Protein AF-0000000083307607 (afdb_homodimer)

Solvent-accessible surface area (backbone atoms only — not comparable to full-atom values): 29404 Å² total; per-residue (Å²): 130,64,62,67,60,51,47,61,66,51,27,11,78,83,82,67,39,44,49,76,52,77,58,30,29,32,34,91,83,64,51,41,36,23,58,84,52,42,85,78,42,61,46,36,87,86,74,66,41,64,49,63,92,41,65,36,63,66,60,39,50,46,59,73,71,41,94,53,61,21,54,37,91,37,37,89,75,67,38,83,53,61,27,39,67,75,58,31,54,57,45,53,50,64,38,53,56,36,70,22,32,39,80,46,76,88,68,46,47,74,37,40,46,71,45,43,67,57,46,40,59,69,77,34,55,85,31,40,49,82,64,58,40,90,46,74,46,75,60,49,77,44,76,44,45,61,64,55,54,70,69,31,60,71,62,40,62,47,45,32,40,39,38,25,44,96,90,34,46,34,37,42,40,41,36,30,42,74,99,50,59,43,31,40,33,45,38,34,29,71,51,32,61,74,59,25,69,73,38,34,26,36,43,33,40,25,10,74,81,53,45,35,26,42,36,26,36,32,50,35,36,30,29,78,51,49,41,62,58,44,55,72,51,33,45,50,46,41,62,42,42,53,53,37,55,48,30,27,26,65,34,69,77,60,81,82,61,59,78,72,68,61,68,74,56,74,40,30,26,36,39,36,39,34,72,97,130,64,62,67,58,51,47,64,66,50,27,11,78,83,80,68,39,43,50,78,52,78,58,29,29,31,34,91,82,64,52,40,37,24,59,84,52,43,84,78,42,64,47,37,86,88,73,65,40,64,48,63,92,42,65,35,62,67,59,38,48,47,59,73,72,41,95,53,61,22,54,38,92,37,36,90,75,69,38,83,54,61,26,40,66,75,60,33,54,57,45,52,52,64,38,54,56,35,72,24,31,39,77,46,75,89,68,48,49,75,38,40,46,72,45,42,67,56,46,41,60,69,76,33,55,84,31,41,47,80,62,59,40,92,47,74,45,75,60,49,78,42,76,44,46,59,65,55,55,69,71,31,60,70,60,39,60,46,44,31,38,37,39,24,43,95,91,34,46,33,38,42,39,42,36,29,43,74,99,49,58,44,32,40,32,45,39,34,30,72,53,33,62,74,59,26,68,75,37,34,25,35,44,33,41,26,9,74,79,53,46,36,25,42,35,28,35,32,50,33,36,30,30,78,51,49,42,64,57,44,54,73,52,34,47,48,48,41,61,42,41,53,52,38,54,47,28,26,28,64,35,69,78,60,80,82,61,61,79,74,67,61,67,75,56,73,39,30,26,35,41,37,38,34,73,99

Structure (mmCIF, N/CA/C/O backbone):
data_AF-0000000083307607-model_v1
#
loop_
_entity.id
_entity.type
_entity.pdbx_description
1 polymer 'RING-type E3 ubiquitin transferase'
#
loop_
_atom_site.group_PDB
_atom_site.id
_atom_site.type_symbol
_atom_site.label_atom_id
_atom_site.label_alt_id
_atom_site.label_comp_id
_atom_site.label_asym_id
_atom_site.label_entity_id
_atom_site.label_seq_id
_atom_site.pdbx_PDB_ins_code
_atom_site.Cartn_x
_atom_site.Cartn_y
_atom_site.Cartn_z
_atom_site.occupancy
_atom_site.B_iso_or_equiv
_atom_site.auth_seq_id
_atom_site.auth_comp_id
_atom_site.auth_asym_id
_atom_site.auth_atom_id
_atom_site.pdbx_PDB_model_num
ATOM 1 N N . MET A 1 1 ? 7.785 61.094 12.422 1 53.25 1 MET A N 1
ATOM 2 C CA . MET A 1 1 ? 6.797 60.875 13.469 1 53.25 1 MET A CA 1
ATOM 3 C C . MET A 1 1 ? 7.305 59.844 14.477 1 53.25 1 MET A C 1
ATOM 5 O O . MET A 1 1 ? 8.016 58.906 14.117 1 53.25 1 MET A O 1
ATOM 9 N N . ASP A 1 2 ? 7.395 60.188 15.773 1 75.56 2 ASP A N 1
ATOM 10 C CA . ASP A 1 2 ? 7.836 59.312 16.875 1 75.56 2 ASP A CA 1
ATOM 11 C C . ASP A 1 2 ? 7.02 58.031 16.922 1 75.56 2 ASP A C 1
ATOM 13 O O . ASP A 1 2 ? 5.809 58.062 17.141 1 75.56 2 ASP A O 1
ATOM 17 N N . LEU A 1 3 ? 7.559 57.031 16.422 1 78 3 LEU A N 1
ATOM 18 C CA . LEU A 1 3 ? 6.918 55.719 16.328 1 78 3 LEU A CA 1
ATOM 19 C C . LEU A 1 3 ? 6.242 55.375 17.656 1 78 3 LEU A C 1
ATOM 21 O O . LEU A 1 3 ? 5.145 54.812 17.656 1 78 3 LEU A O 1
ATOM 25 N N . ALA A 1 4 ? 6.863 55.719 18.75 1 80.81 4 ALA A N 1
ATOM 26 C CA . ALA A 1 4 ? 6.32 55.406 20.078 1 80.81 4 ALA A CA 1
ATOM 27 C C . ALA A 1 4 ? 4.984 56.125 20.297 1 80.81 4 ALA A C 1
ATOM 29 O O . ALA A 1 4 ? 4.047 55.531 20.844 1 80.81 4 ALA A O 1
ATOM 30 N N . LEU A 1 5 ? 4.965 57.312 19.922 1 81.69 5 LEU A N 1
ATOM 31 C CA . LEU A 1 5 ? 3.736 58.094 20.062 1 81.69 5 LEU A CA 1
ATOM 32 C C . LEU A 1 5 ? 2.629 57.531 19.188 1 81.69 5 LEU A C 1
ATOM 34 O O . LEU A 1 5 ? 1.466 57.469 19.594 1 81.69 5 LEU A O 1
ATOM 38 N N . LEU A 1 6 ? 3.064 57.125 18.062 1 83.81 6 LEU A N 1
ATOM 39 C CA . LEU A 1 6 ? 2.094 56.531 17.141 1 83.81 6 LEU A CA 1
ATOM 40 C C . LEU A 1 6 ? 1.519 55.25 17.703 1 83.81 6 LEU A C 1
ATOM 42 O O . LEU A 1 6 ? 0.308 55.031 17.641 1 83.81 6 LEU A O 1
ATOM 46 N N . ILE A 1 7 ? 2.363 54.469 18.297 1 84.62 7 ILE A N 1
ATOM 47 C CA . ILE A 1 7 ? 1.943 53.219 18.891 1 84.62 7 ILE A CA 1
ATOM 48 C C . ILE A 1 7 ? 0.97 53.469 20.047 1 84.62 7 ILE A C 1
ATOM 50 O O . ILE A 1 7 ? -0.058 52.812 20.156 1 84.62 7 ILE A O 1
ATOM 54 N N . ASP A 1 8 ? 1.276 54.438 20.812 1 85.81 8 ASP A N 1
ATOM 55 C CA . ASP A 1 8 ? 0.42 54.781 21.938 1 85.81 8 ASP A CA 1
ATOM 56 C C . ASP A 1 8 ? -0.96 55.219 21.453 1 85.81 8 ASP A C 1
ATOM 58 O O . ASP A 1 8 ? -1.972 54.906 22.094 1 85.81 8 ASP A O 1
ATOM 62 N N . GLU A 1 9 ? -0.912 55.875 20.328 1 85.38 9 GLU A N 1
ATOM 63 C CA . GLU A 1 9 ? -2.158 56.406 19.797 1 85.38 9 GLU A CA 1
ATOM 64 C C . GLU A 1 9 ? -3.021 55.281 19.203 1 85.38 9 GLU A C 1
ATOM 66 O O . GLU A 1 9 ? -4.25 55.375 19.219 1 85.38 9 GLU A O 1
ATOM 71 N N . LEU A 1 10 ? -2.402 54.25 18.797 1 89.88 10 LEU A N 1
ATOM 72 C CA . LEU A 1 10 ? -3.127 53.188 18.109 1 89.88 10 LEU A CA 1
ATOM 73 C C . LEU A 1 10 ? -3.523 52.094 19.078 1 89.88 10 LEU A C 1
ATOM 75 O O . LEU A 1 10 ? -4.324 51.219 18.734 1 89.88 10 LEU A O 1
ATOM 79 N N . GLU A 1 11 ? -3.062 52.125 20.234 1 90.81 11 GLU A N 1
ATOM 80 C CA . GLU A 1 11 ? -3.236 51.062 21.203 1 90.81 11 GLU A CA 1
ATOM 81 C C . GLU A 1 11 ? -4.699 50.906 21.609 1 90.81 11 GLU A C 1
ATOM 83 O O . GLU A 1 11 ? -5.387 51.906 21.828 1 90.81 11 GLU A O 1
ATOM 88 N N . CYS A 1 12 ? -5.109 49.719 21.672 1 90.69 12 CYS A N 1
ATOM 89 C CA . CYS A 1 12 ? -6.438 49.438 22.188 1 90.69 12 CYS A CA 1
ATOM 90 C C . CYS A 1 12 ? -6.461 49.5 23.703 1 90.69 12 CYS A C 1
ATOM 92 O O . CYS A 1 12 ? -5.66 48.844 24.375 1 90.69 12 CYS A O 1
ATOM 94 N N . PRO A 1 13 ? -7.34 50.188 24.234 1 88.31 13 PRO A N 1
ATOM 95 C CA . PRO A 1 13 ? -7.359 50.375 25.688 1 88.31 13 PRO A CA 1
ATOM 96 C C . PRO A 1 13 ? -7.84 49.125 26.438 1 88.31 13 PRO A C 1
ATOM 98 O O . PRO A 1 13 ? -7.684 49.031 27.656 1 88.31 13 PRO A O 1
ATOM 101 N N . ILE A 1 14 ? -8.406 48.25 25.781 1 86.75 14 ILE A N 1
ATOM 102 C CA . ILE A 1 14 ? -8.938 47.062 26.422 1 86.75 14 ILE A CA 1
ATOM 103 C C . ILE A 1 14 ? -7.824 46.031 26.578 1 86.75 14 ILE A C 1
ATOM 105 O O . ILE A 1 14 ? -7.562 45.562 27.688 1 86.75 14 ILE A O 1
ATOM 109 N N . CYS A 1 15 ? -7.203 45.719 25.578 1 85.81 15 CYS A N 1
ATOM 110 C CA . CYS A 1 15 ? -6.172 44.688 25.625 1 85.81 15 CYS A CA 1
ATOM 111 C C . CYS A 1 15 ? -4.789 45.312 25.781 1 85.81 15 CYS A C 1
ATOM 113 O O . CYS A 1 15 ? -3.807 44.594 26.031 1 85.81 15 CYS A O 1
ATOM 115 N N . CYS A 1 16 ? -4.66 46.625 25.594 1 86.94 16 CYS A N 1
ATOM 116 C CA . CYS A 1 16 ? -3.428 47.375 25.734 1 86.94 16 CYS A CA 1
ATOM 117 C C . CYS A 1 16 ? -2.396 46.969 24.688 1 86.94 16 CYS A C 1
ATOM 119 O O . CYS A 1 16 ? -1.197 46.938 24.969 1 86.94 16 CYS A O 1
ATOM 121 N N . GLN A 1 17 ? -2.863 46.562 23.531 1 89.31 17 GLN A N 1
ATOM 122 C CA . GLN A 1 17 ? -1.992 46.188 22.422 1 89.31 17 GLN A CA 1
ATOM 123 C C . GLN A 1 17 ? -2.342 46.938 21.156 1 89.31 17 GLN A C 1
ATOM 125 O O . GLN A 1 17 ? -3.434 47.5 21.047 1 89.31 17 GLN A O 1
ATOM 130 N N . THR A 1 18 ? -1.349 47 20.25 1 90.31 18 THR A N 1
ATOM 131 C CA . THR A 1 18 ? -1.626 47.5 18.922 1 90.31 18 THR A CA 1
ATOM 132 C C . THR A 1 18 ? -2.557 46.562 18.156 1 90.31 18 THR A C 1
ATOM 134 O O . THR A 1 18 ? -2.387 45.344 18.203 1 90.31 18 THR A O 1
ATOM 137 N N . PRO A 1 19 ? -3.623 47.156 17.562 1 90.25 19 PRO A N 1
ATOM 138 C CA . PRO A 1 19 ? -4.484 46.281 16.75 1 90.25 19 PRO A CA 1
ATOM 139 C C . PRO A 1 19 ? -3.711 45.469 15.711 1 90.25 19 PRO A C 1
ATOM 141 O O . PRO A 1 19 ? -2.781 46 15.086 1 90.25 19 PRO A O 1
ATOM 144 N N . ARG A 1 20 ? -4.012 44.219 15.539 1 87.5 20 ARG A N 1
ATOM 145 C CA . ARG A 1 20 ? -3.311 43.344 14.602 1 87.5 20 ARG A CA 1
ATOM 146 C C . ARG A 1 20 ? -3.643 43.719 13.164 1 87.5 20 ARG A C 1
ATOM 148 O O . ARG A 1 20 ? -2.822 43.531 12.258 1 87.5 20 ARG A O 1
ATOM 155 N N . GLY A 1 21 ? -4.836 44.156 12.953 1 86.81 21 GLY A N 1
ATOM 156 C CA . GLY A 1 21 ? -5.309 44.531 11.633 1 86.81 21 GLY A CA 1
ATOM 157 C C . GLY A 1 21 ? -6.695 45.156 11.648 1 86.81 21 GLY A C 1
ATOM 158 O O . GLY A 1 21 ? -7.305 45.312 12.711 1 86.81 21 GLY A O 1
ATOM 159 N N . PRO A 1 22 ? -7.082 45.531 10.438 1 89.12 22 PRO A N 1
ATOM 160 C CA . PRO A 1 22 ? -8.461 46.031 10.328 1 89.12 22 PRO A CA 1
ATOM 161 C C . PRO A 1 22 ? -9.484 44.906 10.539 1 89.12 22 PRO A C 1
ATOM 163 O O . PRO A 1 22 ? -9.164 43.719 10.375 1 89.12 22 PRO A O 1
ATOM 166 N N . PRO A 1 23 ? -10.57 45.344 10.953 1 90.94 23 PRO A N 1
ATOM 167 C CA . PRO A 1 23 ? -11.062 46.719 11.195 1 90.94 23 PRO A CA 1
ATOM 168 C C . PRO A 1 23 ? -10.656 47.25 12.57 1 90.94 23 PRO A C 1
ATOM 170 O O . PRO A 1 23 ? -10.445 46.469 13.5 1 90.94 23 PRO A O 1
ATOM 173 N N . ILE A 1 24 ? -10.477 48.438 12.625 1 93.06 24 ILE A N 1
ATOM 174 C CA . ILE A 1 24 ? -10.258 49.156 13.875 1 93.06 24 ILE A CA 1
ATOM 175 C C . ILE A 1 24 ? -11.438 50.094 14.141 1 93.06 24 ILE A C 1
ATOM 177 O O . ILE A 1 24 ? -11.789 50.906 13.305 1 93.06 24 ILE A O 1
ATOM 181 N N . PHE A 1 25 ? -11.961 49.875 15.289 1 93.75 25 PHE A N 1
ATOM 182 C CA . PHE A 1 25 ? -13.164 50.625 15.625 1 93.75 25 PHE A CA 1
ATOM 183 C C . PHE A 1 25 ? -12.828 51.812 16.5 1 93.75 25 PHE A C 1
ATOM 185 O O . PHE A 1 25 ? -11.789 51.844 17.156 1 93.75 25 PHE A O 1
ATOM 192 N N . GLN A 1 26 ? -13.719 52.781 16.391 1 92.38 26 GLN A N 1
ATOM 193 C CA . GLN A 1 26 ? -13.516 54.031 17.156 1 92.38 26 GLN A CA 1
ATOM 194 C C . GLN A 1 26 ? -14.82 54.5 17.797 1 92.38 26 GLN A C 1
ATOM 196 O O . GLN A 1 26 ? -15.875 54.438 17.156 1 92.38 26 GLN A O 1
ATOM 201 N N . CYS A 1 27 ? -14.695 54.781 19.047 1 90.06 27 CYS A N 1
ATOM 202 C CA . CYS A 1 27 ? -15.883 55.312 19.719 1 90.06 27 CYS A CA 1
ATOM 203 C C . CYS A 1 27 ? -16.062 56.781 19.391 1 90.06 27 CYS A C 1
ATOM 205 O O . CYS A 1 27 ? -15.234 57.375 18.703 1 90.06 27 CYS A O 1
ATOM 207 N N . GLU A 1 28 ? -17.188 57.375 19.906 1 88.69 28 GLU A N 1
ATOM 208 C CA . GLU A 1 28 ? -17.531 58.781 19.625 1 88.69 28 GLU A CA 1
ATOM 209 C C . GLU A 1 28 ? -16.469 59.719 20.156 1 88.69 28 GLU A C 1
ATOM 211 O O . GLU A 1 28 ? -16.297 60.812 19.625 1 88.69 28 GLU A O 1
ATOM 216 N N . ASN A 1 29 ? -15.711 59.281 21.172 1 88.31 29 ASN A N 1
ATOM 217 C CA . ASN A 1 29 ? -14.688 60.125 21.781 1 88.31 29 ASN A CA 1
ATOM 218 C C . ASN A 1 29 ? -13.32 59.906 21.141 1 88.31 29 ASN A C 1
ATOM 220 O O . ASN A 1 29 ? -12.312 60.438 21.594 1 88.31 29 ASN A O 1
ATOM 224 N N . GLY A 1 30 ? -13.297 59 20.125 1 89.25 30 GLY A N 1
ATOM 225 C CA . GLY A 1 30 ? -12.07 58.844 19.359 1 89.25 30 GLY A CA 1
ATOM 226 C C . GLY A 1 30 ? -11.211 57.688 19.859 1 89.25 30 GLY A C 1
ATOM 227 O O . GLY A 1 30 ? -10.109 57.469 19.344 1 89.25 30 GLY A O 1
ATOM 228 N N . HIS A 1 31 ? -11.664 57 20.906 1 90.5 31 HIS A N 1
ATOM 229 C CA . HIS A 1 31 ? -10.883 55.875 21.391 1 90.5 31 HIS A CA 1
ATOM 230 C C . HIS A 1 31 ? -10.961 54.688 20.422 1 90.5 31 HIS A C 1
ATOM 232 O O . HIS A 1 31 ? -12.023 54.406 19.875 1 90.5 31 HIS A O 1
ATOM 238 N N . LEU A 1 32 ? -9.766 54.125 20.203 1 92.69 32 LEU A N 1
ATOM 239 C CA . LEU A 1 32 ? -9.695 53.031 19.25 1 92.69 32 LEU A CA 1
ATOM 240 C C . LEU A 1 32 ? -9.867 51.688 19.953 1 92.69 32 LEU A C 1
ATOM 242 O O . LEU A 1 32 ? -9.367 51.5 21.062 1 92.69 32 LEU A O 1
ATOM 246 N N . ILE A 1 33 ? -10.602 50.781 19.312 1 92.56 33 ILE A N 1
ATOM 247 C CA . ILE A 1 33 ? -10.828 49.406 19.812 1 92.56 33 ILE A CA 1
ATOM 248 C C . ILE A 1 33 ? -10.523 48.406 18.703 1 92.56 33 ILE A C 1
ATOM 250 O O . ILE A 1 33 ? -11.023 48.531 17.578 1 92.56 33 ILE A O 1
ATOM 254 N N . CYS A 1 34 ? -9.672 47.5 19.062 1 90.75 34 CYS A N 1
ATOM 255 C CA . CYS A 1 34 ? -9.273 46.531 18.047 1 90.75 34 CYS A CA 1
ATOM 256 C C . CYS A 1 34 ? -10.406 45.562 17.766 1 90.75 34 CYS A C 1
ATOM 258 O O . CYS A 1 34 ? -11.367 45.469 18.531 1 90.75 34 CYS A O 1
ATOM 260 N N . SER A 1 35 ? -10.305 44.812 16.656 1 89.75 35 SER A N 1
ATOM 261 C CA . SER A 1 35 ? -11.344 43.906 16.203 1 89.75 35 SER A CA 1
ATOM 262 C C . SER A 1 35 ? -11.523 42.719 17.156 1 89.75 35 SER A C 1
ATOM 264 O O . SER A 1 35 ? -12.617 42.188 17.281 1 89.75 35 SER A O 1
ATOM 266 N N . ALA A 1 36 ? -10.508 42.375 17.875 1 85.88 36 ALA A N 1
ATOM 267 C CA . ALA A 1 36 ? -10.57 41.25 18.781 1 85.88 36 ALA A CA 1
ATOM 268 C C . ALA A 1 36 ? -11.344 41.594 20.062 1 85.88 36 ALA A C 1
ATOM 270 O O . ALA A 1 36 ? -12.016 40.75 20.641 1 85.88 36 ALA A O 1
ATOM 271 N N . CYS A 1 37 ? -11.305 42.844 20.453 1 87.75 37 CYS A N 1
ATOM 272 C CA . CYS A 1 37 ? -11.898 43.25 21.719 1 87.75 37 CYS A CA 1
ATOM 273 C C . CYS A 1 37 ? -13.312 43.781 21.5 1 87.75 37 CYS A C 1
ATOM 275 O O . CYS A 1 37 ? -14.148 43.719 22.406 1 87.75 37 CYS A O 1
ATOM 277 N N . LYS A 1 38 ? -13.625 44.156 20.312 1 90.44 38 LYS A N 1
ATOM 278 C CA . LYS A 1 38 ? -14.891 44.844 20.016 1 90.44 38 LYS A CA 1
ATOM 279 C C . LYS A 1 38 ? -16.078 43.938 20.391 1 90.44 38 LYS A C 1
ATOM 281 O O . LYS A 1 38 ? -17.031 44.406 21.031 1 90.44 38 LYS A O 1
ATOM 286 N N . PRO A 1 39 ? -15.977 42.656 20.016 1 88.12 39 PRO A N 1
ATOM 287 C CA . PRO A 1 39 ? -17.141 41.812 20.312 1 88.12 39 PRO A CA 1
ATOM 288 C C . PRO A 1 39 ? -17.375 41.656 21.812 1 88.12 39 PRO A C 1
ATOM 290 O O . PRO A 1 39 ? -18.484 41.312 22.219 1 88.12 39 PRO A O 1
ATOM 293 N N . ARG A 1 40 ? -16.438 42 22.578 1 86.69 40 ARG A N 1
ATOM 294 C CA . ARG A 1 40 ? -16.531 41.812 24.016 1 86.69 40 ARG A CA 1
ATOM 295 C C . ARG A 1 40 ? -17.031 43.062 24.719 1 86.69 40 ARG A C 1
ATOM 297 O O . ARG A 1 40 ? -17.297 43.031 25.922 1 86.69 40 ARG A O 1
ATOM 304 N N . MET A 1 41 ? -17.109 44.094 23.953 1 85.88 41 MET A N 1
ATOM 305 C CA . MET A 1 41 ? -17.422 45.375 24.562 1 85.88 41 MET A CA 1
ATOM 306 C C . MET A 1 41 ? -18.641 46.031 23.922 1 85.88 41 MET A C 1
ATOM 308 O O . MET A 1 41 ? -18.734 46.062 22.688 1 85.88 41 MET A O 1
ATOM 312 N N . ALA A 1 42 ? -19.547 46.438 24.734 1 87.69 42 ALA A N 1
ATOM 313 C CA . ALA A 1 42 ? -20.672 47.219 24.25 1 87.69 42 ALA A CA 1
ATOM 314 C C . ALA A 1 42 ? -20.406 48.719 24.375 1 87.69 42 ALA A C 1
ATOM 316 O O . ALA A 1 42 ? -20.828 49.5 23.531 1 87.69 42 ALA A O 1
ATOM 317 N N . LYS A 1 43 ? -19.641 49 25.406 1 90.44 43 LYS A N 1
ATOM 318 C CA . LYS A 1 43 ? -19.312 50.375 25.672 1 90.44 43 LYS A CA 1
ATOM 319 C C . LYS A 1 43 ? -17.797 50.594 25.734 1 90.44 43 LYS A C 1
ATOM 321 O O . LYS A 1 43 ? -17.062 49.688 26.156 1 90.44 43 LYS A O 1
ATOM 326 N N . CYS A 1 44 ? -17.406 51.656 25.344 1 89.31 44 CYS A N 1
ATOM 327 C CA . CYS A 1 44 ? -16 52.031 25.453 1 89.31 44 CYS A CA 1
ATOM 328 C C . CYS A 1 44 ? -15.594 52.188 26.906 1 89.31 44 CYS A C 1
ATOM 330 O O . CYS A 1 44 ? -16.172 53 27.641 1 89.31 44 CYS A O 1
ATOM 332 N N . PRO A 1 45 ? -14.656 51.469 27.25 1 87.62 45 PRO A N 1
ATOM 333 C CA . PRO A 1 45 ? -14.258 51.531 28.656 1 87.62 45 PRO A CA 1
ATOM 334 C C . PRO A 1 45 ? -13.648 52.875 29.047 1 87.62 45 PRO A C 1
ATOM 336 O O . PRO A 1 45 ? -13.719 53.281 30.219 1 87.62 45 PRO A O 1
ATOM 339 N N . GLN A 1 46 ? -13.094 53.531 28.188 1 85.75 46 GLN A N 1
ATOM 340 C CA . GLN A 1 46 ? -12.438 54.812 28.484 1 85.75 46 GLN A CA 1
ATOM 341 C C . GLN A 1 46 ? -13.414 55.969 28.344 1 85.75 46 GLN A C 1
ATOM 343 O O . GLN A 1 46 ? -13.398 56.906 29.156 1 85.75 46 GLN A O 1
ATOM 348 N N . GLY A 1 47 ? -14.305 55.969 27.406 1 83.12 47 GLY A N 1
ATOM 349 C CA . GLY A 1 47 ? -15.172 57.094 27.141 1 83.12 47 GLY A CA 1
ATOM 350 C C . GLY A 1 47 ? -16.594 56.875 27.609 1 83.12 47 GLY A C 1
ATOM 351 O O . GLY A 1 47 ? -17.375 57.844 27.75 1 83.12 47 GLY A O 1
ATOM 352 N N . GLY A 1 48 ? -17.047 55.594 27.797 1 87.25 48 GLY A N 1
ATOM 353 C CA . GLY A 1 48 ? -18.375 55.281 28.297 1 87.25 48 GLY A CA 1
ATOM 354 C C . GLY A 1 48 ? -19.438 55.281 27.219 1 87.25 48 GLY A C 1
ATOM 355 O O . GLY A 1 48 ? -20.594 54.969 27.484 1 87.25 48 GLY A O 1
ATOM 356 N N . CYS A 1 49 ? -18.984 55.719 26.125 1 86.5 49 CYS A N 1
ATOM 357 C CA . CYS A 1 49 ? -19.953 55.812 25.047 1 86.5 49 CYS A CA 1
ATOM 358 C C . CYS A 1 49 ? -20.188 54.438 24.391 1 86.5 49 CYS A C 1
ATOM 360 O O . CYS A 1 49 ? -19.375 53.531 24.562 1 86.5 49 CYS A O 1
ATOM 362 N N . GLU A 1 50 ? -21.328 54.375 23.672 1 87.62 50 GLU A N 1
ATOM 363 C CA . GLU A 1 50 ? -21.656 53.125 22.953 1 87.62 50 GLU A CA 1
ATOM 364 C C . GLU A 1 50 ? -20.688 52.875 21.812 1 87.62 50 GLU A C 1
ATOM 366 O O . GLU A 1 50 ? -20.281 53.812 21.125 1 87.62 50 GLU A O 1
ATOM 371 N N . LEU A 1 51 ? -20.203 51.688 21.828 1 83.5 51 LEU A N 1
ATOM 372 C CA . LEU A 1 51 ? -19.328 51.281 20.734 1 83.5 51 LEU A CA 1
ATOM 373 C C . LEU A 1 51 ? -20.141 50.875 19.516 1 83.5 51 LEU A C 1
ATOM 375 O O . LEU A 1 51 ? -20.844 49.844 19.547 1 83.5 51 LEU A O 1
ATOM 379 N N . ASP A 1 52 ? -20.312 51.75 18.547 1 79.06 52 ASP A N 1
ATOM 380 C CA . ASP A 1 52 ? -20.984 51.406 17.297 1 79.06 52 ASP A CA 1
ATOM 381 C C . ASP A 1 52 ? -20.031 50.719 16.312 1 79.06 52 ASP A C 1
ATOM 383 O O . ASP A 1 52 ? -18.922 50.344 16.703 1 79.06 52 ASP A O 1
ATOM 387 N N . GLN A 1 53 ? -20.562 50.562 15.07 1 83.44 53 GLN A N 1
ATOM 388 C CA . GLN A 1 53 ? -19.781 49.844 14.055 1 83.44 53 GLN A CA 1
ATOM 389 C C . GLN A 1 53 ? -18.922 50.812 13.25 1 83.44 53 GLN A C 1
ATOM 391 O O . GLN A 1 53 ? -18.5 50.5 12.133 1 83.44 53 GLN A O 1
ATOM 396 N N . GLN A 1 54 ? -18.562 51.969 13.953 1 89.75 54 GLN A N 1
ATOM 397 C CA . GLN A 1 54 ? -17.781 52.969 13.219 1 89.75 54 GLN A CA 1
ATOM 398 C C . GLN A 1 54 ? -16.297 52.562 13.164 1 89.75 54 GLN A C 1
ATOM 400 O O . GLN A 1 54 ? -15.664 52.375 14.203 1 89.75 54 GLN A O 1
ATOM 405 N N . ARG A 1 55 ? -15.758 52.531 11.961 1 92.75 55 ARG A N 1
ATOM 406 C CA . ARG A 1 55 ? -14.352 52.156 11.75 1 92.75 55 ARG A CA 1
ATOM 407 C C . ARG A 1 55 ? -13.492 53.406 11.609 1 92.75 55 ARG A C 1
ATOM 409 O O . ARG A 1 55 ? -13.961 54.469 11.148 1 92.75 55 ARG A O 1
ATOM 416 N N . SER A 1 56 ? -12.273 53.344 12.148 1 93.25 56 SER A N 1
ATOM 417 C CA . SER A 1 56 ? -11.289 54.406 11.945 1 93.25 56 SER A CA 1
ATOM 418 C C . SER A 1 56 ? -10.375 54.094 10.766 1 93.25 56 SER A C 1
ATOM 420 O O . SER A 1 56 ? -9.344 53.438 10.938 1 93.25 56 SER A O 1
ATOM 422 N N . ARG A 1 57 ? -10.656 54.625 9.625 1 93 57 ARG A N 1
ATOM 423 C CA . ARG A 1 57 ? -9.867 54.375 8.43 1 93 57 ARG A CA 1
ATOM 424 C C . ARG A 1 57 ? -8.461 54.938 8.57 1 93 57 ARG A C 1
ATOM 426 O O . ARG A 1 57 ? -7.5 54.375 8.047 1 93 57 ARG A O 1
ATOM 433 N N . ILE A 1 58 ? -8.375 56.062 9.242 1 89.88 58 ILE A N 1
ATOM 434 C CA . ILE A 1 58 ? -7.062 56.656 9.43 1 89.88 58 ILE A CA 1
ATOM 435 C C . ILE A 1 58 ? -6.172 55.719 10.234 1 89.88 58 ILE A C 1
ATOM 437 O O . ILE A 1 58 ? -5.008 55.5 9.891 1 89.88 58 ILE A O 1
ATOM 441 N N . ALA A 1 59 ? -6.77 55.188 11.273 1 91.56 59 ALA A N 1
ATOM 442 C CA . ALA A 1 59 ? -6.012 54.25 12.086 1 91.56 59 ALA A CA 1
ATOM 443 C C . ALA A 1 59 ? -5.617 53 11.273 1 91.56 59 ALA A C 1
ATOM 445 O O . ALA A 1 59 ? -4.488 52.531 11.375 1 91.56 59 ALA A O 1
ATOM 446 N N . GLU A 1 60 ? -6.559 52.562 10.469 1 91.75 60 GLU A N 1
ATOM 447 C CA . GLU A 1 60 ? -6.305 51.406 9.625 1 91.75 60 GLU A CA 1
ATOM 448 C C . GLU A 1 60 ? -5.203 51.688 8.609 1 91.75 60 GLU A C 1
ATOM 450 O O . GLU A 1 60 ? -4.332 50.844 8.375 1 91.75 60 GLU A O 1
ATOM 455 N N . ASN A 1 61 ? -5.195 52.812 8.055 1 88.5 61 ASN A N 1
ATOM 456 C CA . ASN A 1 61 ? -4.184 53.219 7.082 1 88.5 61 ASN A CA 1
ATOM 457 C C . ASN A 1 61 ? -2.807 53.375 7.727 1 88.5 61 ASN A C 1
ATOM 459 O O . ASN A 1 61 ? -1.801 52.938 7.148 1 88.5 61 ASN A O 1
ATOM 463 N N . LEU A 1 62 ? -2.846 53.938 8.867 1 86.38 62 LEU A N 1
ATOM 464 C CA . LEU A 1 62 ? -1.588 54.094 9.594 1 86.38 62 LEU A CA 1
ATOM 465 C C . LEU A 1 62 ? -0.994 52.719 9.922 1 86.38 62 LEU A C 1
ATOM 467 O O . LEU A 1 62 ? 0.207 52.5 9.75 1 86.38 62 LEU A O 1
ATOM 471 N N . LEU A 1 63 ? -1.852 51.875 10.383 1 86.56 63 LEU A N 1
ATOM 472 C CA . LEU A 1 63 ? -1.43 50.531 10.742 1 86.56 63 LEU A CA 1
ATOM 473 C C . LEU A 1 63 ? -0.855 49.781 9.531 1 86.56 63 LEU A C 1
ATOM 475 O O . LEU A 1 63 ? 0.156 49.094 9.641 1 86.56 63 LEU A O 1
ATOM 479 N N . ASN A 1 64 ? -1.445 49.969 8.375 1 83.56 64 ASN A N 1
ATOM 480 C CA . ASN A 1 64 ? -1.065 49.25 7.156 1 83.56 64 ASN A CA 1
ATOM 481 C C . ASN A 1 64 ? 0.198 49.844 6.535 1 83.56 64 ASN A C 1
ATOM 483 O O . ASN A 1 64 ? 0.941 49.125 5.848 1 83.56 64 ASN A O 1
ATOM 487 N N . ASN A 1 65 ? 0.384 51.094 6.75 1 78.31 65 ASN A N 1
ATOM 488 C CA . ASN A 1 65 ? 1.446 51.75 6.012 1 78.31 65 ASN A CA 1
ATOM 489 C C . ASN A 1 65 ? 2.658 52.031 6.898 1 78.31 65 ASN A C 1
ATOM 491 O O . ASN A 1 65 ? 3.734 52.375 6.402 1 78.31 65 ASN A O 1
ATOM 495 N N . ALA A 1 66 ? 2.389 51.938 8.18 1 76.44 66 ALA A N 1
ATOM 496 C CA . ALA A 1 66 ? 3.512 52.188 9.078 1 76.44 66 ALA A CA 1
ATOM 497 C C . ALA A 1 66 ? 4.133 50.875 9.562 1 76.44 66 ALA A C 1
ATOM 499 O O . ALA A 1 66 ? 3.469 49.844 9.594 1 76.44 66 ALA A O 1
ATOM 500 N N . ASP A 1 67 ? 5.469 50.875 9.711 1 82 67 ASP A N 1
ATOM 501 C CA . ASP A 1 67 ? 6.195 49.75 10.297 1 82 67 ASP A CA 1
ATOM 502 C C . ASP A 1 67 ? 5.969 49.656 11.805 1 82 67 ASP A C 1
ATOM 504 O O . ASP A 1 67 ? 6.863 49.969 12.586 1 82 67 ASP A O 1
ATOM 508 N N . ILE A 1 68 ? 4.711 49.344 12.18 1 86.12 68 ILE A N 1
ATOM 509 C CA . ILE A 1 68 ? 4.348 49.281 13.594 1 86.12 68 ILE A CA 1
ATOM 510 C C . ILE A 1 68 ? 4.309 47.812 14.031 1 86.12 68 ILE A C 1
ATOM 512 O O . ILE A 1 68 ? 3.654 46.969 13.391 1 86.12 68 ILE A O 1
ATOM 516 N N . PRO A 1 69 ? 5.043 47.562 15.117 1 89.62 69 PRO A N 1
ATOM 517 C CA . PRO A 1 69 ? 4.992 46.188 15.641 1 89.62 69 PRO A CA 1
ATOM 518 C C . PRO A 1 69 ? 3.602 45.812 16.141 1 89.62 69 PRO A C 1
ATOM 520 O O . PRO A 1 69 ? 2.893 46.625 16.719 1 89.62 69 PRO A O 1
ATOM 523 N N . ARG A 1 70 ? 3.221 44.594 15.766 1 89.88 70 ARG A N 1
ATOM 524 C CA . ARG A 1 70 ? 1.943 44.031 16.172 1 89.88 70 ARG A CA 1
ATOM 525 C C . ARG A 1 70 ? 2.15 42.75 17 1 89.88 70 ARG A C 1
ATOM 527 O O . ARG A 1 70 ? 3.178 42.094 16.891 1 89.88 70 ARG A O 1
ATOM 534 N N . PRO A 1 71 ? 1.198 42.531 17.859 1 89.62 71 PRO A N 1
ATOM 535 C CA . PRO A 1 71 ? 1.341 41.344 18.688 1 89.62 71 PRO A CA 1
ATOM 536 C C . PRO A 1 71 ? 1.028 40.062 17.922 1 89.62 71 PRO A C 1
ATOM 538 O O . PRO A 1 71 ? 0.257 40.062 16.953 1 89.62 71 PRO A O 1
ATOM 541 N N . CYS A 1 72 ? 1.68 38.938 18.391 1 91.06 72 CYS A N 1
ATOM 542 C CA . CYS A 1 72 ? 1.381 37.594 17.891 1 91.06 72 CYS A CA 1
ATOM 543 C C . CYS A 1 72 ? -0.099 37.281 18.047 1 91.06 72 CYS A C 1
ATOM 545 O O . CYS A 1 72 ? -0.73 37.719 19.016 1 91.06 72 CYS A O 1
ATOM 547 N N . ILE A 1 73 ? -0.601 36.531 17.125 1 86.81 73 ILE A N 1
ATOM 548 C CA . ILE A 1 73 ? -2.008 36.156 17.156 1 86.81 73 ILE A CA 1
ATOM 549 C C . ILE A 1 73 ? -2.281 35.312 18.391 1 86.81 73 ILE A C 1
ATOM 551 O O . ILE A 1 73 ? -3.426 35.188 18.844 1 86.81 73 ILE A O 1
ATOM 555 N N . TYR A 1 74 ? -1.251 34.812 18.984 1 88.44 74 TYR A N 1
ATOM 556 C CA . TYR A 1 74 ? -1.403 33.969 20.156 1 88.44 74 TYR A CA 1
ATOM 557 C C . TYR A 1 74 ? -1.033 34.719 21.422 1 88.44 74 TYR A C 1
ATOM 559 O O . TYR A 1 74 ? -0.644 34.125 22.438 1 88.44 74 TYR A O 1
ATOM 567 N N . SER A 1 75 ? -1.15 35.906 21.328 1 86.06 75 SER A N 1
ATOM 568 C CA . SER A 1 75 ? -0.821 36.75 22.484 1 86.06 75 SER A CA 1
ATOM 569 C C . SER A 1 75 ? -1.774 36.469 23.641 1 86.06 75 SER A C 1
ATOM 571 O O . SER A 1 75 ? -1.364 36.5 24.812 1 86.06 75 SER A O 1
ATOM 573 N N . SER A 1 76 ? -2.961 36.188 23.297 1 80.19 76 SER A N 1
ATOM 574 C CA . SER A 1 76 ? -3.973 35.969 24.312 1 80.19 76 SER A CA 1
ATOM 575 C C . SER A 1 76 ? -3.705 34.688 25.078 1 80.19 76 SER A C 1
ATOM 577 O O . SER A 1 76 ? -4.199 34.5 26.188 1 80.19 76 SER A O 1
ATOM 579 N N . VAL A 1 77 ? -2.914 33.844 24.484 1 83.25 77 VAL A N 1
ATOM 580 C CA . VAL A 1 77 ? -2.678 32.562 25.141 1 83.25 77 VAL A CA 1
ATOM 581 C C . VAL A 1 77 ? -1.24 32.5 25.656 1 83.25 77 VAL A C 1
ATOM 583 O O . VAL A 1 77 ? -0.742 31.406 25.984 1 83.25 77 VAL A O 1
ATOM 586 N N . GLY A 1 78 ? -0.54 33.594 25.578 1 84.19 78 GLY A N 1
ATOM 587 C CA . GLY A 1 78 ? 0.7 33.656 26.344 1 84.19 78 GLY A CA 1
ATOM 588 C C . GLY A 1 78 ? 1.901 34.031 25.5 1 84.19 78 GLY A C 1
ATOM 589 O O . GLY A 1 78 ? 3.002 34.219 26.016 1 84.19 78 GLY A O 1
ATOM 590 N N . CYS A 1 79 ? 1.715 34.125 24.219 1 90.88 79 CYS A N 1
ATOM 591 C CA . CYS A 1 79 ? 2.869 34.562 23.422 1 90.88 79 CYS A CA 1
ATOM 592 C C . CYS A 1 79 ? 3.088 36.062 23.516 1 90.88 79 CYS A C 1
ATOM 594 O O . CYS A 1 79 ? 2.191 36.844 23.188 1 90.88 79 CYS A O 1
ATOM 596 N N . PHE A 1 80 ? 4.223 36.562 23.828 1 90.38 80 PHE A N 1
ATOM 597 C CA . PHE A 1 80 ? 4.492 37.969 24.031 1 90.38 80 PHE A CA 1
ATOM 598 C C . PHE A 1 80 ? 5.266 38.531 22.844 1 90.38 80 PHE A C 1
ATOM 600 O O . PHE A 1 80 ? 5.652 39.719 22.859 1 90.38 80 PHE A O 1
ATOM 607 N N . HIS A 1 81 ? 5.363 37.75 21.875 1 91.88 81 HIS A N 1
ATOM 608 C CA . HIS A 1 81 ? 6.129 38.188 20.703 1 91.88 81 HIS A CA 1
ATOM 609 C C . HIS A 1 81 ? 5.398 39.312 19.953 1 91.88 81 HIS A C 1
ATOM 611 O O . HIS A 1 81 ? 4.184 39.219 19.766 1 91.88 81 HIS A O 1
ATOM 617 N N . GLU A 1 82 ? 6.059 40.375 19.625 1 91.12 82 GLU A N 1
ATOM 618 C CA . GLU A 1 82 ? 5.574 41.469 18.781 1 91.12 82 GLU A CA 1
ATOM 619 C C . GLU A 1 82 ? 6.547 41.75 17.641 1 91.12 82 GLU A C 1
ATOM 621 O O . GLU A 1 82 ? 7.762 41.688 17.812 1 91.12 82 GLU A O 1
ATOM 626 N N . ASP A 1 83 ? 6.027 41.938 16.547 1 91.19 83 ASP A N 1
ATOM 627 C CA . ASP A 1 83 ? 6.895 42.188 15.398 1 91.19 83 ASP A CA 1
ATOM 628 C C . ASP A 1 83 ? 6.129 42.875 14.266 1 91.19 83 ASP A C 1
ATOM 630 O O . ASP A 1 83 ? 4.922 43.094 14.367 1 91.19 83 ASP A O 1
ATOM 634 N N . LEU A 1 84 ? 6.953 43.312 13.273 1 87.94 84 LEU A N 1
ATOM 635 C CA . LEU A 1 84 ? 6.32 43.781 12.055 1 87.94 84 LEU A CA 1
ATOM 636 C C . LEU A 1 84 ? 5.527 42.656 11.383 1 87.94 84 LEU A C 1
ATOM 638 O O . LEU A 1 84 ? 5.773 41.5 11.633 1 87.94 84 LEU A O 1
ATOM 642 N N . LEU A 1 85 ? 4.605 43.062 10.578 1 81.38 85 LEU A N 1
ATOM 643 C CA . LEU A 1 85 ? 3.629 42.125 10.039 1 81.38 85 LEU A CA 1
ATOM 644 C C . LEU A 1 85 ? 4.32 40.969 9.352 1 81.38 85 LEU A C 1
ATOM 646 O O . LEU A 1 85 ? 3.982 39.812 9.594 1 81.38 85 LEU A O 1
ATOM 650 N N . SER A 1 86 ? 5.297 41.188 8.469 1 83.12 86 SER A N 1
ATOM 651 C CA . SER A 1 86 ? 5.984 40.125 7.73 1 83.12 86 SER A CA 1
ATOM 652 C C . SER A 1 86 ? 6.668 39.125 8.672 1 83.12 86 SER A C 1
ATOM 654 O O . SER A 1 86 ? 6.535 37.906 8.523 1 83.12 86 SER A O 1
ATOM 656 N N . ASP A 1 87 ? 7.367 39.688 9.656 1 89 87 ASP A N 1
ATOM 657 C CA . ASP A 1 87 ? 8.086 38.844 10.617 1 89 87 ASP A CA 1
ATOM 658 C C . ASP A 1 87 ? 7.113 38.156 11.57 1 89 87 ASP A C 1
ATOM 660 O O . ASP A 1 87 ? 7.387 37.062 12.047 1 89 87 ASP A O 1
ATOM 664 N N . LEU A 1 88 ? 6.039 38.875 11.766 1 88.62 88 LEU A N 1
ATOM 665 C CA . LEU A 1 88 ? 5.039 38.312 12.672 1 88.62 88 LEU A CA 1
ATOM 666 C C . LEU A 1 88 ? 4.398 37.062 12.086 1 88.62 88 LEU A C 1
ATOM 668 O O . LEU A 1 88 ? 4.18 36.062 12.797 1 88.62 88 LEU A O 1
ATOM 672 N N . ILE A 1 89 ? 4.137 37.094 10.789 1 85.38 89 ILE A N 1
ATOM 673 C CA . ILE A 1 89 ? 3.553 35.938 10.102 1 85.38 89 ILE A CA 1
ATOM 674 C C . ILE A 1 89 ? 4.492 34.719 10.219 1 85.38 89 ILE A C 1
ATOM 676 O O . ILE A 1 89 ? 4.059 33.625 10.531 1 85.38 89 ILE A O 1
ATOM 680 N N . GLU A 1 90 ? 5.695 34.906 10.078 1 86.88 90 GLU A N 1
ATOM 681 C CA . GLU A 1 90 ? 6.691 33.844 10.195 1 86.88 90 GLU A CA 1
ATOM 682 C C . GLU A 1 90 ? 6.738 33.312 11.617 1 86.88 90 GLU A C 1
ATOM 684 O O . GLU A 1 90 ? 6.77 32.094 11.812 1 86.88 90 GLU A O 1
ATOM 689 N N . HIS A 1 91 ? 6.73 34.219 12.539 1 88.69 91 HIS A N 1
ATOM 690 C CA . HIS A 1 91 ? 6.727 33.812 13.938 1 88.69 91 HIS A CA 1
ATOM 691 C C . HIS A 1 91 ? 5.496 32.969 14.258 1 88.69 91 HIS A C 1
ATOM 693 O O . HIS A 1 91 ? 5.605 31.922 14.906 1 88.69 91 HIS A O 1
ATOM 699 N N . GLU A 1 92 ? 4.398 33.375 13.734 1 88.19 92 GLU A N 1
ATOM 700 C CA . GLU A 1 92 ? 3.129 32.75 14.094 1 88.19 92 GLU A CA 1
ATOM 701 C C . GLU A 1 92 ? 3.039 31.328 13.547 1 88.19 92 GLU A C 1
ATOM 703 O O . GLU A 1 92 ? 2.389 30.469 14.141 1 88.19 92 GLU A O 1
ATOM 708 N N . THR A 1 93 ? 3.729 31.094 12.477 1 85.69 93 THR A N 1
ATOM 709 C CA . THR A 1 93 ? 3.742 29.75 11.891 1 85.69 93 THR A CA 1
ATOM 710 C C . THR A 1 93 ? 4.535 28.781 12.766 1 85.69 93 THR A C 1
ATOM 712 O O . THR A 1 93 ? 4.305 27.578 12.727 1 85.69 93 THR A O 1
ATOM 715 N N . LYS A 1 94 ? 5.367 29.375 13.609 1 86.25 94 LYS A N 1
ATOM 716 C CA . LYS A 1 94 ? 6.25 28.547 14.414 1 86.25 94 LYS A CA 1
ATOM 717 C C . LYS A 1 94 ? 6.016 28.766 15.906 1 86.25 94 LYS A C 1
ATOM 719 O O . LYS A 1 94 ? 6.727 28.219 16.75 1 86.25 94 LYS A O 1
ATOM 724 N N . CYS A 1 95 ? 5.055 29.594 16.141 1 89.88 95 CYS A N 1
ATOM 725 C CA . CYS A 1 95 ? 4.844 29.984 17.516 1 89.88 95 CYS A CA 1
ATOM 726 C C . CYS A 1 95 ? 4.559 28.781 18.406 1 89.88 95 CYS A C 1
ATOM 728 O O . CYS A 1 95 ? 3.77 27.906 18.031 1 89.88 95 CYS A O 1
ATOM 730 N N . GLU A 1 96 ? 5.098 28.688 19.469 1 89.19 96 GLU A N 1
ATOM 731 C CA . GLU A 1 96 ? 4.957 27.578 20.406 1 89.19 96 GLU A CA 1
ATOM 732 C C . GLU A 1 96 ? 3.574 27.562 21.047 1 89.19 96 GLU A C 1
ATOM 734 O O . GLU A 1 96 ? 3.176 26.578 21.656 1 89.19 96 GLU A O 1
ATOM 739 N N . PHE A 1 97 ? 2.859 28.672 20.875 1 91.75 97 PHE A N 1
ATOM 740 C CA . PHE A 1 97 ? 1.541 28.781 21.5 1 91.75 97 PHE A CA 1
ATOM 741 C C . PHE A 1 97 ? 0.448 28.438 20.484 1 91.75 97 PHE A C 1
ATOM 743 O O . PHE A 1 97 ? -0.741 28.5 20.812 1 91.75 97 PHE A O 1
ATOM 750 N N . ARG A 1 98 ? 0.875 28.062 19.312 1 89.88 98 ARG A N 1
ATOM 751 C CA . ARG A 1 98 ? -0.124 27.688 18.312 1 89.88 98 ARG A CA 1
ATOM 752 C C . ARG A 1 98 ? -0.918 26.469 18.75 1 89.88 98 ARG A C 1
ATOM 754 O O . ARG A 1 98 ? -0.434 25.656 19.547 1 89.88 98 ARG A O 1
ATOM 761 N N . LYS A 1 99 ? -2.125 26.438 18.234 1 88.62 99 LYS A N 1
ATOM 762 C CA . LYS A 1 99 ? -2.979 25.281 18.5 1 88.62 99 LYS A CA 1
ATOM 763 C C . LYS A 1 99 ? -2.697 24.141 17.531 1 88.62 99 LYS A C 1
ATOM 765 O O . LYS A 1 99 ? -2.604 24.375 16.328 1 88.62 99 LYS A O 1
ATOM 770 N N . VAL A 1 100 ? -2.463 22.969 18.109 1 91.44 100 VAL A N 1
ATOM 771 C CA . VAL A 1 100 ? -2.184 21.812 17.281 1 91.44 100 VAL A CA 1
ATOM 772 C C . VAL A 1 100 ? -3.061 20.641 17.719 1 91.44 100 VAL A C 1
ATOM 774 O O . VAL A 1 100 ? -3.482 20.562 18.875 1 91.44 100 VAL A O 1
ATOM 777 N N . PHE A 1 101 ? -3.279 19.75 16.781 1 90.69 101 PHE A N 1
ATOM 778 C CA . PHE A 1 101 ? -4.039 18.531 17.078 1 90.69 101 PHE A CA 1
ATOM 779 C C . PHE A 1 101 ? -3.123 17.453 17.625 1 90.69 101 PHE A C 1
ATOM 781 O O . PHE A 1 101 ? -2.01 17.266 17.141 1 90.69 101 PHE A O 1
ATOM 788 N N . CYS A 1 102 ? -3.613 16.812 18.703 1 88.25 102 CYS A N 1
ATOM 789 C CA . CYS A 1 102 ? -2.936 15.586 19.109 1 88.25 102 CYS A CA 1
ATOM 790 C C . CYS A 1 102 ? -2.939 14.57 17.969 1 88.25 102 CYS A C 1
ATOM 792 O O . CYS A 1 102 ? -3.996 14.234 17.438 1 88.25 102 CYS A O 1
ATOM 794 N N . PRO A 1 103 ? -1.731 14.102 17.547 1 85.12 103 PRO A N 1
ATOM 795 C CA . PRO A 1 103 ? -1.662 13.203 16.391 1 85.12 103 PRO A CA 1
ATOM 796 C C . PRO A 1 103 ? -2.191 11.805 16.703 1 85.12 103 PRO A C 1
ATOM 798 O O . PRO A 1 103 ? -2.174 10.922 15.844 1 85.12 103 PRO A O 1
ATOM 801 N N . ASP A 1 104 ? -2.703 11.586 17.828 1 78.31 104 ASP A N 1
ATOM 802 C CA . ASP A 1 104 ? -3.381 10.336 18.156 1 78.31 104 ASP A CA 1
ATOM 803 C C . ASP A 1 104 ? -4.805 10.32 17.594 1 78.31 104 ASP A C 1
ATOM 805 O O . ASP A 1 104 ? -5.605 11.203 17.906 1 78.31 104 ASP A O 1
ATOM 809 N N . LEU A 1 105 ? -5.078 9.328 16.766 1 74.38 105 LEU A N 1
ATOM 810 C CA . LEU A 1 105 ? -6.367 9.242 16.094 1 74.38 105 LEU A CA 1
ATOM 811 C C . LEU A 1 105 ? -7.504 9.133 17.109 1 74.38 105 LEU A C 1
ATOM 813 O O . LEU A 1 105 ? -8.617 9.594 16.844 1 74.38 105 LEU A O 1
ATOM 817 N N . GLU A 1 106 ? -7.281 8.594 18.281 1 76.75 106 GLU A N 1
ATOM 818 C CA . GLU A 1 106 ? -8.336 8.383 19.266 1 76.75 106 GLU A CA 1
ATOM 819 C C . GLU A 1 106 ? -8.539 9.625 20.125 1 76.75 106 GLU A C 1
ATOM 821 O O . GLU A 1 106 ? -9.531 9.734 20.844 1 76.75 106 GLU A O 1
ATOM 826 N N . CYS A 1 107 ? -7.605 10.5 20.219 1 82.81 107 CYS A N 1
ATOM 827 C CA . CYS A 1 107 ? -7.68 11.703 21.047 1 82.81 107 CYS A CA 1
ATOM 828 C C . CYS A 1 107 ? -8.102 12.906 20.203 1 82.81 107 CYS A C 1
ATOM 830 O O . CYS A 1 107 ? -9.258 13.336 20.266 1 82.81 107 CYS A O 1
ATOM 832 N N . GLY A 1 108 ? -7.316 13.328 19.328 1 81.12 108 GLY A N 1
ATOM 833 C CA . GLY A 1 108 ? -7.629 14.43 18.422 1 81.12 108 GLY A CA 1
ATOM 834 C C . GLY A 1 108 ? -7.832 15.75 19.141 1 81.12 108 GLY A C 1
ATOM 835 O O . GLY A 1 108 ? -8.227 16.734 18.516 1 81.12 108 GLY A O 1
ATOM 836 N N . GLU A 1 109 ? -7.578 15.828 20.406 1 89.25 109 GLU A N 1
ATOM 837 C CA . GLU A 1 109 ? -7.727 17.062 21.156 1 89.25 109 GLU A CA 1
ATOM 838 C C . GLU A 1 109 ? -6.793 18.156 20.641 1 89.25 109 GLU A C 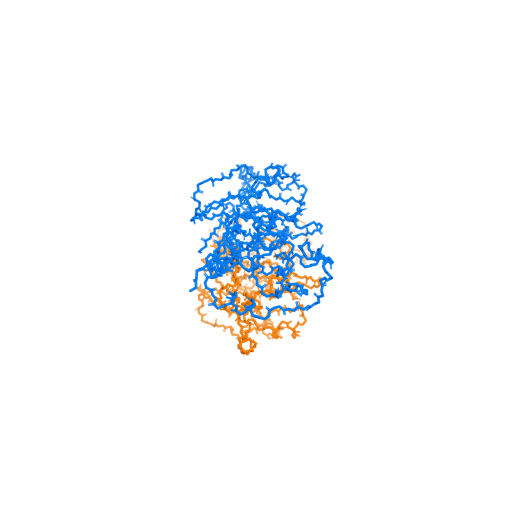1
ATOM 840 O O . GLU A 1 109 ? -5.707 17.859 20.141 1 89.25 109 GLU A O 1
ATOM 845 N N . VAL A 1 110 ? -7.27 19.281 20.75 1 91.25 110 VAL A N 1
ATOM 846 C CA . VAL A 1 110 ? -6.449 20.438 20.375 1 91.25 110 VAL A CA 1
ATOM 847 C C . VAL A 1 110 ? -5.684 20.938 21.594 1 91.25 110 VAL A C 1
ATOM 849 O O . VAL A 1 110 ? -6.277 21.203 22.641 1 91.25 110 VAL A O 1
ATOM 852 N N . VAL A 1 111 ? -4.395 21.031 21.484 1 90.94 111 VAL A N 1
ATOM 853 C CA . VAL A 1 111 ? -3.547 21.5 22.578 1 90.94 111 VAL A CA 1
ATOM 854 C C . VAL A 1 111 ? -2.574 22.547 22.047 1 90.94 111 VAL A C 1
ATOM 856 O O . VAL A 1 111 ? -2.469 22.766 20.844 1 90.94 111 VAL A O 1
ATOM 859 N N . VAL A 1 112 ? -1.935 23.219 23.062 1 90 112 VAL A N 1
ATOM 860 C CA . VAL A 1 112 ? -0.876 24.156 22.703 1 90 112 VAL A CA 1
ATOM 861 C C . VAL A 1 112 ? 0.381 23.391 22.312 1 90 112 VAL A C 1
ATOM 863 O O . VAL A 1 112 ? 0.737 22.406 22.953 1 90 112 VAL A O 1
ATOM 866 N N . ALA A 1 113 ? 1.034 23.859 21.266 1 89.06 113 ALA A N 1
ATOM 867 C CA . ALA A 1 113 ? 2.152 23.141 20.656 1 89.06 113 ALA A CA 1
ATOM 868 C C . ALA A 1 113 ? 3.221 22.812 21.703 1 89.06 113 ALA A C 1
ATOM 870 O O . ALA A 1 113 ? 3.725 21.688 21.734 1 89.06 113 ALA A O 1
ATOM 871 N N . LYS A 1 114 ? 3.523 23.766 22.516 1 88.5 114 LYS A N 1
ATOM 872 C CA . LYS A 1 114 ? 4.582 23.562 23.5 1 88.5 114 LYS A CA 1
ATOM 873 C C . LYS A 1 114 ? 4.18 22.516 24.531 1 88.5 114 LYS A C 1
ATOM 875 O O . LYS A 1 114 ? 5.039 21.922 25.203 1 88.5 114 LYS A O 1
ATOM 880 N N . GLU A 1 115 ? 2.914 22.203 24.672 1 89.5 115 GLU A N 1
ATOM 881 C CA . GLU A 1 115 ? 2.41 21.266 25.656 1 89.5 115 GLU A CA 1
ATOM 882 C C . GLU A 1 115 ? 2.125 19.906 25.047 1 89.5 115 GLU A C 1
ATOM 884 O O . GLU A 1 115 ? 1.712 18.969 25.734 1 89.5 115 GLU A O 1
ATOM 889 N N . LEU A 1 116 ? 2.338 19.75 23.812 1 87.62 116 LEU A N 1
ATOM 890 C CA . LEU A 1 116 ? 1.961 18.531 23.094 1 87.62 116 LEU A CA 1
ATOM 891 C C . LEU A 1 116 ? 2.682 17.312 23.656 1 87.62 116 LEU A C 1
ATOM 893 O O . LEU A 1 116 ? 2.055 16.297 23.922 1 87.62 116 LEU A O 1
ATOM 897 N N . LEU A 1 117 ? 3.979 17.453 23.766 1 80.75 117 LEU A N 1
ATOM 898 C CA . LEU A 1 117 ? 4.754 16.328 24.281 1 80.75 117 LEU A CA 1
ATOM 899 C C . LEU A 1 117 ? 4.289 15.938 25.672 1 80.75 117 LEU A C 1
ATOM 901 O O . LEU A 1 117 ? 4.168 14.75 25.984 1 80.75 117 LEU A O 1
ATOM 905 N N . GLY A 1 118 ? 4.062 16.984 26.516 1 82.94 118 GLY A N 1
ATOM 906 C CA . GLY A 1 118 ? 3.516 16.719 27.828 1 82.94 118 GLY A CA 1
ATOM 907 C C . GLY A 1 118 ? 2.156 16.047 27.797 1 82.94 118 GLY A C 1
ATOM 908 O O . GLY A 1 118 ? 1.9 15.117 28.547 1 82.94 118 GLY A O 1
ATOM 909 N N . HIS A 1 119 ? 1.341 16.469 26.938 1 86.38 119 HIS A N 1
ATOM 910 C CA . HIS A 1 119 ? 0.024 15.875 26.734 1 86.38 119 HIS A CA 1
ATOM 911 C C . HIS A 1 119 ? 0.134 14.383 26.422 1 86.38 119 HIS A C 1
ATOM 913 O O . HIS A 1 119 ? -0.588 13.57 27 1 86.38 119 HIS A O 1
ATOM 919 N N . PHE A 1 120 ? 1.028 14.047 25.562 1 78.19 120 PHE A N 1
ATOM 920 C CA . PHE A 1 120 ? 1.218 12.656 25.188 1 78.19 120 PHE A CA 1
ATOM 921 C C . PHE A 1 120 ? 1.649 11.82 26.391 1 78.19 120 PHE A C 1
ATOM 923 O O . PHE A 1 120 ? 1.126 10.727 26.609 1 78.19 120 PHE A O 1
ATOM 930 N N . LYS A 1 121 ? 2.564 12.312 27.094 1 76.06 121 LYS A N 1
ATOM 931 C CA . LYS A 1 121 ? 3.115 11.586 28.234 1 76.06 121 LYS A CA 1
ATOM 932 C C . LYS A 1 121 ? 2.064 11.406 29.328 1 76.06 121 LYS A C 1
ATOM 934 O O . LYS A 1 121 ? 2.012 10.359 29.969 1 76.06 121 LYS A O 1
ATOM 939 N N . GLU A 1 122 ? 1.282 12.352 29.422 1 83.56 122 GLU A N 1
ATOM 940 C CA . GLU A 1 122 ? 0.344 12.344 30.531 1 83.56 122 GLU A CA 1
ATOM 941 C C . GLU A 1 122 ? -0.96 11.648 30.156 1 83.56 122 GLU A C 1
ATOM 943 O O . GLU A 1 122 ? -1.502 10.859 30.938 1 83.56 122 GLU A O 1
ATOM 948 N N . ASP A 1 123 ? -1.435 11.922 29.016 1 82.12 123 ASP A N 1
ATOM 949 C CA . ASP A 1 123 ? -2.783 11.492 28.656 1 82.12 123 ASP A CA 1
ATOM 950 C C . ASP A 1 123 ? -2.752 10.203 27.844 1 82.12 123 ASP A C 1
ATOM 952 O O . ASP A 1 123 ? -3.758 9.5 27.75 1 82.12 123 ASP A O 1
ATOM 956 N N . HIS A 1 124 ? -1.611 10.016 27.172 1 79.5 124 HIS A N 1
ATOM 957 C CA . HIS A 1 124 ? -1.512 8.828 26.328 1 79.5 124 HIS A CA 1
ATOM 958 C C . HIS A 1 124 ? -0.286 8 26.688 1 79.5 124 HIS A C 1
ATOM 960 O O . HIS A 1 124 ? 0.505 7.641 25.812 1 79.5 124 HIS A O 1
ATOM 966 N N . PRO A 1 125 ? -0.093 7.625 27.859 1 70.06 125 PRO A N 1
ATOM 967 C CA . PRO A 1 125 ? 1.13 6.926 28.266 1 70.06 125 PRO A CA 1
ATOM 968 C C . PRO A 1 125 ? 1.313 5.594 27.547 1 70.06 125 PRO A C 1
ATOM 970 O O . PRO A 1 125 ? 2.445 5.176 27.297 1 70.06 125 PRO A O 1
ATOM 973 N N . ASP A 1 126 ? 0.245 4.965 27.188 1 67.69 126 ASP A N 1
ATOM 974 C CA . ASP A 1 126 ? 0.312 3.645 26.562 1 67.69 126 ASP A CA 1
ATOM 975 C C . ASP A 1 126 ? 0.641 3.752 25.078 1 67.69 126 ASP A C 1
ATOM 977 O O . ASP A 1 126 ? 1.037 2.768 24.453 1 67.69 126 ASP A O 1
ATOM 981 N N . HIS A 1 127 ? 0.482 4.953 24.562 1 63.5 127 HIS A N 1
ATOM 982 C CA . HIS A 1 127 ? 0.655 5.117 23.125 1 63.5 127 HIS A CA 1
ATOM 983 C C . HIS A 1 127 ? 2.025 5.699 22.797 1 63.5 127 HIS A C 1
ATOM 985 O O . HIS A 1 127 ? 2.346 5.93 21.641 1 63.5 127 HIS A O 1
ATOM 991 N N . VAL A 1 128 ? 2.75 6.062 23.703 1 58.31 128 VAL A N 1
ATOM 992 C CA . VAL A 1 128 ? 4.059 6.656 23.453 1 58.31 128 VAL A CA 1
ATOM 993 C C . VAL A 1 128 ? 5.156 5.645 23.766 1 58.31 128 VAL A C 1
ATOM 995 O O . VAL A 1 128 ? 5.191 5.078 24.859 1 58.31 128 VAL A O 1
ATOM 998 N N . LYS A 1 129 ? 5.652 5.023 22.672 1 55.75 129 LYS A N 1
ATOM 999 C CA . LYS A 1 129 ? 6.891 4.344 23.047 1 55.75 129 LYS A CA 1
ATOM 1000 C C . LYS A 1 129 ? 7.902 5.32 23.641 1 55.75 129 LYS A C 1
ATOM 1002 O O . LYS A 1 129 ? 8.031 6.449 23.156 1 55.75 129 LYS A O 1
ATOM 1007 N N . ASN A 1 130 ? 8.133 5.215 24.828 1 51.25 130 ASN A N 1
ATOM 1008 C CA . ASN A 1 130 ? 8.977 6.035 25.703 1 51.25 130 ASN A CA 1
ATOM 1009 C C . ASN A 1 130 ? 10.188 6.582 24.953 1 51.25 130 ASN A C 1
ATOM 1011 O O . ASN A 1 130 ? 10.922 7.418 25.484 1 51.25 130 ASN A O 1
ATOM 1015 N N . ASP A 1 131 ? 10.523 6.051 23.781 1 53.31 131 ASP A N 1
ATOM 1016 C CA . ASP A 1 131 ? 11.875 6.457 23.406 1 53.31 131 ASP A CA 1
ATOM 1017 C C . ASP A 1 131 ? 11.844 7.676 22.484 1 53.31 131 ASP A C 1
ATOM 1019 O O . ASP A 1 131 ? 11.828 7.535 21.266 1 53.31 131 ASP A O 1
ATOM 1023 N N . ILE A 1 132 ? 11.25 8.711 23.078 1 56.62 132 ILE A N 1
ATOM 1024 C CA . ILE A 1 132 ? 11.508 9.977 22.406 1 56.62 132 ILE A CA 1
ATOM 1025 C C . ILE A 1 132 ? 13.008 10.172 22.219 1 56.62 132 ILE A C 1
ATOM 1027 O O . ILE A 1 132 ? 13.75 10.305 23.203 1 56.62 132 ILE A O 1
ATOM 1031 N N . GLU A 1 133 ? 13.484 9.617 21.109 1 57.69 133 GLU A N 1
ATOM 1032 C CA . GLU A 1 133 ? 14.914 9.781 20.891 1 57.69 133 GLU A CA 1
ATOM 1033 C C . GLU A 1 133 ? 15.266 11.219 20.531 1 57.69 133 GLU A C 1
ATOM 1035 O O . GLU A 1 133 ? 14.727 11.773 19.578 1 57.69 133 GLU A O 1
ATOM 1040 N N . ASP A 1 134 ? 15.766 11.992 21.562 1 60.38 134 ASP A N 1
ATOM 1041 C CA . ASP A 1 134 ? 16.281 13.344 21.344 1 60.38 134 ASP A CA 1
ATOM 1042 C C . ASP A 1 134 ? 17.406 13.344 20.328 1 60.38 134 ASP A C 1
ATOM 1044 O O . ASP A 1 134 ? 18.125 14.336 20.188 1 60.38 134 ASP A O 1
ATOM 1048 N N . LYS A 1 135 ? 17.625 12.164 19.75 1 65.12 135 LYS A N 1
ATOM 1049 C CA . LYS A 1 135 ? 18.672 12.141 18.719 1 65.12 135 LYS A CA 1
ATOM 1050 C C . LYS A 1 135 ? 18.062 12.258 17.328 1 65.12 135 LYS A C 1
ATOM 1052 O O . LYS A 1 135 ? 16.938 11.805 17.078 1 65.12 135 LYS A O 1
ATOM 1057 N N . ASP A 1 136 ? 18.828 13.078 16.609 1 77.62 136 ASP A N 1
ATOM 1058 C CA . ASP A 1 136 ? 18.453 13.164 15.203 1 77.62 136 ASP A CA 1
ATOM 1059 C C . ASP A 1 136 ? 18.484 11.789 14.539 1 77.62 136 ASP A C 1
ATOM 1061 O O . ASP A 1 136 ? 19.516 11.102 14.578 1 77.62 136 ASP A O 1
ATOM 1065 N N . LEU A 1 137 ? 17.297 11.367 14.156 1 81.44 137 LEU A N 1
ATOM 1066 C CA . LEU A 1 137 ? 17.203 10.055 13.523 1 81.44 137 LEU A CA 1
ATOM 1067 C C . LEU A 1 137 ? 16.938 10.195 12.031 1 81.44 137 LEU A C 1
ATOM 1069 O O . LEU A 1 137 ? 16.141 11.039 11.609 1 81.44 137 LEU A O 1
ATOM 1073 N N . ASP A 1 138 ? 17.703 9.438 11.234 1 81 138 ASP A N 1
ATOM 1074 C CA . ASP A 1 138 ? 17.422 9.391 9.805 1 81 138 ASP A CA 1
ATOM 1075 C C . ASP A 1 138 ? 16.156 8.586 9.516 1 81 138 ASP A C 1
ATOM 1077 O O . ASP A 1 138 ? 15.43 8.875 8.562 1 81 138 ASP A O 1
ATOM 1081 N N . ARG A 1 139 ? 16.016 7.574 10.406 1 85.12 139 ARG A N 1
ATOM 1082 C CA . ARG A 1 139 ? 14.836 6.727 10.25 1 85.12 139 ARG A CA 1
ATOM 1083 C C . ARG A 1 139 ? 14.375 6.172 11.594 1 85.12 139 ARG A C 1
ATOM 1085 O O . ARG A 1 139 ? 15.188 5.945 12.492 1 85.12 139 ARG A O 1
ATOM 1092 N N . CYS A 1 140 ? 13.039 6.121 11.719 1 83.62 140 CYS A N 1
ATOM 1093 C CA . CYS A 1 140 ? 12.422 5.488 12.875 1 83.62 140 CYS A CA 1
ATOM 1094 C C . CYS A 1 140 ? 11.875 4.113 12.516 1 83.62 140 CYS A C 1
ATOM 1096 O O . CYS A 1 140 ? 11.133 3.971 11.539 1 83.62 140 CYS A O 1
ATOM 1098 N N . VAL A 1 141 ? 12.305 3.027 13.289 1 82.56 141 VAL A N 1
ATOM 1099 C CA . VAL A 1 141 ? 11.883 1.666 12.969 1 82.56 141 VAL A CA 1
ATOM 1100 C C . VAL A 1 141 ? 11.133 1.063 14.148 1 82.56 141 VAL A C 1
ATOM 1102 O O . VAL A 1 141 ? 11.578 1.167 15.297 1 82.56 141 VAL A O 1
ATOM 1105 N N . TRP A 1 142 ? 9.938 0.502 13.82 1 78.44 142 TRP A N 1
ATOM 1106 C CA . TRP A 1 142 ? 9.148 -0.263 14.773 1 78.44 142 TRP A CA 1
ATOM 1107 C C . TRP A 1 142 ? 9.031 -1.723 14.344 1 78.44 142 TRP A C 1
ATOM 1109 O O . TRP A 1 142 ? 8.766 -2.014 13.172 1 78.44 142 TRP A O 1
ATOM 1119 N N . ILE A 1 143 ? 9.273 -2.508 15.391 1 77.75 143 ILE A N 1
ATOM 1120 C CA . ILE A 1 143 ? 9.078 -3.928 15.125 1 77.75 143 ILE A CA 1
ATOM 1121 C C . ILE A 1 143 ? 7.77 -4.398 15.758 1 77.75 143 ILE A C 1
ATOM 1123 O O . ILE A 1 143 ? 7.535 -4.176 16.953 1 77.75 143 ILE A O 1
ATOM 1127 N N . ILE A 1 144 ? 6.965 -4.84 14.992 1 76.06 144 ILE A N 1
ATOM 1128 C CA . ILE A 1 144 ? 5.684 -5.355 15.461 1 76.06 144 ILE A CA 1
ATOM 1129 C C . ILE A 1 144 ? 5.758 -6.875 15.602 1 76.06 144 ILE A C 1
ATOM 1131 O O . ILE A 1 144 ? 6.094 -7.578 14.641 1 76.06 144 ILE A O 1
ATOM 1135 N N . ASP A 1 145 ? 5.441 -7.262 16.781 1 68.75 145 ASP A N 1
ATOM 1136 C CA . ASP A 1 145 ? 5.406 -8.688 17.078 1 68.75 145 ASP A CA 1
ATOM 1137 C C . ASP A 1 145 ? 3.994 -9.25 16.922 1 68.75 145 ASP A C 1
ATOM 1139 O O . ASP A 1 145 ? 3.02 -8.602 17.312 1 68.75 145 ASP A O 1
ATOM 1143 N N . PRO A 1 146 ? 3.92 -10.438 16.25 1 65.88 146 PRO A N 1
ATOM 1144 C CA . PRO A 1 146 ? 2.604 -11.062 16.109 1 65.88 146 PRO A CA 1
ATOM 1145 C C . PRO A 1 146 ? 1.817 -11.094 17.406 1 65.88 146 PRO A C 1
ATOM 1147 O O . PRO A 1 146 ? 0.591 -10.961 17.406 1 65.88 146 PRO A O 1
ATOM 1150 N N . ASP A 1 147 ? 2.48 -11.289 18.484 1 66 147 ASP A N 1
ATOM 1151 C CA . ASP A 1 147 ? 1.804 -11.344 19.781 1 66 147 ASP A CA 1
ATOM 1152 C C . ASP A 1 147 ? 1.21 -9.992 20.141 1 66 147 ASP A C 1
ATOM 1154 O O . ASP A 1 147 ? 0.223 -9.914 20.891 1 66 147 ASP A O 1
ATOM 1158 N N . ASP A 1 148 ? 1.85 -9 19.672 1 61.62 148 ASP A N 1
ATOM 1159 C CA . ASP A 1 148 ? 1.329 -7.652 19.922 1 61.62 148 ASP A CA 1
ATOM 1160 C C . ASP A 1 148 ? -0.014 -7.457 19.219 1 61.62 148 ASP A C 1
ATOM 1162 O O . ASP A 1 148 ? -0.893 -6.766 19.734 1 61.62 148 ASP A O 1
ATOM 1166 N N . LEU A 1 149 ? -0.054 -8.062 18.078 1 61.25 149 LEU A N 1
ATOM 1167 C CA . LEU A 1 149 ? -1.283 -7.918 17.297 1 61.25 149 LEU A CA 1
ATOM 1168 C C . LEU A 1 149 ? -2.408 -8.75 17.906 1 61.25 149 LEU A C 1
ATOM 1170 O O . LEU A 1 149 ? -3.58 -8.383 17.812 1 61.25 149 LEU A O 1
ATOM 1174 N N . ARG A 1 150 ? -2.072 -9.922 18.359 1 58.38 150 ARG A N 1
ATOM 1175 C CA . ARG A 1 150 ? -3.072 -10.789 18.984 1 58.38 150 ARG A CA 1
ATOM 1176 C C . ARG A 1 150 ? -3.598 -10.172 20.281 1 58.38 150 ARG A C 1
ATOM 1178 O O . ARG A 1 150 ? -4.77 -10.336 20.625 1 58.38 150 ARG A O 1
ATOM 1185 N N . LYS A 1 151 ? -2.635 -9.773 21.094 1 54.59 151 LYS A N 1
ATOM 1186 C CA . LYS A 1 151 ? -3.014 -9.227 22.391 1 54.59 151 LYS A CA 1
ATOM 1187 C C . LYS A 1 151 ? -3.816 -7.938 22.234 1 54.59 151 LYS A C 1
ATOM 1189 O O . LYS A 1 151 ? -4.625 -7.598 23.094 1 54.59 151 LYS A O 1
ATOM 1194 N N . ARG A 1 152 ? -3.439 -7.301 21.281 1 50.03 152 ARG A N 1
ATOM 1195 C CA . ARG A 1 152 ? -4.062 -5.984 21.203 1 50.03 152 ARG A CA 1
ATOM 1196 C C . ARG A 1 152 ? -5.328 -6.035 20.344 1 50.03 152 ARG A C 1
ATOM 1198 O O . ARG A 1 152 ? -5.375 -6.742 19.328 1 50.03 152 ARG A O 1
ATOM 1205 N N . SER A 1 153 ? -6.379 -5.973 21.016 1 46.91 153 SER A N 1
ATOM 1206 C CA . SER A 1 153 ? -7.602 -5.754 20.25 1 46.91 153 SER A CA 1
ATOM 1207 C C . SER A 1 153 ? -7.344 -4.867 19.031 1 46.91 153 SER A C 1
ATOM 1209 O O . SER A 1 153 ? -6.488 -3.98 19.078 1 46.91 153 SER A O 1
ATOM 1211 N N . PHE A 1 154 ? -7.309 -5.414 17.828 1 47.16 154 PHE A N 1
ATOM 1212 C CA . PHE A 1 154 ? -7.035 -4.812 16.531 1 47.16 154 PHE A CA 1
ATOM 1213 C C . PHE A 1 154 ? -7.426 -3.34 16.516 1 47.16 154 PHE A C 1
ATOM 1215 O O . PHE A 1 154 ? -7.441 -2.703 15.461 1 47.16 154 PHE A O 1
ATOM 1222 N N . THR A 1 155 ? -8.086 -2.848 17.641 1 45.91 155 THR A N 1
ATOM 1223 C CA . THR A 1 155 ? -8.305 -1.407 17.703 1 45.91 155 THR A CA 1
ATOM 1224 C C . THR A 1 155 ? -7.035 -0.68 18.125 1 45.91 155 THR A C 1
ATOM 1226 O O . THR A 1 155 ? -7.043 0.066 19.109 1 45.91 155 THR A O 1
ATOM 1229 N N . VAL A 1 156 ? -5.883 -1.375 17.938 1 48.16 156 VAL A N 1
ATOM 1230 C CA . VAL A 1 156 ? -4.734 -0.889 18.703 1 48.16 156 VAL A CA 1
ATOM 1231 C C . VAL A 1 156 ? -4.078 0.275 17.969 1 48.16 156 VAL A C 1
ATOM 1233 O O . VAL A 1 156 ? -3.865 0.207 16.75 1 48.16 156 VAL A O 1
ATOM 1236 N N . THR A 1 157 ? -4.215 1.416 18.562 1 54.53 157 THR A N 1
ATOM 1237 C CA . THR A 1 157 ? -3.309 2.521 18.281 1 54.53 157 THR A CA 1
ATOM 1238 C C . THR A 1 157 ? -1.881 2.166 18.688 1 54.53 157 THR A C 1
ATOM 1240 O O . THR A 1 157 ? -1.629 1.805 19.844 1 54.53 157 THR A O 1
ATOM 1243 N N . TRP A 1 158 ? -1.078 1.77 17.781 1 60.34 158 TRP A N 1
ATOM 1244 C CA . TRP A 1 158 ? 0.334 1.558 18.078 1 60.34 158 TRP A CA 1
ATOM 1245 C C . TRP A 1 158 ? 0.959 2.812 18.672 1 60.34 158 TRP A C 1
ATOM 1247 O O . TRP A 1 158 ? 0.529 3.93 18.375 1 60.34 158 TRP A O 1
ATOM 1257 N N . PRO A 1 159 ? 1.818 2.562 19.656 1 61.72 159 PRO A N 1
ATOM 1258 C CA . PRO A 1 159 ? 2.506 3.719 20.234 1 61.72 159 PRO A CA 1
ATOM 1259 C C . PRO A 1 159 ? 3.168 4.602 19.172 1 61.72 159 PRO A C 1
ATOM 1261 O O . PRO A 1 159 ? 3.814 4.094 18.266 1 61.72 159 PRO A O 1
ATOM 1264 N N . MET A 1 160 ? 2.727 5.785 19.188 1 71.94 160 MET A N 1
ATOM 1265 C CA . MET A 1 160 ? 3.346 6.801 18.344 1 71.94 160 MET A CA 1
ATOM 1266 C C . MET A 1 160 ? 4.812 6.996 18.703 1 71.94 160 MET A C 1
ATOM 1268 O O . MET A 1 160 ? 5.172 6.965 19.891 1 71.94 160 MET A O 1
ATOM 1272 N N . SER A 1 161 ? 5.66 7 17.703 1 78.31 161 SER A N 1
ATOM 1273 C CA . SER A 1 161 ? 7.066 7.328 17.938 1 78.31 161 SER A CA 1
ATOM 1274 C C . SER A 1 161 ? 7.34 8.805 17.641 1 78.31 161 SER A C 1
ATOM 1276 O O . SER A 1 161 ? 6.84 9.352 16.656 1 78.31 161 SER A O 1
ATOM 1278 N N . ILE A 1 162 ? 7.98 9.352 18.625 1 82.38 162 ILE A N 1
ATOM 1279 C CA . ILE A 1 162 ? 8.391 10.742 18.469 1 82.38 162 ILE A CA 1
ATOM 1280 C C . ILE A 1 162 ? 9.898 10.812 18.203 1 82.38 162 ILE A C 1
ATOM 1282 O O . ILE A 1 162 ? 10.688 10.219 18.938 1 82.38 162 ILE A O 1
ATOM 1286 N N . TRP A 1 163 ? 10.234 11.445 17.188 1 84.5 163 TRP A N 1
ATOM 1287 C CA . TRP A 1 163 ? 11.641 11.508 16.812 1 84.5 163 TRP A CA 1
ATOM 1288 C C . TRP A 1 163 ? 11.984 12.859 16.203 1 84.5 163 TRP A C 1
ATOM 1290 O O . TRP A 1 163 ? 11.086 13.625 15.836 1 84.5 163 TRP A O 1
ATOM 1300 N N . LYS A 1 164 ? 13.273 13.195 16.234 1 85.81 164 LYS A N 1
ATOM 1301 C CA . LYS A 1 164 ? 13.719 14.508 15.758 1 85.81 164 LYS A CA 1
ATOM 1302 C C . LYS A 1 164 ? 14.656 14.367 14.555 1 85.81 164 LYS A C 1
ATOM 1304 O O . LYS A 1 164 ? 15.422 13.414 14.469 1 85.81 164 LYS A O 1
ATOM 1309 N N . LYS A 1 165 ? 14.492 15.328 13.68 1 88.25 165 LYS A N 1
ATOM 1310 C CA . LYS A 1 165 ? 15.375 15.445 12.523 1 88.25 165 LYS A CA 1
ATOM 1311 C C . LYS A 1 165 ? 15.508 16.906 12.086 1 88.25 165 LYS A C 1
ATOM 1313 O O . LYS A 1 165 ? 14.508 17.594 11.891 1 88.25 165 LYS A O 1
ATOM 1318 N N . ASN A 1 166 ? 16.75 17.359 11.938 1 86.25 166 ASN A N 1
ATOM 1319 C CA . ASN A 1 166 ? 17.047 18.719 11.508 1 86.25 166 ASN A CA 1
ATOM 1320 C C . ASN A 1 166 ? 16.312 19.766 12.352 1 86.25 166 ASN A C 1
ATOM 1322 O O . ASN A 1 166 ? 15.727 20.703 11.82 1 86.25 166 ASN A O 1
ATOM 1326 N N . GLY A 1 167 ? 16.156 19.453 13.625 1 82.19 167 GLY A N 1
ATOM 1327 C CA . GLY A 1 167 ? 15.594 20.406 14.562 1 82.19 167 GLY A CA 1
ATOM 1328 C C . GLY A 1 167 ? 14.078 20.359 14.609 1 82.19 167 GLY A C 1
ATOM 1329 O O . GLY A 1 167 ? 13.453 21.125 15.344 1 82.19 167 GLY A O 1
ATOM 1330 N N . LEU A 1 168 ? 13.508 19.484 13.844 1 87.19 168 LEU A N 1
ATOM 1331 C CA . LEU A 1 168 ? 12.055 19.359 13.828 1 87.19 168 LEU A CA 1
ATOM 1332 C C . LEU A 1 168 ? 11.625 18.078 14.539 1 87.19 168 LEU A C 1
ATOM 1334 O O . LEU A 1 168 ? 12.383 17.109 14.594 1 87.19 168 LEU A O 1
ATOM 1338 N N . THR A 1 169 ? 10.469 18.156 15.109 1 86.69 169 THR A N 1
ATOM 1339 C CA . THR A 1 169 ? 9.906 16.984 15.773 1 86.69 169 THR A CA 1
ATOM 1340 C C . THR A 1 169 ? 8.883 16.297 14.875 1 86.69 169 THR A C 1
ATOM 1342 O O . THR A 1 169 ? 7.984 16.938 14.336 1 86.69 169 THR A O 1
ATOM 1345 N N . PHE A 1 170 ? 9.055 15 14.742 1 90.12 170 PHE A N 1
ATOM 1346 C CA . PHE A 1 170 ? 8.156 14.195 13.914 1 90.12 170 PHE A CA 1
ATOM 1347 C C . PHE A 1 170 ? 7.441 13.148 14.75 1 90.12 170 PHE A C 1
ATOM 1349 O O . PHE A 1 170 ? 7.969 12.695 15.773 1 90.12 170 PHE A O 1
ATOM 1356 N N . PHE A 1 171 ? 6.254 12.836 14.289 1 87.69 171 PHE A N 1
ATOM 1357 C CA . PHE A 1 171 ? 5.426 11.82 14.922 1 87.69 171 PHE A CA 1
ATOM 1358 C C . PHE A 1 171 ? 5.039 10.734 13.922 1 87.69 171 PHE A C 1
ATOM 1360 O O . PHE A 1 171 ? 4.391 11.016 12.914 1 87.69 171 PHE A O 1
ATOM 1367 N N . SER A 1 172 ? 5.559 9.516 14.133 1 89.19 172 SER A N 1
ATOM 1368 C CA . SER A 1 172 ? 5.145 8.383 13.312 1 89.19 172 SER A CA 1
ATOM 1369 C C . SER A 1 172 ? 3.91 7.699 13.891 1 89.19 172 SER A C 1
ATOM 1371 O O . SER A 1 172 ? 3.912 7.289 15.055 1 89.19 172 SER A O 1
ATOM 1373 N N . VAL A 1 173 ? 2.953 7.578 13.039 1 86.38 173 VAL A N 1
ATOM 1374 C CA . VAL A 1 173 ? 1.668 7.098 13.539 1 86.38 173 VAL A CA 1
ATOM 1375 C C . VAL A 1 173 ? 1.282 5.812 12.812 1 86.38 173 VAL A C 1
ATOM 1377 O O . VAL A 1 173 ? 1.44 5.707 11.594 1 86.38 173 VAL A O 1
ATOM 1380 N N . LEU A 1 174 ? 0.856 4.797 13.477 1 85.5 174 LEU A N 1
ATOM 1381 C CA . LEU A 1 174 ? 0.193 3.592 12.992 1 85.5 174 LEU A CA 1
ATOM 1382 C C . LEU A 1 174 ? -1.106 3.34 13.75 1 85.5 174 LEU A C 1
ATOM 1384 O O . LEU A 1 174 ? -1.095 3.178 14.969 1 85.5 174 LEU A O 1
ATOM 1388 N N . HIS A 1 175 ? -2.189 3.373 12.977 1 82.69 175 HIS A N 1
ATOM 1389 C CA . HIS A 1 175 ? -3.488 3.271 13.633 1 82.69 175 HIS A CA 1
ATOM 1390 C C . HIS A 1 175 ? -4.426 2.35 12.859 1 82.69 175 HIS A C 1
ATOM 1392 O O . HIS A 1 175 ? -4.512 2.432 11.633 1 82.69 175 HIS A O 1
ATOM 1398 N N . LYS A 1 176 ? -5.059 1.521 13.609 1 80.5 176 LYS A N 1
ATOM 1399 C CA . LYS A 1 176 ? -6.156 0.746 13.039 1 80.5 176 LYS A CA 1
ATOM 1400 C C . LYS A 1 176 ? -7.5 1.422 13.297 1 80.5 176 LYS A C 1
ATOM 1402 O O . LYS A 1 176 ? -7.816 1.764 14.438 1 80.5 176 LYS A O 1
ATOM 1407 N N . TYR A 1 177 ? -8.227 1.646 12.242 1 71.94 177 TYR A N 1
ATOM 1408 C CA . TYR A 1 177 ? -9.531 2.287 12.406 1 71.94 177 TYR A CA 1
ATOM 1409 C C . TYR A 1 177 ? -10.523 1.344 13.07 1 71.94 177 TYR A C 1
ATOM 1411 O O . TYR A 1 177 ? -10.57 0.153 12.758 1 71.94 177 TYR A O 1
ATOM 1419 N N . LYS A 1 178 ? -11.281 1.898 14.008 1 69.12 178 LYS A N 1
ATOM 1420 C CA . LYS A 1 178 ? -12.219 1.092 14.781 1 69.12 178 LYS A CA 1
ATOM 1421 C C . LYS A 1 178 ? -13.227 0.393 13.875 1 69.12 178 LYS A C 1
ATOM 1423 O O . LYS A 1 178 ? -13.742 0.997 12.93 1 69.12 178 LYS A O 1
ATOM 1428 N N . ASN A 1 179 ? -13.516 -0.789 14.102 1 73.56 179 ASN A N 1
ATOM 1429 C CA . ASN A 1 179 ? -14.492 -1.624 13.406 1 73.56 179 ASN A CA 1
ATOM 1430 C C . ASN A 1 179 ? -14.172 -1.751 11.922 1 73.56 179 ASN A C 1
ATOM 1432 O O . ASN A 1 179 ? -15.078 -1.869 11.094 1 73.56 179 ASN A O 1
ATOM 1436 N N . SER A 1 180 ? -13 -1.444 11.633 1 77.62 180 SER A N 1
ATOM 1437 C CA . SER A 1 180 ? -12.586 -1.593 10.242 1 77.62 180 SER A CA 1
ATOM 1438 C C . SER A 1 180 ? -11.406 -2.555 10.117 1 77.62 180 SER A C 1
ATOM 1440 O O . SER A 1 180 ? -10.781 -2.91 11.109 1 77.62 180 SER A O 1
ATOM 1442 N N . ASP A 1 181 ? -11.195 -3.062 8.93 1 81.19 181 ASP A N 1
ATOM 1443 C CA . ASP A 1 181 ? -10.039 -3.908 8.656 1 81.19 181 ASP A CA 1
ATOM 1444 C C . ASP A 1 181 ? -8.898 -3.096 8.039 1 81.19 181 ASP A C 1
ATOM 1446 O O . ASP A 1 181 ? -7.949 -3.664 7.488 1 81.19 181 ASP A O 1
ATOM 1450 N N . LEU A 1 182 ? -9 -1.779 8.219 1 85.5 182 LEU A N 1
ATOM 1451 C CA . LEU A 1 182 ? -8.016 -0.923 7.566 1 85.5 182 LEU A CA 1
ATOM 1452 C C . LEU A 1 182 ? -7.047 -0.336 8.586 1 85.5 182 LEU A C 1
ATOM 1454 O O . LEU A 1 182 ? -7.457 0.064 9.68 1 85.5 182 LEU A O 1
ATOM 1458 N N . TRP A 1 183 ? -5.832 -0.361 8.219 1 86 183 TRP A N 1
ATOM 1459 C CA . TRP A 1 183 ? -4.742 0.265 8.961 1 86 183 TRP A CA 1
ATOM 1460 C C . TRP A 1 183 ? -4.223 1.497 8.227 1 86 183 TRP A C 1
ATOM 1462 O O . TRP A 1 183 ? -4.09 1.487 7.004 1 86 183 TRP A O 1
ATOM 1472 N N . TYR A 1 184 ? -3.922 2.514 9.07 1 88.19 184 TYR A N 1
ATOM 1473 C CA . TYR A 1 184 ? -3.408 3.762 8.516 1 88.19 184 TYR A CA 1
ATOM 1474 C C . TYR A 1 184 ? -2.082 4.141 9.164 1 88.19 184 TYR A C 1
ATOM 1476 O O . TYR A 1 184 ? -1.913 3.994 10.375 1 88.19 184 TYR A O 1
ATOM 1484 N N . SER A 1 185 ? -1.189 4.574 8.312 1 90.56 185 SER A N 1
ATOM 1485 C CA . SER A 1 185 ? 0.086 5.023 8.859 1 90.56 185 SER A CA 1
ATOM 1486 C C . SER A 1 185 ? 0.598 6.258 8.125 1 90.56 185 SER A C 1
ATOM 1488 O O . SER A 1 185 ? 0.533 6.328 6.898 1 90.56 185 SER A O 1
ATOM 1490 N N . TRP A 1 186 ? 1.083 7.254 8.875 1 91.62 186 TRP A N 1
ATOM 1491 C CA . TRP A 1 186 ? 1.594 8.492 8.297 1 91.62 186 TRP A CA 1
ATOM 1492 C C . TRP A 1 186 ? 2.578 9.172 9.25 1 91.62 186 TRP A C 1
ATOM 1494 O O . TRP A 1 186 ? 2.848 8.656 10.344 1 91.62 186 TRP A O 1
ATOM 1504 N N . ILE A 1 187 ? 3.189 10.281 8.781 1 92.25 187 ILE A N 1
ATOM 1505 C CA . ILE A 1 187 ? 4.109 11.078 9.594 1 92.25 187 ILE A CA 1
ATOM 1506 C C . ILE A 1 187 ? 3.557 12.484 9.773 1 92.25 187 ILE A C 1
ATOM 1508 O O . ILE A 1 187 ? 3.125 13.117 8.805 1 92.25 187 ILE A O 1
ATOM 1512 N N . CYS A 1 188 ? 3.539 12.859 11 1 92 188 CYS A N 1
ATOM 1513 C CA . CYS A 1 188 ? 3.227 14.25 11.312 1 92 188 CYS A CA 1
ATOM 1514 C C . CYS A 1 188 ? 4.48 15.016 11.711 1 92 188 CYS A C 1
ATOM 1516 O O . CYS A 1 188 ? 5.457 14.422 12.172 1 92 188 CYS A O 1
ATOM 1518 N N . CYS A 1 189 ? 4.395 16.266 11.5 1 91.69 189 CYS A N 1
ATOM 1519 C CA . CYS A 1 189 ? 5.5 17.141 11.891 1 91.69 189 CYS A CA 1
ATOM 1520 C C . CYS A 1 189 ? 4.996 18.344 12.68 1 91.69 189 CYS A C 1
ATOM 1522 O O . CYS A 1 189 ? 3.967 18.938 12.328 1 91.69 189 CYS A O 1
ATOM 1524 N N . ASP A 1 190 ? 5.668 18.594 13.758 1 88.5 190 ASP A N 1
ATOM 1525 C CA . ASP A 1 190 ? 5.441 19.859 14.438 1 88.5 190 ASP A CA 1
ATOM 1526 C C . ASP A 1 190 ? 6.164 21 13.719 1 88.5 190 ASP A C 1
ATOM 1528 O O . ASP A 1 190 ? 7.23 21.438 14.164 1 88.5 190 ASP A O 1
ATOM 1532 N N . CYS A 1 191 ? 5.543 21.484 12.625 1 87.94 191 CYS A N 1
ATOM 1533 C CA . CYS A 1 191 ? 6.105 22.516 11.773 1 87.94 191 CYS A CA 1
ATOM 1534 C C . CYS A 1 191 ? 5.004 23.281 11.039 1 87.94 191 CYS A C 1
ATOM 1536 O O . CYS A 1 191 ? 3.85 22.844 11.023 1 87.94 191 CYS A O 1
ATOM 1538 N N . PRO A 1 192 ? 5.367 24.469 10.555 1 84.75 192 PRO A N 1
ATOM 1539 C CA . PRO A 1 192 ? 4.379 25.188 9.75 1 84.75 192 PRO A CA 1
ATOM 1540 C C . PRO A 1 192 ? 3.947 24.422 8.508 1 84.75 192 PRO A C 1
ATOM 1542 O O . PRO A 1 192 ? 4.734 23.656 7.945 1 84.75 192 PRO A O 1
ATOM 1545 N N . PRO A 1 193 ? 2.721 24.641 8.07 1 85.94 193 PRO A N 1
ATOM 1546 C CA . PRO A 1 193 ? 2.184 23.938 6.906 1 85.94 193 PRO A CA 1
ATOM 1547 C C . PRO A 1 193 ? 3.045 24.109 5.656 1 85.94 193 PRO A C 1
ATOM 1549 O O . PRO A 1 193 ? 3.24 23.141 4.902 1 85.94 193 PRO A O 1
ATOM 1552 N N . ASP A 1 194 ? 3.553 25.266 5.441 1 85.75 194 ASP A N 1
ATOM 1553 C CA . ASP A 1 194 ? 4.332 25.516 4.234 1 85.75 194 ASP A CA 1
ATOM 1554 C C . ASP A 1 194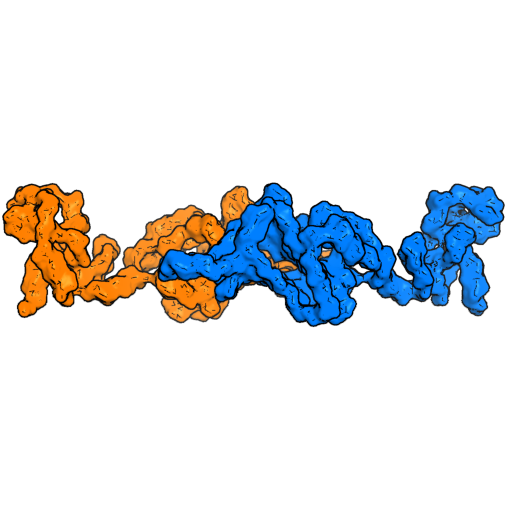 ? 5.621 24.703 4.234 1 85.75 194 ASP A C 1
ATOM 1556 O O . ASP A 1 194 ? 6.074 24.25 3.182 1 85.75 194 ASP A O 1
ATOM 1560 N N . LEU A 1 195 ? 6.148 24.562 5.379 1 88.19 195 LEU A N 1
ATOM 1561 C CA . LEU A 1 195 ? 7.348 23.734 5.48 1 88.19 195 LEU A CA 1
ATOM 1562 C C . LEU A 1 195 ? 7.02 22.266 5.273 1 88.19 195 LEU A C 1
ATOM 1564 O O . LEU A 1 195 ? 7.758 21.547 4.594 1 88.19 195 LEU A O 1
ATOM 1568 N N . ALA A 1 196 ? 5.973 21.828 5.836 1 91.5 196 ALA A N 1
ATOM 1569 C CA . ALA A 1 196 ? 5.535 20.438 5.688 1 91.5 196 ALA A CA 1
ATOM 1570 C C . ALA A 1 196 ? 5.355 20.062 4.219 1 91.5 196 ALA A C 1
ATOM 1572 O O . ALA A 1 196 ? 5.684 18.953 3.803 1 91.5 196 ALA A O 1
ATOM 1573 N N . LYS A 1 197 ? 4.926 20.969 3.424 1 87.81 197 LYS A N 1
ATOM 1574 C CA . LYS A 1 197 ? 4.664 20.75 2.004 1 87.81 197 LYS A CA 1
ATOM 1575 C C . LYS A 1 197 ? 5.957 20.469 1.243 1 87.81 197 LYS A C 1
ATOM 1577 O O . LYS A 1 197 ? 5.934 19.875 0.169 1 87.81 197 LYS A O 1
ATOM 1582 N N . THR A 1 198 ? 7.016 20.906 1.786 1 90.56 198 THR A N 1
ATOM 1583 C CA . THR A 1 198 ? 8.289 20.75 1.094 1 90.56 198 THR A CA 1
ATOM 1584 C C . THR A 1 198 ? 8.93 19.406 1.435 1 90.56 198 THR A C 1
ATOM 1586 O O . THR A 1 198 ? 9.945 19.031 0.85 1 90.56 198 THR A O 1
ATOM 1589 N N . MET A 1 199 ? 8.359 18.734 2.346 1 92.56 199 MET A N 1
ATO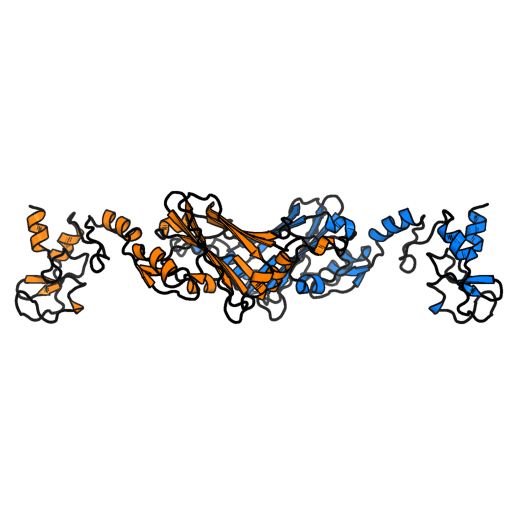M 1590 C CA . MET A 1 199 ? 8.93 17.453 2.787 1 92.56 199 MET A CA 1
ATOM 1591 C C . MET A 1 199 ? 8.164 16.281 2.188 1 92.56 199 MET A C 1
ATOM 1593 O O . MET A 1 199 ? 6.992 16.422 1.828 1 92.56 199 MET A O 1
ATOM 1597 N N . THR A 1 200 ? 8.867 15.141 2.018 1 93.38 200 THR A N 1
ATOM 1598 C CA . THR A 1 200 ? 8.234 13.898 1.587 1 93.38 200 THR A CA 1
ATOM 1599 C C . THR A 1 200 ? 8.422 12.805 2.635 1 93.38 200 THR A C 1
ATOM 1601 O O . THR A 1 200 ? 9.547 12.531 3.059 1 93.38 200 THR A O 1
ATOM 1604 N N . ALA A 1 201 ? 7.305 12.273 3.039 1 95 201 ALA A N 1
ATOM 1605 C CA . ALA A 1 201 ? 7.32 11.18 4.008 1 95 201 ALA A CA 1
ATOM 1606 C C . ALA A 1 201 ? 7.527 9.836 3.312 1 95 201 ALA A C 1
ATOM 1608 O O . ALA A 1 201 ? 6.973 9.594 2.238 1 95 201 ALA A O 1
ATOM 1609 N N . LEU A 1 202 ? 8.367 9.016 3.857 1 96.06 202 LEU A N 1
ATOM 1610 C CA . LEU A 1 202 ? 8.5 7.613 3.465 1 96.06 202 LEU A CA 1
ATOM 1611 C C . LEU A 1 202 ? 8.047 6.691 4.59 1 96.06 202 LEU A C 1
ATOM 1613 O O . LEU A 1 202 ? 8.617 6.711 5.684 1 96.06 202 LEU A O 1
ATOM 1617 N N . VAL A 1 203 ? 6.992 5.961 4.324 1 94.44 203 VAL A N 1
ATOM 1618 C CA . VAL A 1 203 ? 6.496 4.945 5.25 1 94.44 203 VAL A CA 1
ATOM 1619 C C . VAL A 1 203 ? 6.637 3.562 4.621 1 94.44 203 VAL A C 1
ATOM 1621 O O . VAL A 1 203 ? 6.031 3.279 3.584 1 94.44 203 VAL A O 1
ATOM 1624 N N . ARG A 1 204 ? 7.383 2.689 5.27 1 93.75 204 ARG A N 1
ATOM 1625 C CA . ARG A 1 204 ? 7.672 1.375 4.703 1 93.75 204 ARG A CA 1
ATOM 1626 C C . ARG A 1 204 ? 7.309 0.265 5.684 1 93.75 204 ARG A C 1
ATOM 1628 O O . ARG A 1 204 ? 7.668 0.324 6.859 1 93.75 204 ARG A O 1
ATOM 1635 N N . MET A 1 205 ? 6.535 -0.669 5.176 1 91.25 205 MET A N 1
ATOM 1636 C CA . MET A 1 205 ? 6.227 -1.903 5.895 1 91.25 205 MET A CA 1
ATOM 1637 C C . MET A 1 205 ? 6.922 -3.096 5.246 1 91.25 205 MET A C 1
ATOM 1639 O O . MET A 1 205 ? 6.801 -3.311 4.039 1 91.25 205 MET A O 1
ATOM 1643 N N . ARG A 1 206 ? 7.668 -3.84 6.074 1 88.56 206 ARG A N 1
ATOM 1644 C CA . ARG A 1 206 ? 8.391 -4.953 5.473 1 88.56 206 ARG A CA 1
ATOM 1645 C C . ARG A 1 206 ? 8.414 -6.16 6.41 1 88.56 206 ARG A C 1
ATOM 1647 O O . ARG A 1 206 ? 8.422 -6.004 7.633 1 88.56 206 ARG A O 1
ATOM 1654 N N . SER A 1 207 ? 8.391 -7.293 5.77 1 83.38 207 SER A N 1
ATOM 1655 C CA . SER A 1 207 ? 8.578 -8.531 6.52 1 83.38 207 SER A CA 1
ATOM 1656 C C . SER A 1 207 ? 10.023 -8.695 6.969 1 83.38 207 SER A C 1
ATOM 1658 O O . SER A 1 207 ? 10.906 -7.965 6.512 1 83.38 207 SER A O 1
ATOM 1660 N N . LYS A 1 208 ? 10.242 -9.562 7.875 1 74.69 208 LYS A N 1
ATOM 1661 C CA . LYS A 1 208 ? 11.578 -9.797 8.406 1 74.69 208 LYS A CA 1
ATOM 1662 C C . LYS A 1 208 ? 12.547 -10.211 7.301 1 74.69 208 LYS A C 1
ATOM 1664 O O . LYS A 1 208 ? 13.719 -9.828 7.324 1 74.69 208 LYS A O 1
ATOM 1669 N N . SER A 1 209 ? 12.031 -10.914 6.352 1 73.44 209 SER A N 1
ATOM 1670 C CA . SER A 1 209 ? 12.875 -11.391 5.258 1 73.44 209 SER A CA 1
ATOM 1671 C C . SER A 1 209 ? 13.086 -10.305 4.211 1 73.44 209 SER A C 1
ATOM 1673 O O . SER A 1 209 ? 13.836 -10.5 3.252 1 73.44 209 SER A O 1
ATOM 1675 N N . GLY A 1 210 ? 12.469 -9.18 4.43 1 77.19 210 GLY A N 1
ATOM 1676 C CA . GLY A 1 210 ? 12.578 -8.086 3.482 1 77.19 210 GLY A CA 1
ATOM 1677 C C . GLY A 1 210 ? 11.414 -8.008 2.512 1 77.19 210 GLY A C 1
ATOM 1678 O O . GLY A 1 210 ? 11.008 -6.922 2.102 1 77.19 210 GLY A O 1
ATOM 1679 N N . VAL A 1 211 ? 11 -9.266 2.09 1 82.25 211 VAL A N 1
ATOM 1680 C CA . VAL A 1 211 ? 9.812 -9.336 1.247 1 82.25 211 VAL A CA 1
ATOM 1681 C C . VAL A 1 211 ? 8.75 -10.195 1.923 1 82.25 211 VAL A C 1
ATOM 1683 O O . VAL A 1 211 ? 9.07 -11.172 2.605 1 82.25 211 VAL A O 1
ATOM 1686 N N . PRO A 1 212 ? 7.523 -9.711 1.783 1 88.94 212 PRO A N 1
ATOM 1687 C CA . PRO A 1 212 ? 6.969 -8.578 1.039 1 88.94 212 PRO A CA 1
ATOM 1688 C C . PRO A 1 212 ? 7.266 -7.234 1.702 1 88.94 212 PRO A C 1
ATOM 1690 O O . PRO A 1 212 ? 7.598 -7.188 2.889 1 88.94 212 PRO A O 1
ATOM 1693 N N . GLU A 1 213 ? 7.285 -6.262 0.882 1 92.12 213 GLU A N 1
ATOM 1694 C CA . GLU A 1 213 ? 7.512 -4.883 1.307 1 92.12 213 GLU A CA 1
ATOM 1695 C C . GLU A 1 213 ? 6.48 -3.938 0.692 1 92.12 213 GLU A C 1
ATOM 1697 O O . GLU A 1 213 ? 6.156 -4.051 -0.492 1 92.12 213 GLU A O 1
ATOM 1702 N N . LEU A 1 214 ? 5.91 -3.092 1.479 1 93.62 214 LEU A N 1
ATOM 1703 C CA . LEU A 1 214 ? 4.992 -2.045 1.043 1 93.62 214 LEU A CA 1
ATOM 1704 C C . LEU A 1 214 ? 5.516 -0.666 1.433 1 93.62 214 LEU A C 1
ATOM 1706 O O . LEU A 1 214 ? 5.77 -0.403 2.609 1 93.62 214 LEU A O 1
ATOM 1710 N N . THR A 1 215 ? 5.727 0.184 0.429 1 94.94 215 THR A N 1
ATOM 1711 C CA . THR A 1 215 ? 6.309 1.499 0.675 1 94.94 215 THR A CA 1
ATOM 1712 C C . THR A 1 215 ? 5.387 2.602 0.161 1 94.94 215 THR A C 1
ATOM 1714 O O . THR A 1 215 ? 4.918 2.545 -0.979 1 94.94 215 THR A O 1
ATOM 1717 N N . TYR A 1 216 ? 5.16 3.551 0.995 1 94.88 216 TYR A N 1
ATOM 1718 C CA . TYR A 1 216 ? 4.379 4.73 0.633 1 94.88 216 TYR A CA 1
ATOM 1719 C C . TYR A 1 216 ? 5.234 5.992 0.708 1 94.88 216 TYR A C 1
ATOM 1721 O O . TYR A 1 216 ? 5.922 6.223 1.705 1 94.88 216 TYR A O 1
ATOM 1729 N N . LYS A 1 217 ? 5.258 6.711 -0.339 1 93.44 217 LYS A N 1
ATOM 1730 C CA . LYS A 1 217 ? 5.836 8.055 -0.366 1 93.44 217 LYS A CA 1
ATOM 1731 C C . LYS A 1 217 ? 4.754 9.109 -0.559 1 93.44 217 LYS A C 1
ATOM 1733 O O . LYS A 1 217 ? 3.99 9.055 -1.523 1 93.44 217 LYS A O 1
ATOM 1738 N N . GLY A 1 218 ? 4.746 10.023 0.386 1 91.19 218 GLY A N 1
ATOM 1739 C CA . GLY A 1 218 ? 3.711 11.039 0.272 1 91.19 218 GLY A CA 1
ATOM 1740 C C . GLY A 1 218 ? 3.945 12.234 1.174 1 91.19 218 GLY A C 1
ATOM 1741 O O . GLY A 1 218 ? 5.094 12.586 1.459 1 91.19 218 GLY A O 1
ATOM 1742 N N . ARG A 1 219 ? 2.928 12.789 1.661 1 88.44 219 ARG A N 1
ATOM 1743 C CA . ARG A 1 219 ? 3 14.062 2.369 1 88.44 219 ARG A CA 1
ATOM 1744 C C . ARG A 1 219 ? 3.314 13.852 3.846 1 88.44 219 ARG A C 1
ATOM 1746 O O . ARG A 1 219 ? 2.881 12.859 4.445 1 88.44 219 ARG A O 1
ATOM 1753 N N . VAL A 1 220 ? 4.07 14.844 4.336 1 93.06 220 VAL A N 1
ATOM 1754 C CA . VAL A 1 220 ? 4.152 15.016 5.781 1 93.06 220 VAL A CA 1
ATOM 1755 C C . VAL A 1 220 ? 3.023 15.93 6.258 1 93.06 220 VAL A C 1
ATOM 1757 O O . VAL A 1 220 ? 2.729 16.938 5.625 1 93.06 220 VAL A O 1
ATOM 1760 N N . HIS A 1 221 ? 2.418 15.547 7.328 1 92.19 221 HIS A N 1
ATOM 1761 C CA . HIS A 1 221 ? 1.251 16.312 7.758 1 92.19 221 HIS A CA 1
ATOM 1762 C C . HIS A 1 221 ? 1.585 17.203 8.945 1 92.19 221 HIS A C 1
ATOM 1764 O O . HIS A 1 221 ? 2.082 16.719 9.969 1 92.19 221 HIS A O 1
ATOM 1770 N N . PRO A 1 222 ? 1.285 18.484 8.734 1 91.31 222 PRO A N 1
ATOM 1771 C CA . PRO A 1 222 ? 1.415 19.344 9.914 1 91.31 222 PRO A CA 1
ATOM 1772 C C . PRO A 1 222 ? 0.362 19.031 10.977 1 91.31 222 PRO A C 1
ATOM 1774 O O . PRO A 1 222 ? -0.595 18.297 10.711 1 91.31 222 PRO A O 1
ATOM 1777 N N . LEU A 1 223 ? 0.554 19.562 12.141 1 91.06 223 LEU A N 1
ATOM 1778 C CA . LEU A 1 223 ? -0.302 19.203 13.266 1 91.06 223 LEU A CA 1
ATOM 1779 C C . LEU A 1 223 ? -1.526 20.109 13.32 1 91.06 223 LEU A C 1
ATOM 1781 O O . LEU A 1 223 ? -2.338 20.016 14.242 1 91.06 223 LEU A O 1
ATOM 1785 N N . ASP A 1 224 ? -1.671 20.938 12.344 1 86.5 224 ASP A N 1
ATOM 1786 C CA . ASP A 1 224 ? -2.854 21.797 12.328 1 86.5 224 ASP A CA 1
ATOM 1787 C C . ASP A 1 224 ? -4.02 21.109 11.617 1 86.5 224 ASP A C 1
ATOM 1789 O O . ASP A 1 224 ? -5.109 21.672 11.508 1 86.5 224 ASP A O 1
ATOM 1793 N N . ILE A 1 225 ? -3.768 19.859 11.109 1 84.88 225 ILE A N 1
ATOM 1794 C CA . ILE A 1 225 ? -4.816 19.047 10.508 1 84.88 225 ILE A CA 1
ATOM 1795 C C . ILE A 1 225 ? -5.133 17.859 11.414 1 84.88 225 ILE A C 1
ATOM 1797 O O . ILE A 1 225 ? -4.227 17.219 11.953 1 84.88 225 ILE A O 1
ATOM 1801 N N . SER A 1 226 ? -6.391 17.625 11.539 1 84.94 226 SER A N 1
ATOM 1802 C CA . SER A 1 226 ? -6.789 16.516 12.391 1 84.94 226 SER A CA 1
ATOM 1803 C C . SER A 1 226 ? -6.461 15.18 11.742 1 84.94 226 SER A C 1
ATOM 1805 O O . SER A 1 226 ? -6.477 15.055 10.516 1 84.94 226 SER A O 1
ATOM 1807 N N . CYS A 1 227 ? -6.215 14.219 12.594 1 82.94 227 CYS A N 1
ATOM 1808 C CA . CYS A 1 227 ? -5.938 12.875 12.102 1 82.94 227 CYS A CA 1
ATOM 1809 C C . CYS A 1 227 ? -7.133 12.32 11.336 1 82.94 227 CYS A C 1
ATOM 1811 O O . CYS A 1 227 ? -6.961 11.594 10.352 1 82.94 227 CYS A O 1
ATOM 1813 N N . ASN A 1 228 ? -8.242 12.641 11.766 1 80 228 ASN A N 1
ATOM 1814 C CA . ASN A 1 228 ? -9.445 12.195 11.07 1 80 228 ASN A CA 1
ATOM 1815 C C . ASN A 1 228 ? -9.5 12.719 9.641 1 80 228 ASN A C 1
ATOM 1817 O O . ASN A 1 228 ? -9.906 12.008 8.727 1 80 228 ASN A O 1
ATOM 1821 N N . ASP A 1 229 ? -9.102 13.914 9.562 1 82.5 229 ASP A N 1
ATOM 1822 C CA . ASP A 1 229 ? -9.086 14.516 8.234 1 82.5 229 ASP A CA 1
ATOM 1823 C C . ASP A 1 229 ? -8.039 13.852 7.348 1 82.5 229 ASP A C 1
ATOM 1825 O O . ASP A 1 229 ? -8.234 13.703 6.137 1 82.5 229 ASP A O 1
ATOM 1829 N N . ILE A 1 230 ? -6.945 13.461 7.969 1 82.88 230 ILE A N 1
ATOM 1830 C CA . ILE A 1 230 ? -5.887 12.781 7.227 1 82.88 230 ILE A CA 1
ATOM 1831 C C . ILE A 1 230 ? -6.402 11.438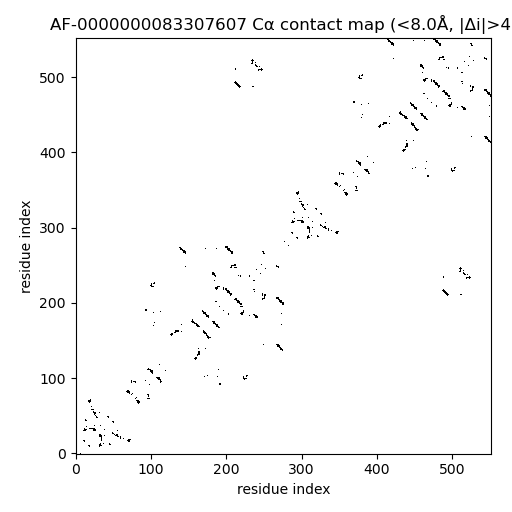 6.715 1 82.88 230 ILE A C 1
ATOM 1833 O O . ILE A 1 230 ? -6.211 11.102 5.543 1 82.88 230 ILE A O 1
ATOM 1837 N N . VAL A 1 231 ? -7.094 10.719 7.516 1 79.19 231 VAL A N 1
ATOM 1838 C CA . VAL A 1 231 ? -7.59 9.391 7.184 1 79.19 231 VAL A CA 1
ATOM 1839 C C . VAL A 1 231 ? -8.742 9.5 6.184 1 79.19 231 VAL A C 1
ATOM 1841 O O . VAL A 1 231 ? -8.828 8.703 5.242 1 79.19 231 VAL A O 1
ATOM 1844 N N . ARG A 1 232 ? -9.633 10.422 6.426 1 72.5 232 ARG A N 1
ATOM 1845 C CA . ARG A 1 232 ? -10.781 10.594 5.539 1 72.5 232 ARG A CA 1
ATOM 1846 C C . ARG A 1 232 ? -10.336 10.938 4.125 1 72.5 232 ARG A C 1
ATOM 1848 O O . ARG A 1 232 ? -10.953 10.5 3.148 1 72.5 232 ARG A O 1
ATOM 1855 N N . LYS A 1 233 ? -9.398 11.766 4.195 1 64.62 233 LYS A N 1
ATOM 1856 C CA . LYS A 1 233 ? -8.859 12.078 2.879 1 64.62 233 LYS A CA 1
ATOM 1857 C C . LYS A 1 233 ? -7.809 11.055 2.459 1 64.62 233 LYS A C 1
ATOM 1859 O O . LYS A 1 233 ? -6.863 11.383 1.736 1 64.62 233 LYS A O 1
ATOM 1864 N N . ALA A 1 234 ? -7.934 9.703 2.846 1 58.56 234 ALA A N 1
ATOM 1865 C CA . ALA A 1 234 ? -7.145 8.484 2.719 1 58.56 234 ALA A CA 1
ATOM 1866 C C . ALA A 1 234 ? -6.004 8.664 1.721 1 58.56 234 ALA A C 1
ATOM 1868 O O . ALA A 1 234 ? -5.043 7.891 1.715 1 58.56 234 ALA A O 1
ATOM 1869 N N . SER A 1 235 ? -5.891 9.812 1.107 1 58.59 235 SER A N 1
ATOM 1870 C CA . SER A 1 235 ? -4.902 10.031 0.057 1 58.59 235 SER A CA 1
ATOM 1871 C C . SER A 1 235 ? -3.564 10.469 0.641 1 58.59 235 SER A C 1
ATOM 1873 O O . SER A 1 235 ? -2.588 10.648 -0.092 1 58.59 235 SER A O 1
ATOM 1875 N N . SER A 1 236 ? -3.539 10.484 1.972 1 76 236 SER A N 1
ATOM 1876 C CA . SER A 1 236 ? -2.271 11.102 2.348 1 76 236 SER A CA 1
ATOM 1877 C C . SER A 1 236 ? -1.55 10.273 3.408 1 76 236 SER A C 1
ATOM 1879 O O . SER A 1 236 ? -1.024 10.828 4.379 1 76 236 SER A O 1
ATOM 1881 N N . CYS A 1 237 ? -1.784 8.906 3.277 1 89.44 237 CYS A N 1
ATOM 1882 C CA . CYS A 1 237 ? -1.076 8.031 4.199 1 89.44 237 CYS A CA 1
ATOM 1883 C C . CYS A 1 237 ? -0.996 6.609 3.646 1 89.44 237 CYS A C 1
ATOM 1885 O O . CYS A 1 237 ? -1.53 6.324 2.574 1 89.44 237 CYS A O 1
ATOM 1887 N N . LEU A 1 238 ? -0.214 5.73 4.219 1 91.69 238 LEU A N 1
ATOM 1888 C CA . LEU A 1 238 ? -0.172 4.309 3.887 1 91.69 238 LEU A CA 1
ATOM 1889 C C . LEU A 1 238 ? -1.392 3.586 4.445 1 91.69 238 LEU A C 1
ATOM 1891 O O . LEU A 1 238 ? -1.704 3.711 5.633 1 91.69 238 LEU A O 1
ATOM 1895 N N . VAL A 1 239 ? -2.059 2.904 3.588 1 90 239 VAL A N 1
ATOM 1896 C CA . VAL A 1 239 ? -3.234 2.145 3.998 1 90 239 VAL A CA 1
ATOM 1897 C C . VAL A 1 239 ? -3 0.656 3.748 1 90 239 VAL A C 1
ATOM 1899 O O . VAL A 1 239 ? -2.492 0.269 2.693 1 90 239 VAL A O 1
ATOM 1902 N N . ALA A 1 240 ? -3.318 -0.139 4.73 1 88.12 240 ALA A N 1
ATOM 1903 C CA . ALA A 1 240 ? -3.197 -1.588 4.594 1 88.12 240 ALA A CA 1
ATOM 1904 C C . ALA A 1 240 ? -4.387 -2.301 5.234 1 88.12 240 ALA A C 1
ATOM 1906 O O . ALA A 1 240 ? -4.98 -1.795 6.188 1 88.12 240 ALA A O 1
ATOM 1907 N N . THR A 1 241 ? -4.734 -3.41 4.715 1 85.56 241 THR A N 1
ATOM 1908 C CA . THR A 1 241 ? -5.797 -4.219 5.301 1 85.56 241 THR A CA 1
ATOM 1909 C C . THR A 1 241 ? -5.238 -5.176 6.348 1 85.56 241 THR A C 1
ATOM 1911 O O . THR A 1 241 ? -4.027 -5.402 6.406 1 85.56 241 THR A O 1
ATOM 1914 N N . ASP A 1 242 ? -6.168 -5.758 7.117 1 82.25 242 ASP A N 1
ATOM 1915 C CA . ASP A 1 242 ? -5.777 -6.773 8.094 1 82.25 242 ASP A CA 1
ATOM 1916 C C . ASP A 1 242 ? -5.047 -7.934 7.414 1 82.25 242 ASP A C 1
ATOM 1918 O O . ASP A 1 242 ? -4.059 -8.445 7.945 1 82.25 242 ASP A O 1
ATOM 1922 N N . ASP A 1 243 ? -5.535 -8.281 6.324 1 80.94 243 ASP A N 1
ATOM 1923 C CA . ASP A 1 243 ? -4.957 -9.414 5.613 1 80.94 243 ASP A CA 1
ATOM 1924 C C . ASP A 1 243 ? -3.525 -9.117 5.172 1 80.94 243 ASP A C 1
ATOM 1926 O O . ASP A 1 243 ? -2.656 -9.992 5.23 1 80.94 243 ASP A O 1
ATOM 1930 N N . VAL A 1 244 ? -3.328 -7.926 4.707 1 84.06 244 VAL A N 1
ATOM 1931 C CA . VAL A 1 244 ? -1.991 -7.512 4.297 1 84.06 244 VAL A CA 1
ATOM 1932 C C . VAL A 1 244 ? -1.049 -7.543 5.496 1 84.06 244 VAL A C 1
ATOM 1934 O O . VAL A 1 244 ? 0.05 -8.094 5.418 1 84.06 244 VAL A O 1
ATOM 1937 N N . ILE A 1 245 ? -1.487 -6.977 6.566 1 82.69 245 ILE A N 1
ATOM 1938 C CA . ILE A 1 245 ? -0.67 -6.949 7.773 1 82.69 245 ILE A CA 1
ATOM 1939 C C . ILE A 1 245 ? -0.345 -8.375 8.211 1 82.69 245 ILE A C 1
ATOM 1941 O O . ILE A 1 245 ? 0.8 -8.68 8.555 1 82.69 245 ILE A O 1
ATOM 1945 N N . HIS A 1 246 ? -1.293 -9.195 8.148 1 78.94 246 HIS A N 1
ATOM 1946 C CA . HIS A 1 246 ? -1.099 -10.586 8.539 1 78.94 246 HIS A CA 1
ATOM 1947 C C . HIS A 1 246 ? -0.103 -11.289 7.617 1 78.94 246 HIS A C 1
ATOM 1949 O O . HIS A 1 246 ? 0.729 -12.07 8.078 1 78.94 246 HIS A O 1
ATOM 1955 N N . SER A 1 247 ? -0.269 -11.047 6.395 1 78.81 247 SER A N 1
ATOM 1956 C CA . SER A 1 247 ? 0.643 -11.672 5.438 1 78.81 247 SER A CA 1
ATOM 1957 C C . SER A 1 247 ? 2.084 -11.234 5.688 1 78.81 247 SER A C 1
ATOM 1959 O O . SER A 1 247 ? 3.012 -12.031 5.527 1 78.81 247 SER A O 1
ATOM 1961 N N . PHE A 1 248 ? 2.301 -10.031 6.066 1 82.31 248 PHE A N 1
ATOM 1962 C CA . PHE A 1 248 ? 3.643 -9.523 6.336 1 82.31 248 PHE A CA 1
ATOM 1963 C C . PHE A 1 248 ? 4.199 -10.125 7.621 1 82.31 248 PHE A C 1
ATOM 1965 O O . PHE A 1 248 ? 5.41 -10.32 7.746 1 82.31 248 PHE A O 1
ATOM 1972 N N . LEU A 1 249 ? 3.289 -10.328 8.469 1 75.38 249 LEU A N 1
ATOM 1973 C CA . LEU A 1 249 ? 3.705 -10.938 9.734 1 75.38 249 LEU A CA 1
ATOM 1974 C C . LEU A 1 249 ? 4.109 -12.391 9.531 1 75.38 249 LEU A C 1
ATOM 1976 O O . LEU A 1 249 ? 5.074 -12.859 10.141 1 75.38 249 LEU A O 1
ATOM 1980 N N . MET A 1 250 ? 3.297 -13.055 8.719 1 68.31 250 MET A N 1
ATOM 1981 C CA . MET A 1 250 ? 3.564 -14.469 8.5 1 68.31 250 MET A CA 1
ATOM 1982 C C . MET A 1 250 ? 4.727 -14.664 7.527 1 68.31 250 MET A C 1
ATOM 1984 O O . MET A 1 250 ? 5.41 -15.688 7.562 1 68.31 250 MET A O 1
ATOM 1988 N N . GLY A 1 251 ? 5.102 -13.773 6.949 1 60.5 251 GLY A N 1
ATOM 1989 C CA . GLY A 1 251 ? 6.133 -13.875 5.934 1 60.5 251 GLY A CA 1
ATOM 1990 C C . GLY A 1 251 ? 5.715 -14.711 4.742 1 60.5 251 GLY A C 1
ATOM 1991 O O . GLY A 1 251 ? 4.566 -15.156 4.66 1 60.5 251 GLY A O 1
ATOM 1992 N N . ILE A 1 252 ? 6.461 -14.828 3.576 1 53.41 252 ILE A N 1
ATOM 1993 C CA . ILE A 1 252 ? 6.207 -15.711 2.445 1 53.41 252 ILE A CA 1
ATOM 1994 C C . ILE A 1 252 ? 6.27 -17.172 2.904 1 53.41 252 ILE A C 1
ATOM 1996 O O . ILE A 1 252 ? 7.285 -17.609 3.447 1 53.41 252 ILE A O 1
ATOM 2000 N N . PRO A 1 253 ? 5.07 -17.797 3.088 1 46.62 253 PRO A N 1
ATOM 2001 C CA . PRO A 1 253 ? 5.168 -19.203 3.506 1 46.62 253 PRO A CA 1
ATOM 2002 C C . PRO A 1 253 ? 6.184 -19.984 2.686 1 46.62 253 PRO A C 1
ATOM 2004 O O . PRO A 1 253 ? 6.184 -19.906 1.454 1 46.62 253 PRO A O 1
ATOM 2007 N N . ASP A 1 254 ? 7.34 -20.078 3.133 1 43 254 ASP A N 1
ATOM 2008 C CA . ASP A 1 254 ? 8.195 -21.078 2.492 1 43 254 ASP A CA 1
ATOM 2009 C C . ASP A 1 254 ? 7.684 -22.484 2.768 1 43 254 ASP A C 1
ATOM 2011 O O . ASP A 1 254 ? 7.621 -22.922 3.92 1 43 254 ASP A O 1
ATOM 2015 N N . GLU A 1 255 ? 6.902 -22.938 1.887 1 41.97 255 GLU A N 1
ATOM 2016 C CA . GLU A 1 255 ? 6.414 -24.297 2.035 1 41.97 255 GLU A CA 1
ATOM 2017 C C . GLU A 1 255 ? 7.543 -25.25 2.43 1 41.97 255 GLU A C 1
ATOM 2019 O O . GLU A 1 255 ? 7.293 -26.344 2.924 1 41.97 255 GLU A O 1
ATOM 2024 N N . HIS A 1 256 ? 8.68 -25.141 1.933 1 37.19 256 HIS A N 1
ATOM 2025 C CA . HIS A 1 256 ? 9.688 -26.156 2.189 1 37.19 256 HIS A CA 1
ATOM 2026 C C . HIS A 1 256 ? 10.336 -25.969 3.555 1 37.19 256 HIS A C 1
ATOM 2028 O O . HIS A 1 256 ? 11.266 -26.688 3.916 1 37.19 256 HIS A O 1
ATOM 2034 N N . LYS A 1 257 ? 10.078 -25 4.27 1 44.69 257 LYS A N 1
ATOM 2035 C CA . LYS A 1 257 ? 10.805 -24.969 5.535 1 44.69 257 LYS A CA 1
ATOM 2036 C C . LYS A 1 257 ? 10.172 -25.891 6.562 1 44.69 257 LYS A C 1
ATOM 2038 O O . LYS A 1 257 ? 8.945 -25.953 6.68 1 44.69 257 LYS A O 1
ATOM 2043 N N . SER A 1 258 ? 10.953 -26.75 7.281 1 36.59 258 SER A N 1
ATOM 2044 C CA . SER A 1 258 ? 10.609 -27.719 8.312 1 36.59 258 SER A CA 1
ATOM 2045 C C . SER A 1 258 ? 9.852 -27.062 9.461 1 36.59 258 SER A C 1
ATOM 2047 O O . SER A 1 258 ? 9.977 -25.844 9.68 1 36.59 258 SER A O 1
ATOM 2049 N N . GLU A 1 259 ? 8.914 -27.703 10.188 1 41.69 259 GLU A N 1
ATOM 2050 C CA . GLU A 1 259 ? 8.125 -27.391 11.375 1 41.69 259 GLU A CA 1
ATOM 2051 C C . GLU A 1 259 ? 8.969 -26.688 12.43 1 41.69 259 GLU A C 1
ATOM 2053 O O . GLU A 1 259 ? 8.477 -25.812 13.141 1 41.69 259 GLU A O 1
ATOM 2058 N N . HIS A 1 260 ? 10.086 -27.141 12.742 1 41.19 260 HIS A N 1
ATOM 2059 C CA . HIS A 1 260 ? 10.977 -26.719 13.82 1 41.19 260 HIS A CA 1
ATOM 2060 C C . HIS A 1 260 ? 11.555 -25.328 13.547 1 41.19 260 HIS A C 1
ATOM 2062 O O . HIS A 1 260 ? 11.898 -24.594 14.477 1 41.19 260 HIS A O 1
ATOM 2068 N N . GLU A 1 261 ? 11.883 -25.062 12.398 1 42.56 261 GLU A N 1
ATOM 2069 C CA . GLU A 1 261 ? 12.5 -23.781 12.07 1 42.56 261 GLU A CA 1
ATOM 2070 C C . GLU A 1 261 ? 11.453 -22.688 11.961 1 42.56 261 GLU A C 1
ATOM 2072 O O . GLU A 1 261 ? 11.797 -21.5 11.852 1 42.56 261 GLU A O 1
ATOM 2077 N N . LYS A 1 262 ? 10.273 -22.953 11.875 1 45.12 262 LYS A N 1
ATOM 2078 C CA . LYS A 1 262 ? 9.102 -22.094 11.984 1 45.12 262 LYS A CA 1
ATOM 2079 C C . LYS A 1 262 ? 8.992 -21.484 13.383 1 45.12 262 LYS A C 1
ATOM 2081 O O . LYS A 1 262 ? 8.281 -20.5 13.586 1 45.12 262 LYS A O 1
ATOM 2086 N N . ASP A 1 263 ? 9.461 -22.234 14.336 1 41 263 ASP A N 1
ATOM 2087 C CA . ASP A 1 263 ? 9.289 -21.891 15.742 1 41 263 ASP A CA 1
ATOM 2088 C C . ASP A 1 263 ? 9.969 -20.562 16.062 1 41 263 ASP A C 1
ATOM 2090 O O . ASP A 1 263 ? 9.461 -19.781 16.875 1 41 263 ASP A O 1
ATOM 2094 N N . ASP A 1 264 ? 11.336 -20.484 15.797 1 42.84 264 ASP A N 1
ATOM 2095 C CA . ASP A 1 264 ? 12.125 -19.406 16.391 1 42.84 264 ASP A CA 1
ATOM 2096 C C . ASP A 1 264 ? 12.008 -18.125 15.57 1 42.84 264 ASP A C 1
ATOM 2098 O O . ASP A 1 264 ? 12.703 -17.141 15.844 1 42.84 264 ASP A O 1
ATOM 2102 N N . GLN A 1 265 ? 11.641 -18.25 14.297 1 42.97 265 GLN A N 1
ATOM 2103 C CA . GLN A 1 265 ? 11.727 -17 13.539 1 42.97 265 GLN A CA 1
ATOM 2104 C C . GLN A 1 265 ? 10.531 -16.094 13.836 1 42.97 265 GLN A C 1
ATOM 2106 O O . GLN A 1 265 ? 9.438 -16.312 13.312 1 42.97 265 GLN A O 1
ATOM 2111 N N . LYS A 1 266 ? 10.617 -15.555 14.938 1 48.47 266 LYS A N 1
ATOM 2112 C CA . LYS A 1 266 ? 9.711 -14.477 15.344 1 48.47 266 LYS A CA 1
ATOM 2113 C C . LYS A 1 266 ? 9.312 -13.609 14.156 1 48.47 266 LYS A C 1
ATOM 2115 O O . LYS A 1 266 ? 10.18 -13.062 13.469 1 48.47 266 LYS A O 1
ATOM 2120 N N . PHE A 1 267 ? 8.156 -14.023 13.492 1 52.97 267 PHE A N 1
ATOM 2121 C CA . PHE A 1 267 ? 7.438 -13.312 12.445 1 52.97 267 PHE A CA 1
ATOM 2122 C C . PHE A 1 267 ? 7.32 -11.828 12.781 1 52.97 267 PHE A C 1
ATOM 2124 O O . PHE A 1 267 ? 6.629 -11.453 13.734 1 52.97 267 PHE A O 1
ATOM 2131 N N . LEU A 1 268 ? 8.391 -10.984 12.383 1 67.12 268 LEU A N 1
ATOM 2132 C CA . LEU A 1 268 ? 8.414 -9.57 12.758 1 67.12 268 LEU A CA 1
ATOM 2133 C C . LEU A 1 268 ? 8.102 -8.688 11.555 1 67.12 268 LEU A C 1
ATOM 2135 O O . LEU A 1 268 ? 8.422 -9.039 10.414 1 67.12 268 LEU A O 1
ATOM 2139 N N . LEU A 1 269 ? 7.066 -7.953 11.672 1 79.56 269 LEU A N 1
ATOM 2140 C CA . LEU A 1 269 ? 6.781 -6.867 10.734 1 79.56 269 LEU A CA 1
ATOM 2141 C C . LEU A 1 269 ? 7.488 -5.586 11.164 1 79.56 269 LEU A C 1
ATOM 2143 O O . LEU A 1 269 ? 7.422 -5.191 12.328 1 79.56 269 LEU A O 1
ATOM 2147 N N . ALA A 1 270 ? 8.281 -5.086 10.234 1 85.25 270 ALA A N 1
ATOM 2148 C CA . ALA A 1 270 ? 8.984 -3.844 10.53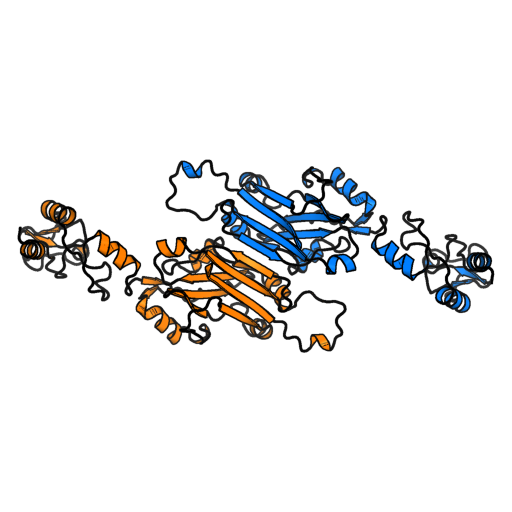9 1 85.25 270 ALA A CA 1
ATOM 2149 C C . ALA A 1 270 ? 8.32 -2.654 9.852 1 85.25 270 ALA A C 1
ATOM 2151 O O . ALA A 1 270 ? 8.07 -2.686 8.648 1 85.25 270 ALA A O 1
ATOM 2152 N N . MET A 1 271 ? 7.957 -1.68 10.633 1 88.69 271 MET A N 1
ATOM 2153 C CA . MET A 1 271 ? 7.531 -0.387 10.109 1 88.69 271 MET A CA 1
ATOM 2154 C C . MET A 1 271 ? 8.68 0.62 10.148 1 88.69 271 MET A C 1
ATOM 2156 O O . MET A 1 271 ? 9.305 0.812 11.188 1 88.69 271 MET A O 1
ATOM 2160 N N . GLU A 1 272 ? 8.969 1.215 9 1 89.81 272 GLU A N 1
ATOM 2161 C CA . GLU A 1 272 ? 10.047 2.197 8.906 1 89.81 272 GLU A CA 1
ATOM 2162 C C . GLU A 1 272 ? 9.523 3.551 8.438 1 89.81 272 GLU A C 1
ATOM 2164 O O . GLU A 1 272 ? 8.758 3.625 7.473 1 89.81 272 GLU A O 1
ATOM 2169 N N . TYR A 1 273 ? 9.922 4.609 9.18 1 91.94 273 TYR A N 1
ATOM 2170 C CA . TYR A 1 273 ? 9.508 5.977 8.875 1 91.94 273 TYR A CA 1
ATOM 2171 C C . TYR A 1 273 ? 10.719 6.863 8.617 1 91.94 273 TYR A C 1
ATOM 2173 O O . TYR A 1 273 ? 11.68 6.852 9.398 1 91.94 273 TYR A O 1
ATOM 2181 N N . SER A 1 274 ? 10.688 7.613 7.527 1 93.62 274 SER A N 1
ATOM 2182 C CA . SER A 1 274 ? 11.773 8.547 7.246 1 93.62 274 SER A CA 1
ATOM 2183 C C . SER A 1 274 ? 11.289 9.734 6.43 1 93.62 274 SER A C 1
ATOM 2185 O O . SER A 1 274 ? 10.172 9.711 5.898 1 93.62 274 SER A O 1
ATOM 2187 N N . ILE A 1 275 ? 12.047 10.781 6.523 1 94.12 275 ILE A N 1
ATOM 2188 C CA . ILE A 1 275 ? 11.797 11.969 5.719 1 94.12 275 ILE A CA 1
ATOM 2189 C C . ILE A 1 275 ? 12.82 12.055 4.586 1 94.12 275 ILE A C 1
ATOM 2191 O O . ILE A 1 275 ? 14.023 11.938 4.82 1 94.12 275 ILE A O 1
ATOM 2195 N N . LEU A 1 276 ? 12.227 12.195 3.336 1 90.5 276 LEU A N 1
ATOM 2196 C CA . LEU A 1 276 ? 13.109 12.266 2.176 1 90.5 276 LEU A CA 1
ATOM 2197 C C . LEU A 1 276 ? 13.5 13.711 1.884 1 90.5 276 LEU A C 1
ATOM 2199 O O . LEU A 1 276 ? 12.719 14.633 2.119 1 90.5 276 LEU A O 1
ATOM 2203 N N . MET B 1 1 ? 20.047 -56.406 -20.203 1 53.53 1 MET B N 1
ATOM 2204 C CA . MET B 1 1 ? 18.672 -56.594 -20.641 1 53.53 1 MET B CA 1
ATOM 2205 C C . MET B 1 1 ? 18.281 -55.562 -21.672 1 53.53 1 MET B C 1
ATOM 2207 O O . MET B 1 1 ? 18.734 -54.406 -21.609 1 53.53 1 MET B O 1
ATOM 2211 N N . ASP B 1 2 ? 17.844 -55.938 -22.891 1 75.38 2 ASP B N 1
ATOM 2212 C CA . ASP B 1 2 ? 17.406 -55.062 -23.969 1 75.38 2 ASP B CA 1
ATOM 2213 C C . ASP B 1 2 ? 16.297 -54.125 -23.516 1 75.38 2 ASP B C 1
ATOM 2215 O O . ASP B 1 2 ? 15.211 -54.562 -23.141 1 75.38 2 ASP B O 1
ATOM 2219 N N . LEU B 1 3 ? 16.672 -52.969 -23.234 1 77.94 3 LEU B N 1
ATOM 2220 C CA . LEU B 1 3 ? 15.766 -51.938 -22.734 1 77.94 3 LEU B CA 1
ATOM 2221 C C . LEU B 1 3 ? 14.469 -51.906 -23.531 1 77.94 3 LEU B C 1
ATOM 2223 O O . LEU B 1 3 ? 13.383 -51.75 -22.969 1 77.94 3 LEU B O 1
ATOM 2227 N N . ALA B 1 4 ? 14.578 -52.094 -24.828 1 80.5 4 ALA B N 1
ATOM 2228 C CA . ALA B 1 4 ? 13.406 -52.094 -25.703 1 80.5 4 ALA B CA 1
ATOM 2229 C C . ALA B 1 4 ? 12.438 -53.219 -25.328 1 80.5 4 ALA B C 1
ATOM 2231 O O . ALA B 1 4 ? 11.219 -53 -25.312 1 80.5 4 ALA B O 1
ATOM 2232 N N . LEU B 1 5 ? 12.977 -54.344 -25.109 1 81.56 5 LEU B N 1
ATOM 2233 C CA . LEU B 1 5 ? 12.148 -55.469 -24.719 1 81.56 5 LEU B CA 1
ATOM 2234 C C . LEU B 1 5 ? 11.477 -55.25 -23.375 1 81.56 5 LEU B C 1
ATOM 2236 O O . LEU B 1 5 ? 10.32 -55.594 -23.188 1 81.56 5 LEU B O 1
ATOM 2240 N N . LEU B 1 6 ? 12.25 -54.625 -22.562 1 83.69 6 LEU B N 1
ATOM 2241 C CA . LEU B 1 6 ? 11.703 -54.312 -21.234 1 83.69 6 LEU B CA 1
ATOM 2242 C C . LEU B 1 6 ? 10.547 -53.344 -21.344 1 83.69 6 LEU B C 1
ATOM 2244 O O . LEU B 1 6 ? 9.516 -53.5 -20.688 1 83.69 6 LEU B O 1
ATOM 2248 N N . ILE B 1 7 ? 10.719 -52.375 -22.188 1 84.38 7 ILE B N 1
ATOM 2249 C CA . ILE B 1 7 ? 9.688 -51.344 -22.375 1 84.38 7 ILE B CA 1
ATOM 2250 C C . ILE B 1 7 ? 8.43 -52 -22.953 1 84.38 7 ILE B C 1
ATOM 2252 O O . ILE B 1 7 ? 7.312 -51.719 -22.5 1 84.38 7 ILE B O 1
ATOM 2256 N N . ASP B 1 8 ? 8.602 -52.844 -23.859 1 85.44 8 ASP B N 1
ATOM 2257 C CA . ASP B 1 8 ? 7.48 -53.562 -24.484 1 85.44 8 ASP B CA 1
ATOM 2258 C C . ASP B 1 8 ? 6.723 -54.375 -23.453 1 85.44 8 ASP B C 1
ATOM 2260 O O . ASP B 1 8 ? 5.492 -54.469 -23.5 1 85.44 8 ASP B O 1
ATOM 2264 N N . GLU B 1 9 ? 7.5 -54.875 -22.547 1 85.19 9 GLU B N 1
ATOM 2265 C CA . GLU B 1 9 ? 6.91 -55.75 -21.531 1 85.19 9 GLU B CA 1
ATOM 2266 C C . GLU B 1 9 ? 6.129 -54.938 -20.5 1 85.19 9 GLU B C 1
ATOM 2268 O O . GLU B 1 9 ? 5.137 -55.438 -19.953 1 85.19 9 GLU B O 1
ATOM 2273 N N . LEU B 1 10 ? 6.508 -53.75 -20.328 1 89.75 10 LEU B N 1
ATOM 2274 C CA . LEU B 1 10 ? 5.898 -52.938 -19.281 1 89.75 10 LEU B CA 1
ATOM 2275 C C . LEU B 1 10 ? 4.758 -52.094 -19.844 1 89.75 10 LEU B C 1
ATOM 2277 O O . LEU B 1 10 ? 3.979 -51.531 -19.094 1 89.75 10 LEU B O 1
ATOM 2281 N N . GLU B 1 11 ? 4.602 -52.062 -21.078 1 90.56 11 GLU B N 1
ATOM 2282 C CA . GLU B 1 11 ? 3.648 -51.188 -21.734 1 90.56 11 GLU B CA 1
ATOM 2283 C C . GLU B 1 11 ? 2.211 -51.562 -21.406 1 90.56 11 GLU B C 1
ATOM 2285 O O . GLU B 1 11 ? 1.869 -52.75 -21.375 1 90.56 11 GLU B O 1
ATOM 2290 N N . CYS B 1 12 ? 1.46 -50.594 -21.141 1 90.44 12 CYS B N 1
ATOM 2291 C CA . CYS B 1 12 ? 0.028 -50.781 -20.938 1 90.44 12 CYS B CA 1
ATOM 2292 C C . CYS B 1 12 ? -0.687 -51 -22.266 1 90.44 12 CYS B C 1
ATOM 2294 O O . CYS B 1 12 ? -0.569 -50.156 -23.172 1 90.44 12 CYS B O 1
ATOM 2296 N N . PRO B 1 13 ? -1.43 -51.938 -22.406 1 88.12 13 PRO B N 1
ATOM 2297 C CA . PRO B 1 13 ? -2.078 -52.219 -23.688 1 88.12 13 PRO B CA 1
ATOM 2298 C C . PRO B 1 13 ? -3.229 -51.281 -23.984 1 88.12 13 PRO B C 1
ATOM 2300 O O . PRO B 1 13 ? -3.707 -51.219 -25.125 1 88.12 13 PRO B O 1
ATOM 2303 N N . ILE B 1 14 ? -3.668 -50.594 -23.047 1 86.38 14 ILE B N 1
ATOM 2304 C CA . ILE B 1 14 ? -4.793 -49.688 -23.234 1 86.38 14 ILE B CA 1
ATOM 2305 C C . ILE B 1 14 ? -4.293 -48.375 -23.797 1 86.38 14 ILE B C 1
ATOM 2307 O O . ILE B 1 14 ? -4.762 -47.906 -24.844 1 86.38 14 ILE B O 1
ATOM 2311 N N . CYS B 1 15 ? -3.402 -47.781 -23.188 1 85.38 15 CYS B N 1
ATOM 2312 C CA . CYS B 1 15 ? -2.92 -46.5 -23.625 1 85.38 15 CYS B CA 1
ATOM 2313 C C . CYS B 1 15 ? -1.664 -46.625 -24.484 1 85.38 15 CYS B C 1
ATOM 2315 O O . CYS B 1 15 ? -1.207 -45.656 -25.078 1 85.38 15 CYS B O 1
ATOM 2317 N N . CYS B 1 16 ? -1.036 -47.781 -24.5 1 86.75 16 CYS B N 1
ATOM 2318 C CA . CYS B 1 16 ? 0.15 -48.125 -25.281 1 86.75 16 CYS B CA 1
ATOM 2319 C C . CYS B 1 16 ? 1.352 -47.312 -24.812 1 86.75 16 CYS B C 1
ATOM 2321 O O . CYS B 1 16 ? 2.184 -46.906 -25.625 1 86.75 16 CYS B O 1
ATOM 2323 N N . GLN B 1 17 ? 1.404 -47.031 -23.547 1 89 17 GLN B N 1
ATOM 2324 C CA . GLN B 1 17 ? 2.516 -46.281 -22.953 1 89 17 GLN B CA 1
ATOM 2325 C C . GLN B 1 17 ? 3.082 -47.031 -21.734 1 89 17 GLN B C 1
ATOM 2327 O O . GLN B 1 17 ? 2.424 -47.906 -21.172 1 89 17 GLN B O 1
ATOM 2332 N N . THR B 1 18 ? 4.344 -46.688 -21.406 1 90.06 18 THR B N 1
ATOM 2333 C CA . THR B 1 18 ? 4.918 -47.156 -20.141 1 90.06 18 THR B CA 1
ATOM 2334 C C . THR B 1 18 ? 4.219 -46.531 -18.953 1 90.06 18 THR B C 1
ATOM 2336 O O . THR B 1 18 ? 3.945 -45.312 -18.953 1 90.06 18 THR B O 1
ATOM 2339 N N . PRO B 1 19 ? 3.797 -47.375 -17.984 1 90.06 19 PRO B N 1
ATOM 2340 C CA . PRO B 1 19 ? 3.189 -46.781 -16.781 1 90.06 19 PRO B CA 1
ATOM 2341 C C . PRO B 1 19 ? 4.066 -45.719 -16.156 1 90.06 19 PRO B C 1
ATOM 2343 O O . PRO B 1 19 ? 5.289 -45.844 -16.094 1 90.06 19 PRO B O 1
ATOM 2346 N N . ARG B 1 20 ? 3.516 -44.625 -15.75 1 87.44 20 ARG B N 1
ATOM 2347 C CA . ARG B 1 20 ? 4.258 -43.5 -15.172 1 87.44 20 ARG B CA 1
ATOM 2348 C C . ARG B 1 20 ? 4.789 -43.844 -13.789 1 87.44 20 ARG B C 1
ATOM 2350 O O . ARG B 1 20 ? 5.82 -43.312 -13.359 1 87.44 20 ARG B O 1
ATOM 2357 N N . GLY B 1 21 ? 4.039 -44.656 -13.086 1 86.69 21 GLY B N 1
ATOM 2358 C CA . GLY B 1 21 ? 4.402 -45.062 -11.742 1 86.69 21 GLY B CA 1
ATOM 2359 C C . GLY B 1 21 ? 3.457 -46.094 -11.164 1 86.69 21 GLY B C 1
ATOM 2360 O O . GLY B 1 21 ? 2.498 -46.5 -11.812 1 86.69 21 GLY B O 1
ATOM 2361 N N . PRO B 1 22 ? 3.844 -46.531 -9.961 1 89.25 22 PRO B N 1
ATOM 2362 C CA . PRO B 1 22 ? 2.916 -47.406 -9.258 1 89.25 22 PRO B CA 1
ATOM 2363 C C . PRO B 1 22 ? 1.625 -46.719 -8.852 1 89.25 22 PRO B C 1
ATOM 2365 O O . PRO B 1 22 ? 1.591 -45.469 -8.75 1 89.25 22 PRO B O 1
ATOM 2368 N N . PRO B 1 23 ? 0.681 -47.5 -8.727 1 90.94 23 PRO B N 1
ATOM 2369 C CA . PRO B 1 23 ? 0.593 -48.938 -8.836 1 90.94 23 PRO B CA 1
ATOM 2370 C C . PRO B 1 23 ? 0.443 -49.406 -10.281 1 90.94 23 PRO B C 1
ATOM 2372 O O . PRO B 1 23 ? -0.089 -48.688 -11.125 1 90.94 23 PRO B O 1
ATOM 2375 N N . ILE B 1 24 ? 0.956 -50.5 -10.562 1 92.94 24 ILE B N 1
ATOM 2376 C CA . ILE B 1 24 ? 0.773 -51.188 -11.828 1 92.94 24 ILE B CA 1
ATOM 2377 C C . ILE B 1 24 ? -0.023 -52.469 -11.602 1 92.94 24 ILE B C 1
ATOM 2379 O O . ILE B 1 24 ? 0.358 -53.312 -10.781 1 92.94 24 ILE B O 1
ATOM 2383 N N . PHE B 1 25 ? -1.078 -52.531 -12.344 1 93.62 25 PHE B N 1
ATOM 2384 C CA . PHE B 1 25 ? -1.9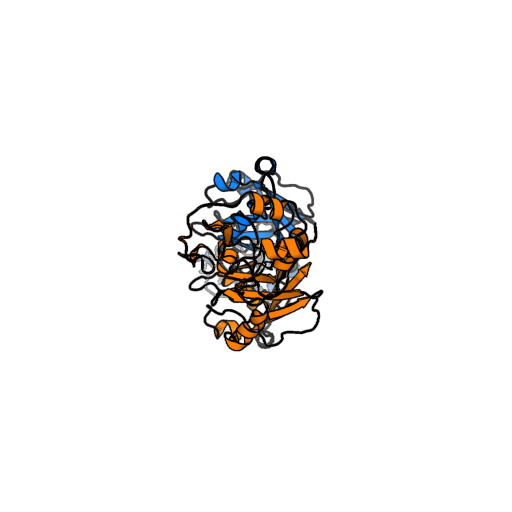77 -53.656 -12.148 1 93.62 25 PHE B CA 1
ATOM 2385 C C . PHE B 1 25 ? -1.726 -54.719 -13.188 1 93.62 25 PHE B C 1
ATOM 2387 O O . PHE B 1 25 ? -1.187 -54.438 -14.258 1 93.62 25 PHE B O 1
ATOM 2394 N N . GLN B 1 26 ? -2.09 -55.938 -12.773 1 92.19 26 GLN B N 1
ATOM 2395 C CA . GLN B 1 26 ? -1.893 -57.094 -13.656 1 92.19 26 GLN B CA 1
ATOM 2396 C C . GLN B 1 26 ? -3.113 -58 -13.656 1 92.19 26 GLN B C 1
ATOM 2398 O O . GLN B 1 26 ? -3.682 -58.281 -12.594 1 92.19 26 GLN B O 1
ATOM 2403 N N . CYS B 1 27 ? -3.539 -58.312 -14.852 1 89.88 27 CYS B N 1
ATOM 2404 C CA . CYS B 1 27 ? -4.648 -59.25 -14.93 1 89.88 27 CYS B CA 1
ATOM 2405 C C . CYS B 1 27 ? -4.168 -60.688 -14.703 1 89.88 27 CYS B C 1
ATOM 2407 O O . CYS B 1 27 ? -2.971 -60.938 -14.547 1 89.88 27 CYS B O 1
ATOM 2409 N N . GLU B 1 28 ? -5.145 -61.656 -14.68 1 88.56 28 GLU B N 1
ATOM 2410 C CA . GLU B 1 28 ? -4.844 -63.062 -14.398 1 88.56 28 GLU B CA 1
ATOM 2411 C C . GLU B 1 28 ? -3.926 -63.656 -15.461 1 88.56 28 GLU B C 1
ATOM 2413 O O . GLU B 1 28 ? -3.17 -64.562 -15.188 1 88.56 28 GLU B O 1
ATOM 2418 N N . ASN B 1 29 ? -3.932 -63.062 -16.672 1 88.12 29 ASN B N 1
ATOM 2419 C CA . ASN B 1 29 ? -3.115 -63.562 -17.766 1 88.12 29 ASN B CA 1
ATOM 2420 C C . ASN B 1 29 ? -1.765 -62.844 -17.828 1 88.12 29 ASN B C 1
ATOM 2422 O O . ASN B 1 29 ? -0.982 -63.094 -18.75 1 88.12 29 ASN B O 1
ATOM 2426 N N . GLY B 1 30 ? -1.534 -61.938 -16.859 1 89.06 30 GLY B N 1
ATOM 2427 C CA . GLY B 1 30 ? -0.222 -61.312 -16.75 1 89.06 30 GLY B CA 1
ATOM 2428 C C . GLY B 1 30 ? -0.123 -60 -17.484 1 89.06 30 GLY B C 1
ATOM 2429 O O . GLY B 1 30 ? 0.944 -59.375 -17.531 1 89.06 30 GLY B O 1
ATOM 2430 N N . HIS B 1 31 ? -1.213 -59.562 -18.125 1 90.25 31 HIS B N 1
ATOM 2431 C CA . HIS B 1 31 ? -1.172 -58.25 -18.797 1 90.25 31 HIS B CA 1
ATOM 2432 C C . HIS B 1 31 ? -1.147 -57.125 -17.797 1 90.25 31 HIS B C 1
ATOM 2434 O O . HIS B 1 31 ? -1.866 -57.125 -16.797 1 90.25 31 HIS B O 1
ATOM 2440 N N . LEU B 1 32 ? -0.234 -56.156 -18.094 1 92.56 32 LEU B N 1
ATOM 2441 C CA . LEU B 1 32 ? -0.073 -55.031 -17.188 1 92.56 32 LEU B CA 1
ATOM 2442 C C . LEU B 1 32 ? -0.985 -53.875 -17.594 1 92.56 32 LEU B C 1
ATOM 2444 O O . LEU B 1 32 ? -1.172 -53.625 -18.781 1 92.56 32 LEU B O 1
ATOM 2448 N N . ILE B 1 33 ? -1.598 -53.219 -16.609 1 92.44 33 ILE B N 1
ATOM 2449 C CA . ILE B 1 33 ? -2.453 -52.062 -16.797 1 92.44 33 ILE B CA 1
ATOM 2450 C C . ILE B 1 33 ? -2.004 -50.906 -15.875 1 92.44 33 ILE B C 1
ATOM 2452 O O . ILE B 1 33 ? -1.834 -51.125 -14.672 1 92.44 33 ILE B O 1
ATOM 2456 N N . CYS B 1 34 ? -1.758 -49.812 -16.5 1 90.56 34 CYS B N 1
ATOM 2457 C CA . CYS B 1 34 ? -1.26 -48.688 -15.695 1 90.56 34 CYS B CA 1
ATOM 2458 C C . CYS B 1 34 ? -2.363 -48.125 -14.812 1 90.56 34 CYS B C 1
ATOM 2460 O O . CYS B 1 34 ? -3.543 -48.406 -15.031 1 90.56 34 CYS B O 1
ATOM 2462 N N . SER B 1 35 ? -2 -47.312 -13.828 1 89.69 35 SER B N 1
ATOM 2463 C CA . SER B 1 35 ? -2.924 -46.781 -12.844 1 89.69 35 SER B CA 1
ATOM 2464 C C . SER B 1 35 ? -3.898 -45.781 -13.484 1 89.69 35 SER B C 1
ATOM 2466 O O . SER B 1 35 ? -5.031 -45.625 -13.023 1 89.69 35 SER B O 1
ATOM 2468 N N . ALA B 1 36 ? -3.521 -45.188 -14.562 1 85.75 36 ALA B N 1
ATOM 2469 C CA . ALA B 1 36 ? -4.375 -44.188 -15.219 1 85.75 36 ALA B CA 1
ATOM 2470 C C . ALA B 1 36 ? -5.492 -44.844 -16 1 85.75 36 ALA B C 1
ATOM 2472 O O . ALA B 1 36 ? -6.598 -44.312 -16.109 1 85.75 36 ALA B O 1
ATOM 2473 N N . CYS B 1 37 ? -5.25 -46.062 -16.484 1 87.62 37 CYS B N 1
ATOM 2474 C CA . CYS B 1 37 ? -6.199 -46.75 -17.359 1 87.62 37 CYS B CA 1
ATOM 2475 C C . CYS B 1 37 ? -7.086 -47.688 -16.547 1 87.62 37 CYS B C 1
ATOM 2477 O O . CYS B 1 37 ? -8.219 -47.969 -16.953 1 87.62 37 CYS B O 1
ATOM 2479 N N . LYS B 1 38 ? -6.664 -48.062 -15.406 1 90.25 38 LYS B N 1
ATOM 2480 C CA . LYS B 1 38 ? -7.348 -49.062 -14.609 1 90.25 38 LYS B CA 1
ATOM 2481 C C . LYS B 1 38 ? -8.781 -48.656 -14.297 1 90.25 38 LYS B C 1
ATOM 2483 O O . LYS B 1 38 ? -9.711 -49.438 -14.453 1 90.25 38 LYS B O 1
ATOM 2488 N N . PRO B 1 39 ? -8.93 -47.375 -13.891 1 87.81 39 PRO B N 1
ATOM 2489 C CA . PRO B 1 39 ? -10.297 -47 -13.523 1 87.81 39 PRO B CA 1
ATOM 2490 C C . PRO B 1 39 ? -11.258 -47.031 -14.711 1 87.81 39 PRO B C 1
ATOM 2492 O O . PRO B 1 39 ? -12.477 -47.094 -14.516 1 87.81 39 PRO B O 1
ATOM 2495 N N . ARG B 1 40 ? -10.727 -47.094 -15.852 1 86.25 40 ARG B N 1
ATOM 2496 C CA . ARG B 1 40 ? -11.562 -47.031 -17.047 1 86.25 40 ARG B CA 1
ATOM 2497 C C . ARG B 1 40 ? -11.914 -48.406 -17.562 1 86.25 40 ARG B C 1
ATOM 2499 O O . ARG B 1 40 ? -12.711 -48.562 -18.484 1 86.25 40 ARG B O 1
ATOM 2506 N N . MET B 1 41 ? -11.273 -49.375 -16.953 1 85.62 41 MET B N 1
ATOM 2507 C CA . MET B 1 41 ? -11.414 -50.75 -17.484 1 85.62 41 MET B CA 1
ATOM 2508 C C . MET B 1 41 ? -11.898 -51.688 -16.391 1 85.62 41 MET B C 1
ATOM 2510 O O . MET B 1 41 ? -11.375 -51.688 -15.273 1 85.62 41 MET B O 1
ATOM 2514 N N . ALA B 1 42 ? -12.891 -52.438 -16.734 1 87.44 42 ALA B N 1
ATOM 2515 C CA . ALA B 1 42 ? -13.328 -53.5 -15.844 1 87.44 42 ALA B CA 1
ATOM 2516 C C . ALA B 1 42 ? -12.688 -54.844 -16.234 1 87.44 42 ALA B C 1
ATOM 2518 O O . ALA B 1 42 ? -12.391 -55.688 -15.367 1 87.44 42 ALA B O 1
ATOM 2519 N N . LYS B 1 43 ? -12.461 -54.906 -17.516 1 90.12 43 LYS B N 1
ATOM 2520 C CA . LYS B 1 43 ? -11.867 -56.156 -18.031 1 90.12 43 LYS B CA 1
ATOM 2521 C C . LYS B 1 43 ? -10.602 -55.844 -18.828 1 90.12 43 LYS B C 1
ATOM 2523 O O . LYS B 1 43 ? -10.484 -54.781 -19.453 1 90.12 43 LYS B O 1
ATOM 2528 N N . CYS B 1 44 ? -9.75 -56.719 -18.781 1 88.94 44 CYS B N 1
ATOM 2529 C CA . CYS B 1 44 ? -8.531 -56.594 -19.578 1 88.94 44 CYS B CA 1
ATOM 2530 C C . CYS B 1 44 ? -8.836 -56.719 -21.062 1 88.94 44 CYS B C 1
ATOM 2532 O O . CYS B 1 44 ? -9.398 -57.719 -21.5 1 88.94 44 CYS B O 1
ATOM 2534 N N . PRO B 1 45 ? -8.477 -55.781 -21.75 1 87.31 45 PRO B N 1
ATOM 2535 C CA . PRO B 1 45 ? -8.805 -55.812 -23.172 1 87.31 45 PRO B CA 1
ATOM 2536 C C . PRO B 1 45 ? -8.055 -56.906 -23.938 1 87.31 45 PRO B C 1
ATOM 2538 O O . PRO B 1 45 ? -8.539 -57.375 -24.953 1 87.31 45 PRO B O 1
ATOM 2541 N N . GLN B 1 46 ? -6.965 -57.281 -23.5 1 85.44 46 GLN B N 1
ATOM 2542 C CA . GLN B 1 46 ? -6.16 -58.281 -24.188 1 85.44 46 GLN B CA 1
ATOM 2543 C C . GLN B 1 46 ? -6.523 -59.688 -23.734 1 85.44 46 GLN B C 1
ATOM 2545 O O . GLN B 1 46 ? -6.594 -60.625 -24.547 1 85.44 46 GLN B O 1
ATOM 2550 N N . GLY B 1 47 ? -6.797 -59.906 -22.484 1 82.88 47 GLY B N 1
ATOM 2551 C CA . GLY B 1 47 ? -7.02 -61.25 -21.953 1 82.88 47 GLY B CA 1
ATOM 2552 C C . GLY B 1 47 ? -8.484 -61.562 -21.688 1 82.88 47 GLY B C 1
ATOM 2553 O O . GLY B 1 47 ? -8.867 -62.719 -21.516 1 82.88 47 GLY B O 1
ATOM 2554 N N . GLY B 1 48 ? -9.352 -60.5 -21.516 1 87 48 GLY B N 1
ATOM 2555 C CA . GLY B 1 48 ? -10.781 -60.656 -21.297 1 87 48 GLY B CA 1
ATOM 2556 C C . GLY B 1 48 ? -11.133 -60.938 -19.844 1 87 48 GLY B C 1
ATOM 2557 O O . GLY B 1 48 ? -12.312 -61.031 -19.5 1 87 48 GLY B O 1
ATOM 2558 N N . CYS B 1 49 ? -10.117 -61.094 -19.125 1 86.38 49 CYS B N 1
ATOM 2559 C CA . CYS B 1 49 ? -10.375 -61.438 -17.734 1 86.38 49 CYS B CA 1
ATOM 2560 C C . CYS B 1 49 ? -10.688 -60.188 -16.922 1 86.38 49 CYS B C 1
ATOM 2562 O O . CYS B 1 49 ? -10.383 -59.062 -17.359 1 86.38 49 CYS B O 1
ATOM 2564 N N . GLU B 1 50 ? -11.32 -60.406 -15.75 1 87.62 50 GLU B N 1
ATOM 2565 C CA . GLU B 1 50 ? -11.641 -59.312 -14.852 1 87.62 50 GLU B CA 1
ATOM 2566 C C . GLU B 1 50 ? -10.383 -58.688 -14.273 1 87.62 50 GLU B C 1
ATOM 2568 O O . GLU B 1 50 ? -9.422 -59.375 -13.938 1 87.62 50 GLU B O 1
ATOM 2573 N N . LEU B 1 51 ? -10.367 -57.406 -14.391 1 83.44 51 LEU B N 1
ATOM 2574 C CA . LEU B 1 51 ? -9.25 -56.656 -13.797 1 83.44 51 LEU B CA 1
ATOM 2575 C C . LEU B 1 51 ? -9.469 -56.469 -12.305 1 83.44 51 LEU B C 1
ATOM 2577 O O . LEU B 1 51 ? -10.375 -55.719 -11.906 1 83.44 51 LEU B O 1
ATOM 2581 N N . ASP B 1 52 ? -8.852 -57.281 -11.461 1 78.75 52 ASP B N 1
ATOM 2582 C CA . ASP B 1 52 ? -8.922 -57.094 -10.016 1 78.75 52 ASP B CA 1
ATOM 2583 C C . ASP B 1 52 ? -7.891 -56.062 -9.539 1 78.75 52 ASP B C 1
ATOM 2585 O O . ASP B 1 52 ? -7.293 -55.344 -10.359 1 78.75 52 ASP B O 1
ATOM 2589 N N . GLN B 1 53 ? -7.781 -56 -8.188 1 83.38 53 GLN B N 1
ATOM 2590 C CA . GLN B 1 53 ? -6.891 -55 -7.602 1 83.38 53 GLN B CA 1
ATOM 2591 C C . GLN B 1 53 ? -5.488 -55.562 -7.395 1 83.38 53 GLN B C 1
ATOM 2593 O O . GLN B 1 53 ? -4.715 -55.062 -6.586 1 83.38 53 GLN B O 1
ATOM 2598 N N . GLN B 1 54 ? -5.152 -56.594 -8.273 1 89.69 54 GLN B N 1
ATOM 2599 C CA . GLN B 1 54 ? -3.844 -57.219 -8.102 1 89.69 54 GLN B CA 1
ATOM 2600 C C . GLN B 1 54 ? -2.738 -56.344 -8.711 1 89.69 54 GLN B C 1
ATOM 2602 O O . GLN B 1 54 ? -2.773 -56.031 -9.898 1 89.69 54 GLN B O 1
ATOM 2607 N N . ARG B 1 55 ? -1.732 -56.031 -7.902 1 92.69 55 ARG B N 1
ATOM 2608 C CA . ARG B 1 55 ? -0.599 -55.25 -8.336 1 92.69 55 ARG B CA 1
ATOM 2609 C C . ARG B 1 55 ? 0.577 -56.125 -8.75 1 92.69 55 ARG B C 1
ATOM 2611 O O . ARG B 1 55 ? 0.743 -57.219 -8.219 1 92.69 55 ARG B O 1
ATOM 2618 N N . SER B 1 56 ? 1.298 -55.688 -9.781 1 93.12 56 SER B N 1
ATOM 2619 C CA . SER B 1 56 ? 2.541 -56.344 -10.172 1 93.12 56 SER B CA 1
ATOM 2620 C C . SER B 1 56 ? 3.75 -55.656 -9.547 1 93.12 56 SER B C 1
ATOM 2622 O O . SER B 1 56 ? 4.285 -54.719 -10.109 1 93.12 56 SER B O 1
ATOM 2624 N N . ARG B 1 57 ? 4.234 -56.188 -8.461 1 92.94 57 ARG B N 1
ATOM 2625 C CA . ARG B 1 57 ? 5.371 -55.594 -7.75 1 92.94 57 ARG B CA 1
ATOM 2626 C C . ARG B 1 57 ? 6.637 -55.688 -8.594 1 92.94 57 ARG B C 1
ATOM 2628 O O . ARG B 1 57 ? 7.484 -54.781 -8.531 1 92.94 57 ARG B O 1
ATOM 2635 N N . ILE B 1 58 ? 6.742 -56.75 -9.328 1 89.81 58 ILE B N 1
ATOM 2636 C CA . ILE B 1 58 ? 7.922 -56.906 -10.18 1 89.81 58 ILE B CA 1
ATOM 2637 C C . ILE B 1 58 ? 7.969 -55.781 -11.203 1 89.81 58 ILE B C 1
ATOM 2639 O O . ILE B 1 58 ? 9.023 -55.188 -11.438 1 89.81 58 ILE B O 1
ATOM 2643 N N . ALA B 1 59 ? 6.816 -55.531 -11.789 1 91.44 59 ALA B N 1
ATOM 2644 C CA . ALA B 1 59 ? 6.746 -54.469 -12.766 1 91.44 59 ALA B CA 1
ATOM 2645 C C . ALA B 1 59 ? 7.059 -53.125 -12.117 1 91.44 59 ALA B C 1
ATOM 2647 O O . ALA B 1 59 ? 7.781 -52.281 -12.688 1 91.44 59 ALA B O 1
ATOM 2648 N N . GLU B 1 60 ? 6.52 -52.938 -10.914 1 91.69 60 GLU B N 1
ATOM 2649 C CA . GLU B 1 60 ? 6.75 -51.688 -10.18 1 91.69 60 GLU B CA 1
ATOM 2650 C C . GLU B 1 60 ? 8.227 -51.531 -9.828 1 91.69 60 GLU B C 1
ATOM 2652 O O . GLU B 1 60 ? 8.773 -50.438 -9.953 1 91.69 60 GLU B O 1
ATOM 2657 N N . ASN B 1 61 ? 8.875 -52.562 -9.469 1 88.38 61 ASN B N 1
ATOM 2658 C CA . ASN B 1 61 ? 10.297 -52.531 -9.125 1 88.38 61 ASN B CA 1
ATOM 2659 C C . ASN B 1 61 ? 11.164 -52.25 -10.352 1 88.38 61 ASN B C 1
ATOM 2661 O O . ASN B 1 61 ? 12.125 -51.5 -10.281 1 88.38 61 ASN B O 1
ATOM 2665 N N . LEU B 1 62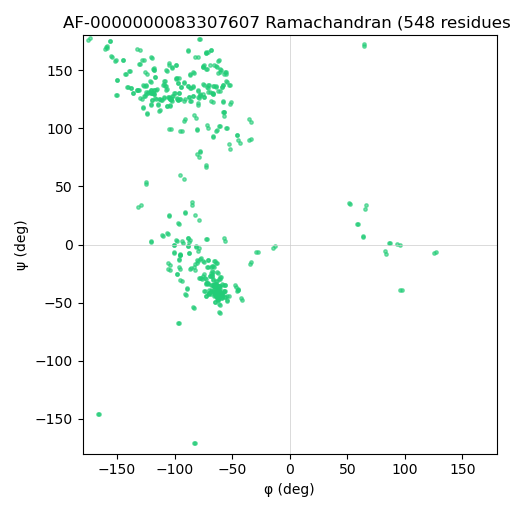 ? 10.773 -52.906 -11.391 1 86.31 62 LEU B N 1
ATOM 2666 C CA . LEU B 1 62 ? 11.508 -52.688 -12.641 1 86.31 62 LEU B CA 1
ATOM 2667 C C . LEU B 1 62 ? 11.391 -51.219 -13.078 1 86.31 62 LEU B C 1
ATOM 2669 O O . LEU B 1 62 ? 12.391 -50.594 -13.469 1 86.31 62 LEU B O 1
ATOM 2673 N N . LEU B 1 63 ? 10.195 -50.719 -12.992 1 86.5 63 LEU B N 1
ATOM 2674 C CA . LEU B 1 63 ? 9.938 -49.344 -13.375 1 86.5 63 LEU B CA 1
ATOM 2675 C C . LEU B 1 63 ? 10.742 -48.375 -12.516 1 86.5 63 LEU B C 1
ATOM 2677 O O . LEU B 1 63 ? 11.297 -47.406 -13.023 1 86.5 63 LEU B O 1
ATOM 2681 N N . ASN B 1 64 ? 10.852 -48.656 -11.234 1 83.5 64 ASN B N 1
ATOM 2682 C CA . ASN B 1 64 ? 11.516 -47.75 -10.281 1 83.5 64 ASN B CA 1
ATOM 2683 C C . ASN B 1 64 ? 13.031 -47.844 -10.391 1 83.5 64 ASN B C 1
ATOM 2685 O O . ASN B 1 64 ? 13.734 -46.906 -10.07 1 83.5 64 ASN B O 1
ATOM 2689 N N . ASN B 1 65 ? 13.484 -48.969 -10.781 1 78.25 65 ASN B N 1
ATOM 2690 C CA . ASN B 1 65 ? 14.93 -49.219 -10.703 1 78.25 65 ASN B CA 1
ATOM 2691 C C . ASN B 1 65 ? 15.578 -49.125 -12.078 1 78.25 65 ASN B C 1
ATOM 2693 O O . ASN B 1 65 ? 16.797 -49.031 -12.188 1 78.25 65 ASN B O 1
ATOM 2697 N N . ALA B 1 66 ? 14.711 -49.219 -13.062 1 76.12 66 ALA B N 1
ATOM 2698 C CA . ALA B 1 66 ? 15.281 -49.156 -14.406 1 76.12 66 ALA B CA 1
ATOM 2699 C C . ALA B 1 66 ? 15.141 -47.75 -14.992 1 76.12 66 ALA B C 1
ATOM 2701 O O . ALA B 1 66 ? 14.25 -47 -14.609 1 76.12 66 ALA B O 1
ATOM 2702 N N . ASP B 1 67 ? 16.156 -47.312 -15.734 1 81.88 67 ASP B N 1
ATOM 2703 C CA . ASP B 1 67 ? 16.125 -46.062 -16.484 1 81.88 67 ASP B CA 1
ATOM 2704 C C . ASP B 1 67 ? 15.203 -46.188 -17.703 1 81.88 67 ASP B C 1
ATOM 2706 O O . ASP B 1 67 ? 15.672 -46.25 -18.828 1 81.88 67 ASP B O 1
ATOM 2710 N N . ILE B 1 68 ? 13.883 -46.312 -17.422 1 86 68 ILE B N 1
ATOM 271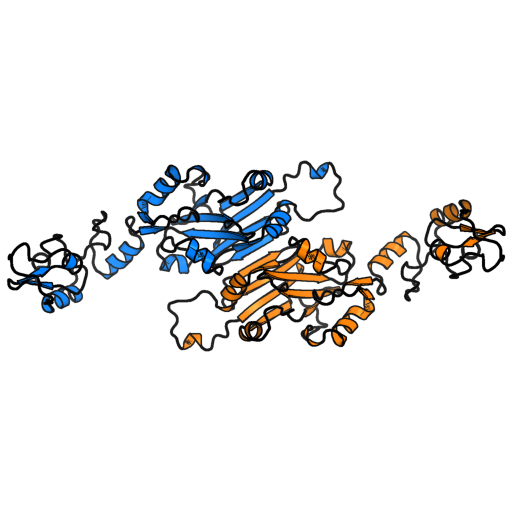1 C CA . ILE B 1 68 ? 12.898 -46.469 -18.484 1 86 68 ILE B CA 1
ATOM 2712 C C . ILE B 1 68 ? 12.188 -45.125 -18.719 1 86 68 ILE B C 1
ATOM 2714 O O . ILE B 1 68 ? 11.688 -44.531 -17.766 1 86 68 ILE B O 1
ATOM 2718 N N . PRO B 1 69 ? 12.195 -44.75 -19.984 1 89.56 69 PRO B N 1
ATOM 2719 C CA . PRO B 1 69 ? 11.461 -43.5 -20.297 1 89.56 69 PRO B CA 1
ATOM 2720 C C . PRO B 1 69 ? 9.961 -43.625 -20.031 1 89.56 69 PRO B C 1
ATOM 2722 O O . PRO B 1 69 ? 9.375 -44.688 -20.281 1 89.56 69 PRO B O 1
ATOM 2725 N N . ARG B 1 70 ? 9.43 -42.594 -19.406 1 89.81 70 ARG B N 1
ATOM 2726 C CA . ARG B 1 70 ? 8.008 -42.531 -19.094 1 89.81 70 ARG B CA 1
ATOM 2727 C C . ARG B 1 70 ? 7.371 -41.344 -19.812 1 89.81 70 ARG B C 1
ATOM 2729 O O . ARG B 1 70 ? 8.047 -40.344 -20.125 1 89.81 70 ARG B O 1
ATOM 2736 N N . PRO B 1 71 ? 6.109 -41.5 -20.094 1 89.62 71 PRO B N 1
ATOM 2737 C CA . PRO B 1 71 ? 5.445 -40.375 -20.766 1 89.62 71 PRO B CA 1
ATOM 2738 C C . PRO B 1 71 ? 5.141 -39.219 -19.828 1 89.62 71 PRO B C 1
ATOM 2740 O O . PRO B 1 71 ? 4.98 -39.406 -18.625 1 89.62 71 PRO B O 1
ATOM 2743 N N . CYS B 1 72 ? 5.09 -38 -20.453 1 91.06 72 CYS B N 1
ATOM 2744 C CA . CYS B 1 72 ? 4.66 -36.781 -19.734 1 91.06 72 CYS B CA 1
ATOM 2745 C C . CYS B 1 72 ? 3.27 -36.969 -19.141 1 91.06 72 CYS B C 1
ATOM 2747 O O . CYS B 1 72 ? 2.428 -37.656 -19.734 1 91.06 72 CYS B O 1
ATOM 2749 N N . ILE B 1 73 ? 3.053 -36.375 -18.031 1 86.88 73 ILE B N 1
ATOM 2750 C CA . ILE B 1 73 ? 1.763 -36.469 -17.359 1 86.88 73 ILE B CA 1
ATOM 2751 C C . ILE B 1 73 ? 0.675 -35.844 -18.234 1 86.88 73 ILE B C 1
ATOM 2753 O O . ILE B 1 73 ? -0.509 -36.156 -18.062 1 86.88 73 ILE B O 1
ATOM 2757 N N . TYR B 1 74 ? 1.078 -35.094 -19.188 1 88.38 74 TYR B N 1
ATOM 2758 C CA . TYR B 1 74 ? 0.121 -34.438 -20.062 1 88.38 74 TYR B CA 1
ATOM 2759 C C . TYR B 1 74 ? 0.057 -35.125 -21.422 1 88.38 74 TYR B C 1
ATOM 2761 O O . TYR B 1 74 ? -0.296 -34.5 -22.422 1 88.38 74 TYR B O 1
ATOM 2769 N N . SER B 1 75 ? 0.399 -36.25 -21.391 1 86.06 75 SER B N 1
ATOM 2770 C CA . SER B 1 75 ? 0.381 -37.031 -22.641 1 86.06 75 SER B CA 1
ATOM 2771 C C . SER B 1 75 ? -1.038 -37.156 -23.172 1 86.06 75 SER B C 1
ATOM 2773 O O . SER B 1 75 ? -1.254 -37.125 -24.391 1 86.06 75 SER B O 1
ATOM 2775 N N . SER B 1 76 ? -1.932 -37.281 -22.281 1 80.19 76 SER B N 1
ATOM 2776 C CA . SER B 1 76 ? -3.322 -37.469 -22.672 1 80.19 76 SER B CA 1
ATOM 2777 C C . SER B 1 76 ? -3.877 -36.219 -23.344 1 80.19 76 SER B C 1
ATOM 2779 O O . SER B 1 76 ? -4.871 -36.281 -24.062 1 80.19 76 SER B O 1
ATOM 2781 N N . VAL B 1 77 ? -3.215 -35.125 -23.125 1 83.25 77 VAL B N 1
ATOM 2782 C CA . VAL B 1 77 ? -3.74 -33.875 -23.688 1 83.25 77 VAL B CA 1
ATOM 2783 C C . VAL B 1 77 ? -2.828 -33.375 -24.812 1 83.25 77 VAL B C 1
ATOM 2785 O O . VAL B 1 77 ? -2.92 -32.219 -25.234 1 83.25 77 VAL B O 1
ATOM 2788 N N . GLY B 1 78 ? -1.867 -34.219 -25.188 1 84.62 78 GLY B N 1
ATOM 2789 C CA . GLY B 1 78 ? -1.198 -33.906 -26.453 1 84.62 78 GLY B CA 1
ATOM 2790 C C . GLY B 1 78 ? 0.31 -33.812 -26.312 1 84.62 78 GLY B C 1
ATOM 2791 O O . GLY B 1 78 ? 1.019 -33.656 -27.312 1 84.62 78 GLY B O 1
ATOM 2792 N N . CYS B 1 79 ? 0.816 -33.875 -25.109 1 91 79 CYS B N 1
ATOM 2793 C CA . CYS B 1 79 ? 2.27 -33.844 -25 1 91 79 CYS B CA 1
ATOM 2794 C C . CYS B 1 79 ? 2.887 -35.188 -25.328 1 91 79 CYS B C 1
ATOM 2796 O O . CYS B 1 79 ? 2.562 -36.188 -24.688 1 91 79 CYS B O 1
ATOM 2798 N N . PHE B 1 80 ? 3.828 -35.312 -26.172 1 90.44 80 PHE B N 1
ATOM 2799 C CA . PHE B 1 80 ? 4.41 -36.594 -26.609 1 90.44 80 PHE B CA 1
ATOM 2800 C C . PHE B 1 80 ? 5.793 -36.781 -26 1 90.44 80 PHE B C 1
ATOM 2802 O O . PHE B 1 80 ? 6.48 -37.75 -26.312 1 90.44 80 PHE B O 1
ATOM 2809 N N . HIS B 1 81 ? 6.078 -35.938 -25.109 1 91.94 81 HIS B N 1
ATOM 2810 C CA . HIS B 1 81 ? 7.398 -36 -24.5 1 91.94 81 HIS B CA 1
ATOM 2811 C C . HIS B 1 81 ? 7.516 -37.219 -23.594 1 91.94 81 HIS B C 1
ATOM 2813 O O . HIS B 1 81 ? 6.594 -37.531 -22.828 1 91.94 81 HIS B O 1
ATOM 2819 N N . GLU B 1 82 ? 8.555 -38 -23.719 1 91.19 82 GLU B N 1
ATOM 2820 C CA . GLU B 1 82 ? 8.906 -39.125 -22.844 1 91.19 82 GLU B CA 1
ATOM 2821 C C . GLU B 1 82 ? 10.336 -39 -22.328 1 91.19 82 GLU B C 1
ATOM 2823 O O . GLU B 1 82 ? 11.227 -38.531 -23.062 1 91.19 82 GLU B O 1
ATOM 2828 N N . ASP B 1 83 ? 10.492 -39.25 -21.141 1 91.19 83 ASP B N 1
ATOM 2829 C CA . ASP B 1 83 ? 11.828 -39.125 -20.578 1 91.19 83 ASP B CA 1
ATOM 2830 C C . ASP B 1 83 ? 11.961 -39.938 -19.281 1 91.19 83 ASP B C 1
ATOM 2832 O O . ASP B 1 83 ? 10.992 -40.531 -18.828 1 91.19 83 ASP B O 1
ATOM 2836 N N . LEU B 1 84 ? 13.25 -40 -18.859 1 87.94 84 LEU B N 1
ATOM 2837 C CA . LEU B 1 84 ? 13.469 -40.562 -17.531 1 87.94 84 LEU B CA 1
ATOM 2838 C C . LEU B 1 84 ? 12.773 -39.719 -16.453 1 87.94 84 LEU B C 1
ATOM 2840 O O . LEU B 1 84 ? 12.477 -38.531 -16.688 1 87.94 84 LEU B O 1
ATOM 2844 N N . LEU B 1 85 ? 12.539 -40.344 -15.352 1 81.56 85 LEU B N 1
ATOM 2845 C CA . LEU B 1 85 ? 11.695 -39.719 -14.328 1 81.56 85 LEU B CA 1
ATOM 2846 C C . LEU B 1 85 ? 12.211 -38.344 -13.938 1 81.56 85 LEU B C 1
ATOM 2848 O O . LEU B 1 85 ? 11.445 -37.375 -13.891 1 81.56 85 LEU B O 1
ATOM 2852 N N . SER B 1 86 ? 13.5 -38.156 -13.648 1 83.44 86 SER B N 1
ATOM 2853 C CA . SER B 1 86 ? 14.07 -36.875 -13.227 1 83.44 86 SER B CA 1
ATOM 2854 C C . SER B 1 86 ? 13.867 -35.812 -14.289 1 83.44 86 SER B C 1
ATOM 2856 O O . SER B 1 86 ? 13.438 -34.688 -13.984 1 83.44 86 SER B O 1
ATOM 2858 N N . ASP B 1 87 ? 14.148 -36.188 -15.539 1 89.25 87 ASP B N 1
ATOM 2859 C CA . ASP B 1 87 ? 14.008 -35.219 -16.641 1 89.25 87 ASP B CA 1
ATOM 2860 C C . ASP B 1 87 ? 12.539 -34.969 -16.953 1 89.25 87 ASP B C 1
ATOM 2862 O O . ASP B 1 87 ? 12.18 -33.875 -17.406 1 89.25 87 ASP B O 1
ATOM 2866 N N . LEU B 1 88 ? 11.789 -36 -16.672 1 88.94 88 LEU B N 1
ATOM 2867 C CA . LEU B 1 88 ? 10.359 -35.875 -16.953 1 88.94 88 LEU B CA 1
ATOM 2868 C C . LEU B 1 88 ? 9.719 -34.875 -16.016 1 88.94 88 LEU B C 1
ATOM 2870 O O . LEU B 1 88 ? 8.883 -34.062 -16.438 1 88.94 88 LEU B O 1
ATOM 2874 N N . ILE B 1 89 ? 10.133 -34.875 -14.75 1 85.75 89 ILE B N 1
ATOM 2875 C CA . ILE B 1 89 ? 9.609 -33.906 -13.773 1 85.75 89 ILE B CA 1
ATOM 2876 C C . ILE B 1 89 ? 9.938 -32.5 -14.211 1 85.75 89 ILE B C 1
ATOM 2878 O O . ILE B 1 89 ? 9.078 -31.609 -14.172 1 85.75 89 ILE B O 1
ATOM 2882 N N . GLU B 1 90 ? 11.055 -32.25 -14.672 1 87.5 90 GLU B N 1
ATOM 2883 C CA . GLU B 1 90 ? 11.469 -30.953 -15.156 1 87.5 90 GLU B CA 1
ATOM 2884 C C . GLU B 1 90 ? 10.656 -30.516 -16.375 1 87.5 90 GLU B C 1
ATOM 2886 O O . GLU B 1 90 ? 10.18 -29.375 -16.438 1 87.5 90 GLU B O 1
ATOM 2891 N N . HIS B 1 91 ? 10.5 -31.453 -17.25 1 89.31 91 HIS B N 1
ATOM 2892 C CA . HIS B 1 91 ? 9.695 -31.172 -18.438 1 89.31 91 HIS B CA 1
ATOM 2893 C C . HIS B 1 91 ? 8.266 -30.812 -18.047 1 89.31 91 HIS B C 1
ATOM 2895 O O . HIS B 1 91 ? 7.711 -29.844 -18.562 1 89.31 91 HIS B O 1
ATOM 2901 N N . GLU B 1 92 ? 7.758 -31.516 -17.109 1 88.56 92 GLU B N 1
ATOM 2902 C CA . GLU B 1 92 ? 6.348 -31.375 -16.766 1 88.56 92 GLU B CA 1
ATOM 2903 C C . GLU B 1 92 ? 6.082 -30.016 -16.109 1 88.56 92 GLU B C 1
ATOM 2905 O O . GLU B 1 92 ? 4.988 -29.469 -16.25 1 88.56 92 GLU B O 1
ATOM 2910 N N . THR B 1 93 ? 7.078 -29.469 -15.484 1 86.19 93 THR B N 1
ATOM 2911 C CA . THR B 1 93 ? 6.945 -28.172 -14.852 1 86.19 93 THR B CA 1
ATOM 2912 C C . THR B 1 93 ? 6.867 -27.062 -15.906 1 86.19 93 THR B C 1
ATOM 2914 O O . THR B 1 93 ? 6.316 -25.984 -15.648 1 86.19 93 THR B O 1
ATOM 2917 N N . LYS B 1 94 ? 7.328 -27.406 -17.094 1 86.56 94 LYS B N 1
ATOM 2918 C CA . LYS B 1 94 ? 7.398 -26.406 -18.141 1 86.56 94 LYS B CA 1
ATOM 2919 C C . LYS B 1 94 ? 6.566 -26.812 -19.359 1 86.56 94 LYS B C 1
ATOM 2921 O O . LYS B 1 94 ? 6.57 -26.109 -20.375 1 86.56 94 LYS B O 1
ATOM 2926 N N . CYS B 1 95 ? 5.941 -27.906 -19.188 1 90.19 95 CYS B N 1
ATOM 2927 C CA . CYS B 1 95 ? 5.23 -28.453 -20.328 1 90.19 95 CYS B CA 1
ATOM 2928 C C . CYS B 1 95 ? 4.184 -27.469 -20.844 1 90.19 95 CYS B C 1
ATOM 2930 O O . CYS B 1 95 ? 3.436 -26.891 -20.062 1 90.19 95 CYS B O 1
ATOM 2932 N N . GLU B 1 96 ? 4.094 -27.297 -22.047 1 89.38 96 GLU B N 1
ATOM 2933 C CA . GLU B 1 96 ? 3.166 -26.375 -22.688 1 89.38 96 GLU B CA 1
ATOM 2934 C C . GLU B 1 96 ? 1.728 -26.875 -22.578 1 89.38 96 GLU B C 1
ATOM 2936 O O . GLU B 1 96 ? 0.785 -26.125 -22.844 1 89.38 96 GLU B O 1
ATOM 2941 N N . PHE B 1 97 ? 1.589 -28.125 -22.188 1 91.88 97 PHE B N 1
ATOM 2942 C CA . PHE B 1 97 ? 0.252 -28.703 -22.109 1 91.88 97 PHE B CA 1
ATOM 2943 C C . PHE B 1 97 ? -0.258 -28.672 -20.672 1 91.88 97 PHE B C 1
ATOM 2945 O O . PHE B 1 97 ? -1.357 -29.156 -20.375 1 91.88 97 PHE B O 1
ATOM 2952 N N . ARG B 1 98 ? 0.538 -28.078 -19.812 1 90.12 98 ARG B N 1
ATOM 2953 C CA . ARG B 1 98 ? 0.091 -28 -18.438 1 90.12 98 ARG B CA 1
ATOM 2954 C C . ARG B 1 98 ? -1.166 -27.141 -18.312 1 90.12 98 ARG B C 1
ATOM 2956 O O . ARG B 1 98 ? -1.426 -26.297 -19.172 1 90.12 98 ARG B O 1
ATOM 2963 N N . LYS B 1 99 ? -1.91 -27.469 -17.266 1 88.69 99 LYS B N 1
ATOM 2964 C CA . LYS B 1 99 ? -3.111 -26.688 -16.984 1 88.69 99 LYS B CA 1
ATOM 2965 C C . LYS B 1 99 ? -2.775 -25.438 -16.172 1 88.69 99 LYS B C 1
ATOM 2967 O O . LYS B 1 99 ? -2.033 -25.5 -15.195 1 88.69 99 LYS B O 1
ATOM 2972 N N . VAL B 1 100 ? -3.24 -24.297 -16.688 1 91.44 100 VAL B N 1
ATOM 2973 C CA . VAL B 1 100 ? -2.988 -23.031 -15.992 1 91.44 100 VAL B CA 1
ATOM 2974 C C . VAL B 1 100 ? -4.297 -22.266 -15.836 1 91.44 100 VAL B C 1
ATOM 2976 O O . VAL B 1 100 ? -5.227 -22.438 -16.625 1 91.44 100 VAL B O 1
ATOM 2979 N N . PHE B 1 101 ? -4.312 -21.422 -14.836 1 90.62 101 PHE B N 1
ATOM 2980 C CA . PHE B 1 101 ? -5.473 -20.562 -14.609 1 90.62 101 PHE B CA 1
ATOM 2981 C C . PHE B 1 101 ? -5.375 -19.281 -15.445 1 90.62 101 PHE B C 1
ATOM 2983 O O . PHE B 1 101 ? -4.301 -18.688 -15.562 1 90.62 101 PHE B O 1
ATOM 2990 N N . CYS B 1 102 ? -6.504 -18.953 -16.078 1 88.19 102 CYS B N 1
ATOM 2991 C CA . CYS B 1 102 ? -6.57 -17.625 -16.641 1 88.19 102 CYS B CA 1
ATOM 2992 C C . CYS B 1 102 ? -6.359 -16.562 -15.578 1 88.19 102 CYS B C 1
ATOM 2994 O O . CYS B 1 102 ? -7.059 -16.547 -14.562 1 88.19 102 CYS B O 1
ATOM 2996 N N . PRO B 1 103 ? -5.348 -15.672 -15.766 1 84.88 103 PRO B N 1
ATOM 2997 C CA . PRO B 1 103 ? -5.031 -14.695 -14.719 1 84.88 103 PRO B CA 1
ATOM 2998 C C . PRO B 1 103 ? -6.082 -13.594 -14.609 1 84.88 103 PRO B C 1
ATOM 3000 O O . PRO B 1 103 ? -5.941 -12.688 -13.781 1 84.88 103 PRO B O 1
ATOM 3003 N N . ASP B 1 104 ? -7.105 -13.656 -15.312 1 78.19 104 ASP B N 1
ATOM 3004 C CA . ASP B 1 104 ? -8.234 -12.742 -15.156 1 78.19 104 ASP B CA 1
ATOM 3005 C C . ASP B 1 104 ? -9.117 -13.156 -13.977 1 78.19 104 ASP B C 1
ATOM 3007 O O . ASP B 1 104 ? -9.633 -14.273 -13.945 1 78.19 104 ASP B O 1
ATOM 3011 N N . LEU B 1 105 ? -9.242 -12.258 -13.016 1 74 105 LEU B N 1
ATOM 3012 C CA . LEU B 1 105 ? -9.977 -12.562 -11.789 1 74 105 LEU B CA 1
ATOM 3013 C C . LEU B 1 105 ? -11.422 -12.914 -12.102 1 74 105 LEU B C 1
ATOM 3015 O O . LEU B 1 105 ? -12.047 -13.695 -11.375 1 74 105 LEU B O 1
ATOM 3019 N N . GLU B 1 106 ? -12.008 -12.422 -13.172 1 76.56 106 GLU B N 1
ATOM 3020 C CA . GLU B 1 106 ? -13.406 -12.672 -13.492 1 76.56 106 GLU B CA 1
ATOM 3021 C C . GLU B 1 106 ? -13.578 -13.977 -14.258 1 76.56 106 GLU B C 1
ATOM 3023 O O . GLU B 1 106 ? -14.695 -14.477 -14.398 1 76.56 106 GLU B O 1
ATOM 3028 N N . CYS B 1 107 ? -12.586 -14.508 -14.883 1 82.62 107 CYS B N 1
ATOM 3029 C CA . CYS B 1 107 ? -12.633 -15.742 -15.656 1 82.62 107 CYS B CA 1
ATOM 3030 C C . CYS B 1 107 ? -12.164 -16.922 -14.828 1 82.62 107 CYS B C 1
ATOM 3032 O O . CYS B 1 107 ? -12.977 -17.719 -14.336 1 82.62 107 CYS B O 1
ATOM 3034 N N . GLY B 1 108 ? -10.953 -16.969 -14.492 1 80.81 108 GLY B N 1
ATOM 3035 C CA . GLY B 1 108 ? -10.391 -18.016 -13.648 1 80.81 108 GLY B CA 1
ATOM 3036 C C . GLY B 1 108 ? -10.461 -19.391 -14.281 1 80.81 108 GLY B C 1
ATOM 3037 O O . GLY B 1 108 ? -10.148 -20.406 -13.641 1 80.81 108 GLY B O 1
ATOM 3038 N N . GLU B 1 109 ? -10.875 -19.5 -15.516 1 89.06 109 GLU B N 1
ATOM 3039 C CA . GLU B 1 109 ? -10.953 -20.781 -16.203 1 89.06 109 GLU B CA 1
ATOM 3040 C C . GLU B 1 109 ? -9.578 -21.438 -16.297 1 89.06 109 GLU B C 1
ATOM 3042 O O . GLU B 1 109 ? -8.555 -20.75 -16.375 1 89.06 109 GLU B O 1
ATOM 3047 N N . VAL B 1 110 ? -9.625 -22.688 -16.266 1 91.25 110 VAL B N 1
ATOM 3048 C CA . VAL B 1 110 ? -8.398 -23.453 -16.438 1 91.25 110 VAL B CA 1
ATOM 3049 C C . VAL B 1 110 ? -8.211 -23.781 -17.922 1 91.25 110 VAL B C 1
ATOM 3051 O O . VAL B 1 110 ? -9.109 -24.344 -18.562 1 91.25 110 VAL B O 1
ATOM 3054 N N . VAL B 1 111 ? -7.105 -23.406 -18.484 1 90.75 111 VAL B N 1
ATOM 3055 C CA . VAL B 1 111 ? -6.805 -23.656 -19.875 1 90.75 111 VAL B CA 1
ATOM 3056 C C . VAL B 1 111 ? -5.414 -24.281 -20 1 90.75 111 VAL B C 1
ATOM 3058 O O . VAL B 1 111 ? -4.66 -24.328 -19.031 1 90.75 111 VAL B O 1
ATOM 3061 N N . VAL B 1 112 ? -5.176 -24.797 -21.25 1 90 112 VAL B N 1
ATOM 3062 C CA . VAL B 1 112 ? -3.834 -25.297 -21.547 1 90 112 VAL B CA 1
ATOM 3063 C C . VAL B 1 112 ? -2.879 -24.125 -21.75 1 90 112 VAL B C 1
ATOM 3065 O O . VAL B 1 112 ? -3.23 -23.125 -22.391 1 90 112 VAL B O 1
ATOM 3068 N N . ALA B 1 113 ? -1.691 -24.25 -21.188 1 89.19 113 ALA B N 1
ATOM 3069 C CA . ALA B 1 113 ? -0.728 -23.156 -21.141 1 89.19 113 ALA B CA 1
ATOM 3070 C C . ALA B 1 113 ? -0.482 -22.578 -22.547 1 89.19 113 ALA B C 1
ATOM 3072 O O . ALA B 1 113 ? -0.467 -21.359 -22.719 1 89.19 113 ALA B O 1
ATOM 3073 N N . LYS B 1 114 ? -0.314 -23.438 -23.5 1 88.56 114 LYS B N 1
ATOM 3074 C CA . LYS B 1 114 ? -0.008 -23 -24.859 1 88.56 114 LYS B CA 1
ATOM 3075 C C . LYS B 1 114 ? -1.185 -22.234 -25.453 1 88.56 114 LYS B C 1
ATOM 3077 O O . LYS B 1 114 ? -1.01 -21.453 -26.391 1 88.56 114 LYS B O 1
ATOM 3082 N N . GLU B 1 115 ? -2.369 -22.391 -24.922 1 89.38 115 GLU B N 1
ATOM 3083 C CA . GLU B 1 115 ? -3.576 -21.766 -25.453 1 89.38 115 GLU B CA 1
ATOM 3084 C C . GLU B 1 115 ? -3.957 -20.516 -24.656 1 89.38 115 GLU B C 1
ATOM 3086 O O . GLU B 1 115 ? -4.934 -19.844 -24.984 1 89.38 115 GLU B O 1
ATOM 3091 N N . LEU B 1 116 ? -3.238 -20.188 -23.672 1 87.56 116 LEU B N 1
ATOM 3092 C CA . LEU B 1 116 ? -3.592 -19.109 -22.75 1 87.56 116 LEU B CA 1
ATOM 3093 C C . LEU B 1 116 ? -3.689 -17.781 -23.5 1 87.56 116 LEU B C 1
ATOM 3095 O O . LEU B 1 116 ? -4.668 -17.047 -23.328 1 87.56 116 LEU B O 1
ATOM 3099 N N . LEU B 1 117 ? -2.656 -17.484 -24.234 1 80.69 117 LEU B N 1
ATOM 3100 C CA . LEU B 1 117 ? -2.65 -16.219 -24.953 1 80.69 117 LEU B CA 1
ATOM 3101 C C . LEU B 1 117 ? -3.84 -16.125 -25.906 1 80.69 117 LEU B C 1
ATOM 3103 O O . LEU B 1 117 ? -4.48 -15.078 -26.016 1 80.69 117 LEU B O 1
ATOM 3107 N N . GLY B 1 118 ? -4.09 -17.25 -26.609 1 82.69 118 GLY B N 1
ATOM 3108 C CA . GLY B 1 118 ? -5.266 -17.312 -27.453 1 82.69 118 GLY B CA 1
ATOM 3109 C C . GLY B 1 118 ? -6.566 -17.125 -26.703 1 82.69 118 GLY B C 1
ATOM 3110 O O . GLY B 1 118 ? -7.453 -16.406 -27.156 1 82.69 118 GLY B O 1
ATOM 3111 N N . HIS B 1 119 ? -6.664 -17.719 -25.609 1 86.06 119 HIS B N 1
ATOM 3112 C CA . HIS B 1 119 ? -7.82 -17.594 -24.734 1 86.06 119 HIS B CA 1
ATOM 3113 C C . HIS B 1 119 ? -8.078 -16.125 -24.375 1 86.06 119 HIS B C 1
ATOM 3115 O O . HIS B 1 119 ? -9.211 -15.656 -24.453 1 86.06 119 HIS B O 1
ATOM 3121 N N . PHE B 1 120 ? -7.051 -15.438 -24.047 1 78.06 120 PHE B N 1
ATOM 3122 C CA . PHE B 1 120 ? -7.184 -14.031 -23.688 1 78.06 120 PHE B CA 1
ATOM 3123 C C . PHE B 1 120 ? -7.695 -13.219 -24.875 1 78.06 120 PHE B C 1
ATOM 3125 O O . PHE B 1 120 ? -8.594 -12.383 -24.719 1 78.06 120 PHE B O 1
ATOM 3132 N N . LYS B 1 121 ? -7.137 -13.422 -25.969 1 75.62 121 LYS B N 1
ATOM 3133 C CA . LYS B 1 121 ? -7.492 -12.656 -27.156 1 75.62 121 LYS B CA 1
ATOM 3134 C C . LYS B 1 121 ? -8.93 -12.93 -27.578 1 75.62 121 LYS B C 1
ATOM 3136 O O . LYS B 1 121 ? -9.641 -12.023 -28.016 1 75.62 121 LYS B O 1
ATOM 3141 N N . GLU B 1 122 ? -9.297 -14.086 -27.359 1 83.38 122 GLU B N 1
ATOM 3142 C CA . GLU B 1 122 ? -10.594 -14.492 -27.875 1 83.38 122 GLU B CA 1
ATOM 3143 C C . GLU B 1 122 ? -11.695 -14.25 -26.859 1 83.38 122 GLU B C 1
ATOM 3145 O O . GLU B 1 122 ? -12.781 -13.766 -27.203 1 83.38 122 GLU B O 1
ATOM 3150 N N . ASP B 1 123 ? -11.438 -14.57 -25.641 1 82.12 123 ASP B N 1
ATOM 3151 C CA . ASP B 1 123 ? -12.5 -14.594 -24.641 1 82.12 123 ASP B CA 1
ATOM 3152 C C . ASP B 1 123 ? -12.508 -13.297 -23.828 1 82.12 123 ASP B C 1
ATOM 3154 O O . ASP B 1 123 ? -13.516 -12.961 -23.203 1 82.12 123 ASP B O 1
ATOM 3158 N N . HIS B 1 124 ? -11.336 -12.68 -23.781 1 79.38 124 HIS B N 1
ATOM 3159 C CA . HIS B 1 124 ? -11.25 -11.453 -23 1 79.38 124 HIS B CA 1
ATOM 3160 C C . HIS B 1 124 ? -10.727 -10.297 -23.828 1 79.38 124 HIS B C 1
ATOM 3162 O O . HIS B 1 124 ? -9.789 -9.602 -23.422 1 79.38 124 HIS B O 1
ATOM 3168 N N . PRO B 1 125 ? -11.25 -10 -24.922 1 70.19 125 PRO B N 1
ATOM 3169 C CA . PRO B 1 125 ? -10.711 -8.961 -25.812 1 70.19 125 PRO B CA 1
ATOM 3170 C C . PRO B 1 125 ? -10.68 -7.586 -25.141 1 70.19 125 PRO B C 1
ATOM 3172 O O . PRO B 1 125 ? -9.789 -6.781 -25.438 1 70.19 125 PRO B O 1
ATOM 3175 N N . ASP B 1 126 ? -11.578 -7.328 -24.234 1 67.62 126 ASP B N 1
ATOM 3176 C CA . ASP B 1 126 ? -11.688 -6.016 -23.609 1 67.62 126 ASP B CA 1
ATOM 3177 C C . ASP B 1 126 ? -10.68 -5.863 -22.484 1 67.62 126 ASP B C 1
ATOM 3179 O O . ASP B 1 126 ? -10.414 -4.746 -22.016 1 67.62 126 ASP B O 1
ATOM 3183 N N . HIS B 1 127 ? -10.148 -6.984 -22.047 1 63.31 127 HIS B N 1
ATOM 3184 C CA . HIS B 1 127 ? -9.266 -6.945 -20.891 1 63.31 127 HIS B CA 1
ATOM 3185 C C . HIS B 1 127 ? -7.801 -6.988 -21.312 1 63.31 127 HIS B C 1
ATOM 3187 O O . HIS B 1 127 ? -6.906 -6.977 -20.453 1 63.31 127 HIS B O 1
ATOM 3193 N N . VAL B 1 128 ? -7.508 -7.176 -22.469 1 58.16 128 VAL B N 1
ATOM 3194 C CA . VAL B 1 128 ? -6.121 -7.25 -22.922 1 58.16 128 VAL B CA 1
ATOM 3195 C C . VAL B 1 128 ? -5.73 -5.949 -23.609 1 58.16 128 VAL B C 1
ATOM 3197 O O . VAL B 1 128 ? -6.422 -5.496 -24.531 1 58.16 128 VAL B O 1
ATOM 3200 N N . LYS B 1 129 ? -5.039 -5.105 -22.844 1 55.94 129 LYS B N 1
ATOM 3201 C CA . LYS B 1 129 ? -4.457 -4.055 -23.672 1 55.94 129 LYS B CA 1
ATOM 3202 C C . LYS B 1 129 ? -3.576 -4.652 -24.766 1 55.94 129 LYS B C 1
ATOM 3204 O O . LYS B 1 129 ? -2.885 -5.648 -24.547 1 55.94 129 LYS B O 1
ATOM 3209 N N . ASN B 1 130 ? -3.963 -4.5 -25.922 1 51.16 130 ASN B N 1
ATOM 3210 C CA . ASN B 1 130 ? -3.404 -5.008 -27.172 1 51.16 130 ASN B CA 1
ATOM 3211 C C . ASN B 1 130 ? -1.881 -5.078 -27.125 1 51.16 130 ASN B C 1
ATOM 3213 O O . ASN B 1 130 ? -1.248 -5.613 -28.031 1 51.16 130 ASN B O 1
ATOM 3217 N N . ASP B 1 131 ? -1.217 -4.414 -26.203 1 52.88 131 ASP B N 1
ATOM 3218 C CA . ASP B 1 131 ? 0.192 -4.312 -26.578 1 52.88 131 ASP B CA 1
ATOM 3219 C C . ASP B 1 131 ? 0.996 -5.473 -25.984 1 52.88 131 ASP B C 1
ATOM 3221 O O . ASP B 1 131 ? 1.558 -5.359 -24.906 1 52.88 131 ASP B O 1
ATOM 3225 N N . ILE B 1 132 ? 0.497 -6.664 -26.344 1 56.28 132 ILE B N 1
ATOM 3226 C CA . ILE B 1 132 ? 1.426 -7.762 -26.109 1 56.28 132 ILE B CA 1
ATOM 3227 C C . ILE B 1 132 ? 2.773 -7.445 -26.75 1 56.28 132 ILE B C 1
ATOM 3229 O O . ILE B 1 132 ? 2.881 -7.371 -27.969 1 56.28 132 ILE B O 1
ATOM 3233 N N . GLU B 1 133 ? 3.539 -6.656 -25.984 1 57.28 133 GLU B N 1
ATOM 3234 C CA . GLU B 1 133 ? 4.836 -6.316 -26.578 1 57.28 133 GLU B CA 1
ATOM 3235 C C . GLU B 1 133 ? 5.77 -7.52 -26.578 1 57.28 133 GLU B C 1
ATOM 3237 O O . GLU B 1 133 ? 5.996 -8.141 -25.531 1 57.28 133 GLU B O 1
ATOM 3242 N N . ASP B 1 134 ? 5.918 -8.172 -27.781 1 60.31 134 ASP B N 1
ATOM 3243 C CA . ASP B 1 134 ? 6.891 -9.242 -28 1 60.31 134 ASP B CA 1
ATOM 3244 C C . ASP B 1 134 ? 8.305 -8.773 -27.656 1 60.31 134 ASP B C 1
ATOM 3246 O O . ASP B 1 134 ? 9.281 -9.477 -27.938 1 60.31 134 ASP B O 1
ATOM 3250 N N . LYS B 1 135 ? 8.359 -7.516 -27.172 1 65.38 135 LYS B N 1
ATOM 3251 C CA . LYS B 1 135 ? 9.695 -7.051 -26.797 1 65.38 135 LYS B CA 1
ATOM 3252 C C . LYS B 1 135 ? 9.93 -7.227 -25.297 1 65.38 135 LYS B C 1
ATOM 3254 O O . LYS B 1 135 ? 8.992 -7.16 -24.5 1 65.38 135 LYS B O 1
ATOM 3259 N N . ASP B 1 136 ? 11.164 -7.664 -25.125 1 77.69 136 ASP B N 1
ATOM 3260 C CA . ASP B 1 136 ? 11.594 -7.738 -23.734 1 77.69 136 ASP B CA 1
ATOM 3261 C C . ASP B 1 136 ? 11.477 -6.379 -23.047 1 77.69 136 ASP B C 1
ATOM 3263 O O . ASP B 1 136 ? 12.031 -5.387 -23.531 1 77.69 136 ASP B O 1
ATOM 3267 N N . LEU B 1 137 ? 10.57 -6.34 -22.078 1 81.5 137 LEU B N 1
ATOM 3268 C CA . LEU B 1 137 ? 10.367 -5.09 -21.359 1 81.5 137 LEU B CA 1
ATOM 3269 C C . LEU B 1 137 ? 10.953 -5.164 -19.953 1 81.5 137 LEU B C 1
ATOM 3271 O O . LEU B 1 137 ? 10.828 -6.188 -19.281 1 81.5 137 LEU B O 1
ATOM 3275 N N . ASP B 1 138 ? 11.688 -4.121 -19.578 1 81 138 ASP B N 1
ATOM 3276 C CA . ASP B 1 138 ? 12.172 -4.027 -18.203 1 81 138 ASP B CA 1
ATOM 3277 C C . ASP B 1 138 ? 11.039 -3.682 -17.25 1 81 138 ASP B C 1
ATOM 3279 O O . ASP B 1 138 ? 11.039 -4.105 -16.094 1 81 138 ASP B O 1
ATOM 3283 N N . ARG B 1 139 ? 10.125 -2.867 -17.844 1 85.12 139 ARG B N 1
ATOM 3284 C CA . ARG B 1 139 ? 8.984 -2.455 -17.047 1 85.12 139 ARG B CA 1
ATOM 3285 C C . ARG B 1 139 ? 7.754 -2.225 -17.906 1 85.12 139 ARG B C 1
ATOM 3287 O O . ARG B 1 139 ? 7.871 -1.817 -19.062 1 85.12 139 ARG B O 1
ATOM 3294 N N . CYS B 1 140 ? 6.617 -2.637 -17.344 1 83.56 140 CYS B N 1
ATOM 3295 C CA . CYS B 1 140 ? 5.328 -2.367 -17.969 1 83.56 140 CYS B CA 1
ATOM 3296 C C . CYS B 1 140 ? 4.602 -1.232 -17.25 1 83.56 140 CYS B C 1
ATOM 3298 O O . CYS B 1 140 ? 4.453 -1.258 -16.031 1 83.56 140 CYS B O 1
ATOM 3300 N N . VAL B 1 141 ? 4.191 -0.147 -18.031 1 82.44 141 VAL B N 1
ATOM 3301 C CA . VAL B 1 141 ? 3.553 1.013 -17.422 1 82.44 141 VAL B CA 1
ATOM 3302 C C . VAL B 1 141 ? 2.154 1.203 -18 1 82.44 141 VAL B C 1
ATOM 3304 O O . VAL B 1 141 ? 1.97 1.146 -19.219 1 82.44 141 VAL B O 1
ATOM 3307 N N . TRP B 1 142 ? 1.184 1.357 -17.062 1 78.38 142 TRP B N 1
ATOM 3308 C CA . TRP B 1 142 ? -0.19 1.704 -17.422 1 78.38 142 TRP B CA 1
ATOM 3309 C C . TRP B 1 142 ? -0.565 3.072 -16.859 1 78.38 142 TRP B C 1
ATOM 3311 O O . TRP B 1 142 ? -0.313 3.361 -15.688 1 78.38 142 TRP B O 1
ATOM 3321 N N . ILE B 1 143 ? -1.151 3.779 -17.812 1 77.69 143 ILE B N 1
ATOM 3322 C CA . ILE B 1 143 ? -1.65 5.074 -17.359 1 77.69 143 ILE B CA 1
ATOM 3323 C C . ILE B 1 143 ? -3.17 5.016 -17.203 1 77.69 143 ILE B C 1
ATOM 3325 O O . ILE B 1 143 ? -3.875 4.613 -18.141 1 77.69 143 ILE B O 1
ATOM 3329 N N . ILE B 1 144 ? -3.584 5.223 -16.094 1 76 144 ILE B N 1
ATOM 3330 C CA . ILE B 1 144 ? -5.016 5.23 -15.812 1 76 144 ILE B CA 1
ATOM 3331 C C . ILE B 1 144 ? -5.539 6.664 -15.828 1 76 144 ILE B C 1
ATOM 3333 O O . ILE B 1 144 ? -5.027 7.527 -15.102 1 76 144 ILE B O 1
ATOM 3337 N N . ASP B 1 145 ? -6.512 6.805 -16.656 1 68.69 145 ASP B N 1
ATOM 3338 C CA . ASP B 1 145 ? -7.176 8.102 -16.75 1 68.69 145 ASP B CA 1
ATOM 3339 C C . ASP B 1 145 ? -8.406 8.164 -15.852 1 68.69 145 ASP B C 1
ATOM 3341 O O . ASP B 1 145 ? -9.164 7.188 -15.75 1 68.69 145 ASP B O 1
ATOM 3345 N N . PRO B 1 146 ? -8.523 9.32 -15.125 1 65.94 146 PRO B N 1
ATOM 3346 C CA . PRO B 1 146 ? -9.703 9.461 -14.266 1 65.94 146 PRO B CA 1
ATOM 3347 C C . PRO B 1 146 ? -11 9.109 -14.984 1 65.94 146 PRO B C 1
ATOM 3349 O O . PRO B 1 146 ? -11.93 8.562 -14.367 1 65.94 146 PRO B O 1
ATOM 3352 N N . ASP B 1 147 ? -11.086 9.406 -16.219 1 66.25 147 ASP B N 1
ATOM 3353 C CA . ASP B 1 147 ? -12.289 9.109 -16.984 1 66.25 147 ASP B CA 1
ATOM 3354 C C . ASP B 1 147 ? -12.492 7.602 -17.125 1 66.25 147 ASP B C 1
ATOM 3356 O O . ASP B 1 147 ? -13.625 7.133 -17.281 1 66.25 147 ASP B O 1
ATOM 3360 N N . ASP B 1 148 ? -11.406 6.93 -17.125 1 61.62 148 ASP B N 1
ATOM 3361 C CA . ASP B 1 148 ? -11.492 5.473 -17.203 1 61.62 148 ASP B CA 1
ATOM 3362 C C . ASP B 1 148 ? -12.141 4.902 -15.945 1 61.62 148 ASP B C 1
ATOM 3364 O O . ASP B 1 148 ? -12.867 3.902 -16.016 1 61.62 148 ASP B O 1
ATOM 3368 N N . LEU B 1 149 ? -11.82 5.578 -14.891 1 61.31 149 LEU B N 1
ATOM 3369 C CA . LEU B 1 149 ? -12.359 5.105 -13.617 1 61.31 149 LEU B CA 1
ATOM 3370 C C . LEU B 1 149 ? -13.844 5.453 -13.5 1 61.31 149 LEU B C 1
ATOM 3372 O O . LEU B 1 149 ? -14.602 4.734 -12.844 1 61.31 149 LEU B O 1
ATOM 3376 N N . ARG B 1 150 ? -14.195 6.633 -13.945 1 58.44 150 ARG B N 1
ATOM 3377 C CA . ARG B 1 150 ? -15.594 7.043 -13.898 1 58.44 150 ARG B CA 1
ATOM 3378 C C . ARG B 1 150 ? -16.453 6.164 -14.805 1 58.44 150 ARG B C 1
ATOM 3380 O O . ARG B 1 150 ? -17.625 5.898 -14.492 1 58.44 150 ARG B O 1
ATOM 3387 N N . LYS B 1 151 ? -15.961 6.027 -16.031 1 54.25 151 LYS B N 1
ATOM 3388 C CA . LYS B 1 151 ? -16.734 5.27 -17.016 1 54.25 151 LYS B CA 1
ATOM 3389 C C . LYS B 1 151 ? -16.875 3.809 -16.594 1 54.25 151 LYS B C 1
ATOM 3391 O O . LYS B 1 151 ? -17.844 3.141 -16.969 1 54.25 151 LYS B O 1
ATOM 3396 N N . ARG B 1 152 ? -15.891 3.398 -16.031 1 49.66 152 ARG B N 1
ATOM 3397 C CA . ARG B 1 152 ? -15.914 1.961 -15.773 1 49.66 152 ARG B CA 1
ATOM 3398 C C . ARG B 1 152 ? -16.516 1.655 -14.406 1 49.66 152 ARG B C 1
ATOM 3400 O O . ARG B 1 152 ? -16.281 2.389 -13.438 1 49.66 152 ARG B O 1
ATOM 3407 N N . SER B 1 153 ? -17.656 1.15 -14.461 1 46.5 153 SER B N 1
ATOM 3408 C CA . SER B 1 153 ? -18.188 0.597 -13.219 1 46.5 153 SER B CA 1
ATOM 3409 C C . SER B 1 153 ? -17.078 -0.035 -12.383 1 46.5 153 SER B C 1
ATOM 3411 O O . SER B 1 153 ? -16.094 -0.537 -12.922 1 46.5 153 SER B O 1
ATOM 3413 N N . PHE B 1 154 ? -16.672 0.56 -11.273 1 46.69 154 PHE B N 1
ATOM 3414 C CA . PHE B 1 154 ? -15.609 0.243 -10.336 1 46.69 154 PHE B CA 1
ATOM 3415 C C . PHE B 1 154 ? -15.359 -1.26 -10.289 1 46.69 154 PHE B C 1
ATOM 3417 O O . PHE B 1 154 ? -14.594 -1.74 -9.453 1 46.69 154 PHE B O 1
ATOM 3424 N N . THR B 1 155 ? -16.234 -2.08 -11.008 1 46.31 155 THR B N 1
ATOM 3425 C CA . THR B 1 155 ? -15.883 -3.494 -11.086 1 46.31 155 THR B CA 1
ATOM 3426 C C . THR B 1 155 ? -14.852 -3.73 -12.188 1 46.31 155 THR B C 1
ATOM 3428 O O . THR B 1 155 ? -15.18 -4.227 -13.266 1 46.31 155 THR B O 1
ATOM 3431 N N . VAL B 1 156 ? -14.086 -2.648 -12.477 1 48.44 156 VAL B N 1
ATOM 3432 C CA . VAL B 1 156 ? -13.375 -2.736 -13.75 1 48.44 156 VAL B CA 1
ATOM 3433 C C . VAL B 1 156 ? -12.102 -3.564 -13.578 1 48.44 156 VAL B C 1
ATOM 3435 O O . VAL B 1 156 ? -11.344 -3.357 -12.625 1 48.44 156 VAL B O 1
ATOM 3438 N N . THR B 1 157 ? -12.141 -4.734 -14.148 1 54.59 157 THR B N 1
ATOM 3439 C CA . THR B 1 157 ? -10.898 -5.426 -14.461 1 54.59 157 THR B CA 1
ATOM 3440 C C . THR B 1 157 ? -10.094 -4.652 -15.5 1 54.59 157 THR B C 1
ATOM 3442 O O . THR B 1 157 ? -10.586 -4.375 -16.594 1 54.59 157 THR B O 1
ATOM 3445 N N . TRP B 1 158 ? -9.148 -3.896 -15.07 1 60.28 158 TRP B N 1
ATOM 3446 C CA . TRP B 1 158 ? -8.242 -3.25 -16.016 1 60.28 158 TRP B CA 1
ATOM 3447 C C . TRP B 1 158 ? -7.609 -4.273 -16.953 1 60.28 158 TRP B C 1
ATOM 3449 O O . TRP B 1 158 ? -7.406 -5.43 -16.578 1 60.28 158 TRP B O 1
ATOM 3459 N N . PRO B 1 159 ? -7.527 -3.846 -18.203 1 61.28 159 PRO B N 1
ATOM 3460 C CA . PRO B 1 159 ? -6.887 -4.762 -19.156 1 61.28 159 PRO B CA 1
ATOM 3461 C C . PRO B 1 159 ? -5.531 -5.262 -18.656 1 61.28 159 PRO B C 1
ATOM 3463 O O . PRO B 1 159 ? -4.73 -4.48 -18.141 1 61.28 159 PRO B O 1
ATOM 3466 N N . MET B 1 160 ? -5.473 -6.531 -18.578 1 72.06 160 MET B N 1
ATOM 3467 C CA . MET B 1 160 ? -4.211 -7.188 -18.25 1 72.06 160 MET B CA 1
ATOM 3468 C C . MET B 1 160 ? -3.16 -6.91 -19.312 1 72.06 160 MET B C 1
ATOM 3470 O O . MET B 1 160 ? -3.48 -6.859 -20.516 1 72.06 160 MET B O 1
ATOM 3474 N N . SER B 1 161 ? -1.978 -6.523 -18.875 1 78.25 161 SER B N 1
ATOM 3475 C CA . SER B 1 161 ? -0.859 -6.379 -19.812 1 78.25 161 SER B CA 1
ATOM 3476 C C . SER B 1 161 ? 0.003 -7.637 -19.828 1 78.25 161 SER B C 1
ATOM 3478 O O . SER B 1 161 ? 0.276 -8.234 -18.797 1 78.25 161 SER B O 1
ATOM 3480 N N . ILE B 1 162 ? 0.214 -8.031 -21.062 1 82.56 162 ILE B N 1
ATOM 3481 C CA . ILE B 1 162 ? 1.091 -9.172 -21.281 1 82.56 162 ILE B CA 1
ATOM 3482 C C . ILE B 1 162 ? 2.443 -8.703 -21.797 1 82.56 162 ILE B C 1
ATOM 3484 O O . ILE B 1 162 ? 2.506 -7.945 -22.781 1 82.56 162 ILE B O 1
ATOM 3488 N N . TRP B 1 163 ? 3.432 -9.094 -21.141 1 84.44 163 TRP B N 1
ATOM 3489 C CA . TRP B 1 163 ? 4.762 -8.641 -21.531 1 84.44 163 TRP B CA 1
ATOM 3490 C C . TRP B 1 163 ? 5.797 -9.734 -21.297 1 84.44 163 TRP B C 1
ATOM 3492 O O . TRP B 1 163 ? 5.523 -10.727 -20.625 1 84.44 163 TRP B O 1
ATOM 3502 N N . LYS B 1 164 ? 6.926 -9.609 -22 1 86 164 LYS B N 1
ATOM 3503 C CA . LYS B 1 164 ? 7.961 -10.641 -21.953 1 86 164 LYS B CA 1
ATOM 3504 C C . LYS B 1 164 ? 9.258 -10.086 -21.359 1 86 164 LYS B C 1
ATOM 3506 O O . LYS B 1 164 ? 9.594 -8.914 -21.594 1 86 164 LYS B O 1
ATOM 3511 N N . LYS B 1 165 ? 9.898 -10.953 -20.625 1 88.56 165 LYS B N 1
ATOM 3512 C CA . LYS B 1 165 ? 11.219 -10.648 -20.078 1 88.56 165 LYS B CA 1
ATOM 3513 C C . LYS B 1 165 ? 12.039 -11.922 -19.906 1 88.56 165 LYS B C 1
ATOM 3515 O O . LYS B 1 165 ? 11.578 -12.891 -19.297 1 88.56 165 LYS B O 1
ATOM 3520 N N . ASN B 1 166 ? 13.266 -11.93 -20.438 1 86.81 166 ASN B N 1
ATOM 3521 C CA . ASN B 1 166 ? 14.18 -13.062 -20.344 1 86.81 166 ASN B CA 1
ATOM 3522 C C . ASN B 1 166 ? 13.523 -14.359 -20.797 1 86.81 166 ASN B C 1
ATOM 3524 O O . ASN B 1 166 ? 13.648 -15.391 -20.141 1 86.81 166 ASN B O 1
ATOM 3528 N N . GLY B 1 167 ? 12.664 -14.242 -21.797 1 82.75 167 GLY B N 1
ATOM 3529 C CA . GLY B 1 167 ? 12.062 -15.422 -22.406 1 82.75 167 GLY B CA 1
ATOM 3530 C C . GLY B 1 167 ? 10.82 -15.898 -21.688 1 82.75 167 GLY B C 1
ATOM 3531 O O . GLY B 1 167 ? 10.219 -16.906 -22.078 1 82.75 167 GLY B O 1
ATOM 3532 N N . LEU B 1 168 ? 10.453 -15.211 -20.672 1 87.5 168 LEU B N 1
ATOM 3533 C CA . LEU B 1 168 ? 9.258 -15.57 -19.922 1 87.5 168 LEU B CA 1
ATOM 3534 C C . LEU B 1 168 ? 8.125 -14.594 -20.188 1 87.5 168 LEU B C 1
ATOM 3536 O O . LEU B 1 168 ? 8.367 -13.43 -20.531 1 87.5 168 LEU B O 1
ATOM 3540 N N . THR B 1 169 ? 6.945 -15.102 -20.109 1 87 169 THR B N 1
ATOM 3541 C CA . THR B 1 169 ? 5.77 -14.258 -20.297 1 87 169 THR B CA 1
ATOM 3542 C C . THR B 1 169 ? 5.164 -13.875 -18.953 1 87 169 THR B C 1
ATOM 3544 O O . THR B 1 169 ? 4.93 -14.734 -18.094 1 87 169 THR B O 1
ATOM 3547 N N . PHE B 1 170 ? 4.926 -12.594 -18.797 1 90.12 170 PHE B N 1
ATOM 3548 C CA . PHE B 1 170 ? 4.355 -12.062 -17.562 1 90.12 170 PHE B CA 1
ATOM 3549 C C . PHE B 1 170 ? 3.01 -11.406 -17.828 1 90.12 170 PHE B C 1
ATOM 3551 O O . PHE B 1 170 ? 2.764 -10.906 -18.922 1 90.12 170 PHE B O 1
ATOM 3558 N N . PHE B 1 171 ? 2.191 -11.461 -16.812 1 87.62 171 PHE B N 1
ATOM 3559 C CA . PHE B 1 171 ? 0.869 -10.852 -16.844 1 87.62 171 PHE B CA 1
ATOM 3560 C C . PHE B 1 171 ? 0.695 -9.875 -15.695 1 87.62 171 PHE B C 1
ATOM 3562 O O . PHE B 1 171 ? 0.775 -10.258 -14.523 1 87.62 171 PHE B O 1
ATOM 3569 N N . SER B 1 172 ? 0.584 -8.578 -16.016 1 89 172 SER B N 1
ATOM 3570 C CA . SER B 1 172 ? 0.282 -7.574 -15 1 89 172 SER B CA 1
ATOM 3571 C C . SER B 1 172 ? -1.223 -7.414 -14.812 1 89 172 SER B C 1
ATOM 3573 O O . SER B 1 172 ? -1.945 -7.133 -15.773 1 89 172 SER B O 1
ATOM 3575 N N . VAL B 1 173 ? -1.589 -7.547 -13.578 1 86.31 173 VAL B N 1
ATOM 3576 C CA . VAL B 1 173 ? -3.023 -7.586 -13.32 1 86.31 173 VAL B CA 1
ATOM 3577 C C . VAL B 1 173 ? -3.408 -6.445 -12.375 1 86.31 173 VAL B C 1
ATOM 3579 O O . VAL B 1 173 ? -2.709 -6.18 -11.398 1 86.31 173 VAL B O 1
ATOM 3582 N N . LEU B 1 174 ? -4.43 -5.699 -12.656 1 85.38 174 LEU B N 1
ATOM 3583 C CA . LEU B 1 174 ? -5.125 -4.754 -11.789 1 85.38 174 LEU B CA 1
ATOM 3584 C C . LEU B 1 174 ? -6.621 -5.035 -11.773 1 85.38 174 LEU B C 1
ATOM 3586 O O . LEU B 1 174 ? -7.281 -5 -12.812 1 85.38 174 LEU B O 1
ATOM 3590 N N . HIS B 1 175 ? -7.082 -5.359 -10.555 1 82.81 175 HIS B N 1
ATOM 3591 C CA . HIS B 1 175 ? -8.477 -5.773 -10.461 1 82.81 175 HIS B CA 1
ATOM 3592 C C . HIS B 1 175 ? -9.156 -5.152 -9.242 1 82.81 175 HIS B C 1
ATOM 3594 O O . HIS B 1 175 ? -8.578 -5.133 -8.156 1 82.81 175 HIS B O 1
ATOM 3600 N N . LYS B 1 176 ? -10.312 -4.672 -9.492 1 80.38 176 LYS B N 1
ATOM 3601 C CA . LYS B 1 176 ? -11.164 -4.262 -8.375 1 80.38 176 LYS B CA 1
ATOM 3602 C C . LYS B 1 176 ? -12.133 -5.371 -7.992 1 80.38 176 LYS B C 1
ATOM 3604 O O . LYS B 1 176 ? -12.852 -5.898 -8.844 1 80.38 176 LYS B O 1
ATOM 3609 N N . TYR B 1 177 ? -12.117 -5.738 -6.742 1 71.75 177 TYR B N 1
ATOM 3610 C CA . TYR B 1 177 ? -13.023 -6.789 -6.293 1 71.75 177 TYR B CA 1
ATOM 3611 C C . TYR B 1 177 ? -14.461 -6.301 -6.281 1 71.75 177 TYR B C 1
ATOM 3613 O O . TYR B 1 177 ? -14.742 -5.168 -5.879 1 71.75 177 TYR B O 1
ATOM 3621 N N . LYS B 1 178 ? -15.359 -7.156 -6.754 1 68.88 178 LYS B N 1
ATOM 3622 C CA . LYS B 1 178 ? -16.766 -6.785 -6.871 1 68.88 178 LYS B CA 1
ATOM 3623 C C . LYS B 1 178 ? -17.344 -6.379 -5.52 1 68.88 178 LYS B C 1
ATOM 3625 O O . LYS B 1 178 ? -17.078 -7.023 -4.504 1 68.88 178 LYS B O 1
ATOM 3630 N N . ASN B 1 179 ? -18.094 -5.387 -5.449 1 73.44 179 ASN B N 1
ATOM 3631 C CA . ASN B 1 179 ? -18.797 -4.867 -4.285 1 73.44 179 ASN B CA 1
ATOM 3632 C C . ASN B 1 179 ? -17.828 -4.504 -3.156 1 73.44 179 ASN B C 1
ATOM 3634 O O . ASN B 1 179 ? -18.188 -4.621 -1.98 1 73.44 179 ASN B O 1
ATOM 3638 N N . SER B 1 180 ? -16.656 -4.379 -3.535 1 77.5 180 SER B N 1
ATOM 3639 C CA . SER B 1 180 ? -15.672 -3.973 -2.533 1 77.5 180 SER B CA 1
ATOM 3640 C C . SER B 1 180 ? -15 -2.66 -2.916 1 77.5 180 SER B C 1
ATOM 3642 O O . SER B 1 180 ? -15.125 -2.203 -4.055 1 77.5 180 SER B O 1
ATOM 3644 N N . ASP B 1 181 ? -14.406 -1.991 -1.959 1 81.19 181 ASP B N 1
ATOM 3645 C CA . ASP B 1 181 ? -13.633 -0.781 -2.219 1 81.19 181 ASP B CA 1
ATOM 3646 C C . ASP B 1 181 ? -12.141 -1.097 -2.338 1 81.19 181 ASP B C 1
ATOM 3648 O O . ASP B 1 181 ? -11.305 -0.193 -2.295 1 81.19 181 ASP B O 1
ATOM 3652 N N . LEU B 1 182 ? -11.875 -2.389 -2.557 1 85.38 182 LEU B N 1
ATOM 3653 C CA . LEU B 1 182 ? -10.477 -2.795 -2.57 1 85.38 182 LEU B CA 1
ATOM 3654 C C . LEU B 1 182 ? -10.016 -3.111 -3.99 1 85.38 182 LEU B C 1
ATOM 3656 O O . LEU B 1 182 ? -10.75 -3.73 -4.762 1 85.38 182 LEU B O 1
ATOM 3660 N N . TRP B 1 183 ? -8.875 -2.641 -4.285 1 85.94 183 TRP B N 1
ATOM 3661 C CA . TRP B 1 183 ? -8.164 -2.928 -5.527 1 85.94 183 TRP B CA 1
ATOM 3662 C C . TRP B 1 183 ? -6.965 -3.836 -5.277 1 85.94 183 TRP B C 1
ATOM 3664 O O . TRP B 1 183 ? -6.246 -3.664 -4.289 1 85.94 183 TRP B O 1
ATOM 3674 N N . TYR B 1 184 ? -6.801 -4.766 -6.238 1 88.12 184 TYR B N 1
ATOM 3675 C CA . TYR B 1 184 ? -5.691 -5.703 -6.141 1 88.12 184 TYR B CA 1
ATOM 3676 C C . TYR B 1 184 ? -4.832 -5.672 -7.398 1 88.12 184 TYR B C 1
ATOM 3678 O O . TYR B 1 184 ? -5.355 -5.594 -8.516 1 88.12 184 TYR B O 1
ATOM 3686 N N . SER B 1 185 ? -3.553 -5.684 -7.164 1 90.56 185 SER B N 1
ATOM 3687 C CA . SER B 1 185 ? -2.656 -5.727 -8.312 1 90.56 185 SER B CA 1
ATOM 3688 C C . SER B 1 185 ? -1.464 -6.641 -8.055 1 90.56 185 SER B C 1
ATOM 3690 O O . SER B 1 185 ? -0.879 -6.613 -6.969 1 90.56 185 SER B O 1
ATOM 3692 N N . TRP B 1 186 ? -1.108 -7.477 -9.039 1 91.56 186 TRP B N 1
ATOM 3693 C CA . TRP B 1 186 ? 0.003 -8.414 -8.914 1 91.56 186 TRP B CA 1
ATOM 3694 C C . TRP B 1 186 ? 0.542 -8.797 -10.289 1 91.56 186 TRP B C 1
ATOM 3696 O O . TRP B 1 186 ? 0.04 -8.336 -11.312 1 91.56 186 TRP B O 1
ATOM 3706 N N . ILE B 1 187 ? 1.636 -9.586 -10.289 1 92.25 187 ILE B N 1
ATOM 3707 C CA . ILE B 1 187 ? 2.236 -10.094 -11.516 1 92.25 187 ILE B CA 1
ATOM 3708 C C . ILE B 1 187 ? 2.184 -11.617 -11.531 1 92.25 187 ILE B C 1
ATOM 3710 O O . ILE B 1 187 ? 2.535 -12.266 -10.539 1 92.25 187 ILE B O 1
ATOM 3714 N N . CYS B 1 188 ? 1.681 -12.094 -12.625 1 91.94 188 CYS B N 1
ATOM 3715 C CA . CYS B 1 188 ? 1.749 -13.531 -12.859 1 91.94 188 CYS B CA 1
ATOM 3716 C C . CYS B 1 188 ? 2.812 -13.859 -13.898 1 91.94 188 CYS B C 1
ATOM 3718 O O . CYS B 1 188 ? 3.158 -13.016 -14.727 1 91.94 188 CYS B O 1
ATOM 3720 N N . CYS B 1 189 ? 3.26 -15.055 -13.797 1 91.81 189 CYS B N 1
ATOM 3721 C CA . CYS B 1 189 ? 4.242 -15.539 -14.766 1 91.81 189 CYS B CA 1
ATOM 3722 C C . CYS B 1 189 ? 3.854 -16.906 -15.297 1 91.81 189 CYS B C 1
ATOM 3724 O O . CYS B 1 189 ? 3.404 -17.766 -14.539 1 91.81 189 CYS B O 1
ATOM 3726 N N . ASP B 1 190 ? 3.928 -17.016 -16.594 1 88.62 190 ASP B N 1
ATOM 3727 C CA . ASP B 1 190 ? 3.836 -18.359 -17.172 1 88.62 190 ASP B CA 1
ATOM 3728 C C . ASP B 1 190 ? 5.156 -19.109 -17.031 1 88.62 190 ASP B C 1
ATOM 3730 O O . ASP B 1 190 ? 5.926 -19.203 -17.984 1 88.62 190 ASP B O 1
ATOM 3734 N N . CYS B 1 191 ? 5.379 -19.672 -15.836 1 88.31 191 CYS B N 1
ATOM 3735 C CA . CYS B 1 191 ? 6.605 -20.375 -15.484 1 88.31 191 CYS B CA 1
ATOM 3736 C C . CYS B 1 191 ? 6.355 -21.375 -14.367 1 88.31 191 CYS B C 1
ATOM 3738 O O . CYS B 1 191 ? 5.301 -21.359 -13.727 1 88.31 191 CYS B O 1
ATOM 3740 N N . PRO B 1 192 ? 7.285 -22.312 -14.227 1 85.38 192 PRO B N 1
ATOM 3741 C CA . PRO B 1 192 ? 7.145 -23.25 -13.109 1 85.38 192 PRO B CA 1
ATOM 3742 C C . PRO B 1 192 ? 7.16 -22.562 -11.75 1 85.38 192 PRO B C 1
ATOM 3744 O O . PRO B 1 192 ? 7.801 -21.516 -11.594 1 85.38 192 PRO B O 1
ATOM 3747 N N . PRO B 1 193 ? 6.488 -23.156 -10.781 1 86.25 193 PRO B N 1
ATOM 3748 C CA . PRO B 1 193 ? 6.395 -22.562 -9.445 1 86.25 193 PRO B CA 1
ATOM 3749 C C . PRO B 1 193 ? 7.762 -22.312 -8.82 1 86.25 193 PRO B C 1
ATOM 3751 O O . PRO B 1 193 ? 7.973 -21.266 -8.18 1 86.25 193 PRO B O 1
ATOM 3754 N N . ASP B 1 194 ? 8.664 -23.188 -8.992 1 86.31 194 ASP B N 1
ATOM 3755 C CA . ASP B 1 194 ? 9.977 -23.047 -8.359 1 86.31 194 ASP B CA 1
ATOM 3756 C C . ASP B 1 194 ? 10.727 -21.844 -8.93 1 86.31 194 ASP B C 1
ATOM 3758 O O . ASP B 1 194 ? 11.461 -21.172 -8.211 1 86.31 194 ASP B O 1
ATOM 3762 N N . LEU B 1 195 ? 10.523 -21.656 -10.172 1 88.75 195 LEU B N 1
ATOM 3763 C CA . LEU B 1 195 ? 11.156 -20.484 -10.789 1 88.75 195 LEU B CA 1
ATOM 3764 C C . LEU B 1 195 ? 10.492 -19.203 -10.305 1 88.75 195 LEU B C 1
ATOM 3766 O O . LEU B 1 195 ? 11.18 -18.219 -10.023 1 88.75 195 LEU B O 1
ATOM 3770 N N . ALA B 1 196 ? 9.234 -19.203 -10.234 1 91.75 196 ALA B N 1
ATOM 3771 C CA . ALA B 1 196 ? 8.492 -18.031 -9.766 1 91.75 196 ALA B CA 1
ATOM 3772 C C . ALA B 1 196 ? 8.961 -17.609 -8.375 1 91.75 196 ALA B C 1
ATOM 3774 O O . ALA B 1 196 ? 9.055 -16.406 -8.078 1 91.75 196 ALA B O 1
ATOM 3775 N N . LYS B 1 197 ? 9.32 -18.516 -7.555 1 87.88 197 LYS B N 1
ATOM 3776 C CA . LYS B 1 197 ? 9.742 -18.25 -6.184 1 87.88 197 LYS B CA 1
ATOM 3777 C C . LYS B 1 197 ? 11.062 -17.484 -6.145 1 87.88 197 LYS B C 1
ATOM 3779 O O . LYS B 1 197 ? 11.375 -16.828 -5.152 1 87.88 197 LYS B O 1
ATOM 3784 N N . THR B 1 198 ? 11.781 -17.594 -7.172 1 90.94 198 THR B N 1
ATOM 3785 C CA . THR B 1 198 ? 13.094 -16.953 -7.195 1 90.94 198 THR B CA 1
ATOM 3786 C C . THR B 1 198 ? 12.977 -15.508 -7.684 1 90.94 198 THR B C 1
ATOM 3788 O O . THR B 1 198 ? 13.953 -14.758 -7.652 1 90.94 198 THR B O 1
ATOM 3791 N N . MET B 1 199 ? 11.836 -15.141 -8.125 1 92.88 199 MET B N 1
ATOM 3792 C CA . MET B 1 199 ? 11.641 -13.805 -8.664 1 92.88 199 MET B CA 1
ATOM 3793 C C . MET B 1 199 ? 10.93 -12.906 -7.656 1 92.88 199 MET B C 1
ATOM 3795 O O . MET B 1 199 ? 10.219 -13.391 -6.777 1 92.88 199 MET B O 1
ATOM 3799 N N . THR B 1 200 ? 11.211 -11.586 -7.758 1 93.38 200 THR B N 1
ATOM 3800 C CA . THR B 1 200 ? 10.5 -10.594 -6.953 1 93.38 200 THR B CA 1
ATOM 3801 C C . THR B 1 200 ? 9.766 -9.602 -7.848 1 93.38 200 THR B C 1
ATOM 3803 O O . THR B 1 200 ? 10.359 -9 -8.742 1 93.38 200 THR B O 1
ATOM 3806 N N . ALA B 1 201 ? 8.484 -9.523 -7.594 1 95 201 ALA B N 1
ATOM 3807 C CA . ALA B 1 201 ? 7.641 -8.578 -8.328 1 95 201 ALA B CA 1
ATOM 3808 C C . ALA B 1 201 ? 7.699 -7.188 -7.711 1 95 201 ALA B C 1
ATOM 3810 O O . ALA B 1 201 ? 7.715 -7.051 -6.484 1 95 201 ALA B O 1
ATOM 3811 N N . LEU B 1 202 ? 7.801 -6.172 -8.523 1 96 202 LEU B N 1
ATOM 3812 C CA . LEU B 1 202 ? 7.625 -4.781 -8.117 1 96 202 LEU B CA 1
ATOM 3813 C C . LEU B 1 202 ? 6.387 -4.176 -8.773 1 96 202 LEU B C 1
ATOM 3815 O O . LEU B 1 202 ? 6.309 -4.102 -10 1 96 202 LEU B O 1
ATOM 3819 N N . VAL B 1 203 ? 5.434 -3.844 -7.949 1 94.44 203 VAL B N 1
ATOM 3820 C CA . VAL B 1 203 ? 4.234 -3.15 -8.406 1 94.44 203 VAL B CA 1
ATOM 3821 C C . VAL B 1 203 ? 4.184 -1.749 -7.801 1 94.44 203 VAL B C 1
ATOM 3823 O O . VAL B 1 203 ? 4.121 -1.592 -6.582 1 94.44 203 VAL B O 1
ATOM 3826 N N . ARG B 1 204 ? 4.176 -0.735 -8.648 1 93.69 204 ARG B N 1
ATOM 3827 C CA . ARG B 1 204 ? 4.242 0.646 -8.188 1 93.69 204 ARG B CA 1
ATOM 3828 C C . ARG B 1 204 ? 3.08 1.466 -8.742 1 93.69 204 ARG B C 1
ATOM 3830 O O . ARG B 1 204 ? 2.799 1.419 -9.938 1 93.69 204 ARG B O 1
ATOM 3837 N N . MET B 1 205 ? 2.393 2.127 -7.824 1 91.38 205 MET B N 1
ATOM 3838 C CA . MET B 1 205 ? 1.366 3.107 -8.172 1 91.38 205 MET B CA 1
ATOM 3839 C C . MET B 1 205 ? 1.836 4.523 -7.848 1 91.38 205 MET B C 1
ATOM 3841 O O . MET B 1 205 ? 2.271 4.797 -6.727 1 91.38 205 MET B O 1
ATOM 3845 N N . ARG B 1 206 ? 1.77 5.395 -8.867 1 88.62 206 ARG B N 1
ATOM 3846 C CA . ARG B 1 206 ? 2.271 6.742 -8.609 1 88.62 206 ARG B CA 1
ATOM 3847 C C . ARG B 1 206 ? 1.414 7.789 -9.312 1 88.62 206 ARG B C 1
ATOM 3849 O O . ARG B 1 206 ? 0.867 7.531 -10.383 1 88.62 206 ARG B O 1
ATOM 3856 N N . SER B 1 207 ? 1.334 8.898 -8.633 1 83.38 207 SER B N 1
ATOM 3857 C CA . SER B 1 207 ? 0.69 10.047 -9.258 1 83.38 207 SER B CA 1
ATOM 3858 C C . SER B 1 207 ? 1.57 10.648 -10.352 1 83.38 207 SER B C 1
ATOM 3860 O O . SER B 1 207 ? 2.748 10.305 -10.461 1 83.38 207 SER B O 1
ATOM 3862 N N . LYS B 1 208 ? 1.006 11.445 -11.164 1 74.75 208 LYS B N 1
ATOM 3863 C CA . LYS B 1 208 ? 1.729 12.078 -12.273 1 74.75 208 LYS B CA 1
ATOM 3864 C C . LYS B 1 208 ? 2.918 12.883 -11.758 1 74.75 208 LYS B C 1
ATOM 3866 O O . LYS B 1 208 ? 3.973 12.922 -12.398 1 74.75 208 LYS B O 1
ATOM 3871 N N . SER B 1 209 ? 2.736 13.461 -10.609 1 73.31 209 SER B N 1
ATOM 3872 C CA . SER B 1 209 ? 3.793 14.289 -10.039 1 73.31 209 SER B CA 1
ATOM 3873 C C . SER B 1 209 ? 4.848 13.445 -9.344 1 73.31 209 SER B C 1
ATOM 3875 O O . SER B 1 209 ? 5.859 13.969 -8.867 1 73.31 209 SER B O 1
ATOM 3877 N N . GLY B 1 210 ? 4.637 12.164 -9.344 1 77.19 210 GLY B N 1
ATOM 3878 C CA . GLY B 1 210 ? 5.566 11.258 -8.68 1 77.19 210 GLY B CA 1
ATOM 3879 C C . GLY B 1 210 ? 5.145 10.891 -7.27 1 77.19 210 GLY B C 1
ATOM 3880 O O . GLY B 1 210 ? 5.395 9.773 -6.812 1 77.19 210 GLY B O 1
ATOM 3881 N N . VAL B 1 211 ? 4.59 11.969 -6.586 1 82.31 211 VAL B N 1
ATOM 3882 C CA . VAL B 1 211 ? 4.035 11.711 -5.262 1 82.31 211 VAL B CA 1
ATOM 3883 C C . VAL B 1 211 ? 2.559 12.094 -5.234 1 82.31 211 VAL B C 1
ATOM 3885 O O . VAL B 1 211 ? 2.148 13.055 -5.891 1 82.31 211 VAL B O 1
ATOM 3888 N N . PRO B 1 212 ? 1.81 11.25 -4.543 1 88.88 212 PRO B N 1
ATOM 3889 C CA . PRO B 1 212 ? 2.121 10.07 -3.732 1 88.88 212 PRO B CA 1
ATOM 3890 C C . PRO B 1 212 ? 2.484 8.852 -4.578 1 88.88 212 PRO B C 1
ATOM 3892 O O . PRO B 1 212 ? 2.174 8.805 -5.77 1 88.88 212 PRO B O 1
ATOM 3895 N N . GLU B 1 213 ? 3.232 8.016 -3.975 1 92.12 213 GLU B N 1
ATOM 3896 C CA . GLU B 1 213 ? 3.67 6.766 -4.582 1 92.12 213 GLU B CA 1
ATOM 3897 C C . GLU B 1 213 ? 3.479 5.59 -3.629 1 92.12 213 GLU B C 1
ATOM 3899 O O . GLU B 1 213 ? 3.773 5.695 -2.438 1 92.12 213 GLU B O 1
ATOM 3904 N N . LEU B 1 214 ? 2.916 4.523 -4.102 1 93.69 214 LEU B N 1
ATOM 3905 C CA . LEU B 1 214 ? 2.758 3.273 -3.367 1 93.69 214 LEU B CA 1
ATOM 3906 C C . LEU B 1 214 ? 3.449 2.125 -4.094 1 93.69 214 LEU B C 1
ATOM 3908 O O . LEU B 1 214 ? 3.15 1.854 -5.262 1 93.69 214 LEU B O 1
ATOM 3912 N N . THR B 1 215 ? 4.41 1.498 -3.414 1 94.94 215 THR B N 1
ATOM 3913 C CA . THR B 1 215 ? 5.191 0.44 -4.043 1 94.94 215 THR B CA 1
ATOM 3914 C C . THR B 1 215 ? 5.09 -0.856 -3.244 1 94.94 215 THR B C 1
ATOM 3916 O O . THR B 1 215 ? 5.273 -0.856 -2.025 1 94.94 215 THR B O 1
ATOM 3919 N N . TYR B 1 216 ? 4.805 -1.893 -3.938 1 94.88 216 TYR B N 1
ATOM 3920 C CA . TYR B 1 216 ? 4.77 -3.227 -3.348 1 94.88 216 TYR B CA 1
ATOM 3921 C C . TYR B 1 216 ? 5.84 -4.121 -3.957 1 94.88 216 TYR B C 1
ATOM 3923 O O . TYR B 1 216 ? 5.969 -4.199 -5.184 1 94.88 216 TYR B O 1
ATOM 3931 N N . LYS B 1 217 ? 6.641 -4.68 -3.143 1 93.56 217 LYS B N 1
ATOM 3932 C CA . LYS B 1 217 ? 7.57 -5.734 -3.535 1 93.56 217 LYS B CA 1
ATOM 3933 C C . LYS B 1 217 ? 7.168 -7.078 -2.932 1 93.56 217 LYS B C 1
ATOM 3935 O O . LYS B 1 217 ? 7.023 -7.199 -1.713 1 93.56 217 LYS B O 1
ATOM 3940 N N . GLY B 1 218 ? 7 -8.031 -3.83 1 91.31 218 GLY B N 1
ATOM 3941 C CA . GLY B 1 218 ? 6.566 -9.32 -3.314 1 91.31 218 GLY B CA 1
ATOM 3942 C C . GLY B 1 218 ? 6.715 -10.445 -4.324 1 91.31 218 GLY B C 1
ATOM 3943 O O . GLY B 1 218 ? 7.602 -10.406 -5.176 1 91.31 218 GLY B O 1
ATOM 3944 N N . ARG B 1 219 ? 5.848 -11.344 -4.281 1 88.38 219 ARG B N 1
ATOM 3945 C CA . ARG B 1 219 ? 5.984 -12.578 -5.047 1 88.38 219 ARG B CA 1
ATOM 3946 C C . ARG B 1 219 ? 5.422 -12.414 -6.453 1 88.38 219 ARG B C 1
ATOM 3948 O O . ARG B 1 219 ? 4.445 -11.695 -6.656 1 88.38 219 ARG B O 1
ATOM 3955 N N . VAL B 1 220 ? 6.109 -13.141 -7.352 1 93.12 220 VAL B N 1
ATOM 3956 C CA . VAL B 1 220 ? 5.508 -13.414 -8.656 1 93.12 220 VAL B CA 1
ATOM 3957 C C . VAL B 1 220 ? 4.68 -14.695 -8.578 1 93.12 220 VAL B C 1
ATOM 3959 O O . VAL B 1 220 ? 5.105 -15.688 -7.98 1 93.12 220 VAL B O 1
ATOM 3962 N N . HIS B 1 221 ? 3.533 -14.648 -9.148 1 92.19 221 HIS B N 1
ATOM 3963 C CA . HIS B 1 221 ? 2.645 -15.797 -9.008 1 92.19 221 HIS B CA 1
ATOM 3964 C C . HIS B 1 221 ? 2.619 -16.641 -10.281 1 92.19 221 HIS B C 1
ATOM 3966 O O . HIS B 1 221 ? 2.338 -16.109 -11.367 1 92.19 221 HIS B O 1
ATOM 3972 N N . PRO B 1 222 ? 2.924 -17.922 -10.062 1 91.38 222 PRO B N 1
ATOM 3973 C CA . PRO B 1 222 ? 2.725 -18.797 -11.227 1 91.38 222 PRO B CA 1
ATOM 3974 C C . PRO B 1 222 ? 1.251 -18.969 -11.594 1 91.38 222 PRO B C 1
ATOM 3976 O O . PRO B 1 222 ? 0.372 -18.562 -10.82 1 91.38 222 PRO B O 1
ATOM 3979 N N . LEU B 1 223 ? 1.003 -19.5 -12.719 1 91.06 223 LEU B N 1
ATOM 3980 C CA . LEU B 1 223 ? -0.362 -19.562 -13.234 1 91.06 223 LEU B CA 1
ATOM 3981 C C . LEU B 1 223 ? -1.062 -20.828 -12.758 1 91.06 223 LEU B C 1
ATOM 3983 O O . LEU B 1 223 ? -2.205 -21.094 -13.141 1 91.06 223 LEU B O 1
ATOM 3987 N N . ASP B 1 224 ? -0.404 -21.562 -11.914 1 86.62 224 ASP B N 1
ATOM 3988 C CA . ASP B 1 224 ? -1.05 -22.75 -11.383 1 86.62 224 ASP B CA 1
ATOM 3989 C C . ASP B 1 224 ? -1.856 -22.438 -10.133 1 86.62 224 ASP B C 1
ATOM 3991 O O . ASP B 1 224 ? -2.479 -23.328 -9.539 1 86.62 224 ASP B O 1
ATOM 3995 N N . ILE B 1 225 ? -1.829 -21.141 -9.711 1 84.75 225 ILE B N 1
ATOM 3996 C CA . ILE B 1 225 ? -2.646 -20.672 -8.594 1 84.75 225 ILE B CA 1
ATOM 3997 C C . ILE B 1 225 ? -3.754 -19.766 -9.109 1 84.75 225 ILE B C 1
ATOM 3999 O O . ILE B 1 225 ? -3.516 -18.922 -9.977 1 84.75 225 ILE B O 1
ATOM 4003 N N . SER B 1 226 ? -4.887 -19.969 -8.555 1 84.56 226 SER B N 1
ATOM 4004 C CA . SER B 1 226 ? -6.012 -19.141 -8.992 1 84.56 226 SER B CA 1
ATOM 4005 C C . SER B 1 226 ? -5.883 -17.719 -8.477 1 84.56 226 SER B C 1
ATOM 4007 O O . SER B 1 226 ? -5.32 -17.484 -7.406 1 84.56 226 SER B O 1
ATOM 4009 N N . CYS B 1 227 ? -6.449 -16.828 -9.25 1 82.88 227 CYS B N 1
ATOM 4010 C CA . CYS B 1 227 ? -6.441 -15.43 -8.844 1 82.88 227 CYS B CA 1
ATOM 4011 C C . CYS B 1 227 ? -7.199 -15.234 -7.531 1 82.88 227 CYS B C 1
ATOM 4013 O O . CYS B 1 227 ? -6.816 -14.406 -6.707 1 82.88 227 CYS B O 1
ATOM 4015 N N . ASN B 1 228 ? -8.195 -15.953 -7.375 1 79.69 228 ASN B N 1
ATOM 4016 C CA . ASN B 1 228 ? -8.961 -15.867 -6.137 1 79.69 228 ASN B CA 1
ATOM 4017 C C . ASN B 1 228 ? -8.109 -16.25 -4.926 1 79.69 228 ASN B C 1
ATOM 4019 O O . ASN B 1 228 ? -8.219 -15.625 -3.867 1 79.69 228 ASN B O 1
ATOM 4023 N N . ASP B 1 229 ? -7.336 -17.219 -5.168 1 82.31 229 ASP B N 1
ATOM 4024 C CA . ASP B 1 229 ? -6.453 -17.641 -4.082 1 82.31 229 ASP B CA 1
ATOM 4025 C C . ASP B 1 229 ? -5.398 -16.578 -3.785 1 82.31 229 ASP B C 1
ATOM 4027 O O . ASP B 1 229 ? -5 -16.406 -2.633 1 82.31 229 ASP B O 1
ATOM 4031 N N . ILE B 1 230 ? -4.977 -15.914 -4.832 1 83.06 230 ILE B N 1
ATOM 4032 C CA . ILE B 1 230 ? -4 -14.844 -4.664 1 83.06 230 ILE B CA 1
ATOM 4033 C C . ILE B 1 230 ? -4.605 -13.711 -3.836 1 83.06 230 ILE B C 1
ATOM 4035 O O . ILE B 1 230 ? -3.98 -13.219 -2.896 1 83.06 230 ILE B O 1
ATOM 4039 N N . VAL B 1 231 ? -5.805 -13.352 -4.113 1 79 231 VAL B N 1
ATOM 4040 C CA . VAL B 1 231 ? -6.488 -12.25 -3.453 1 79 231 VAL B CA 1
ATOM 4041 C C . VAL B 1 231 ? -6.859 -12.648 -2.027 1 79 231 VAL B C 1
ATOM 4043 O O . VAL B 1 231 ? -6.73 -11.844 -1.098 1 79 231 VAL B O 1
ATOM 4046 N N . ARG B 1 232 ? -7.375 -13.836 -1.856 1 72.44 232 ARG B N 1
ATOM 4047 C CA . ARG B 1 232 ? -7.781 -14.305 -0.535 1 72.44 232 ARG B CA 1
ATOM 4048 C C . ARG B 1 232 ? -6.594 -14.344 0.421 1 72.44 232 ARG B C 1
ATOM 4050 O O . ARG B 1 232 ? -6.738 -14.062 1.611 1 72.44 232 ARG B O 1
ATOM 4057 N N . LYS B 1 233 ? -5.613 -14.812 -0.211 1 64.94 233 LYS B N 1
ATOM 4058 C CA . LYS B 1 233 ? -4.41 -14.797 0.612 1 64.94 233 LYS B CA 1
ATOM 4059 C C . LYS B 1 233 ? -3.713 -13.438 0.537 1 64.94 233 LYS B C 1
ATOM 4061 O O . LYS B 1 233 ? -2.48 -13.367 0.537 1 64.94 233 LYS B O 1
ATOM 4066 N N . ALA B 1 234 ? -4.473 -12.242 0.456 1 58.59 234 ALA B N 1
ATOM 4067 C CA . ALA B 1 234 ? -4.195 -10.812 0.29 1 58.59 234 ALA B CA 1
ATOM 4068 C C . ALA B 1 234 ? -2.721 -10.516 0.54 1 58.59 234 ALA B C 1
ATOM 4070 O O . ALA B 1 234 ? -2.217 -9.461 0.128 1 58.59 234 ALA B O 1
ATOM 4071 N N . SER B 1 235 ? -1.951 -11.484 0.901 1 58.91 235 SER B N 1
ATOM 4072 C CA . SER B 1 235 ? -0.562 -11.242 1.276 1 58.91 235 SER B CA 1
ATOM 4073 C C . SER B 1 235 ? 0.354 -11.281 0.057 1 58.91 235 SER B C 1
ATOM 4075 O O . SER B 1 235 ? 1.558 -11.039 0.171 1 58.91 235 SER B O 1
ATOM 4077 N N . SER B 1 236 ? -0.274 -11.469 -1.097 1 75.94 236 SER B N 1
ATOM 4078 C CA . SER B 1 236 ? 0.758 -11.648 -2.113 1 75.94 236 SER B CA 1
ATOM 4079 C C . SER B 1 236 ? 0.525 -10.727 -3.305 1 75.94 236 SER B C 1
ATOM 4081 O O . SER B 1 236 ? 0.624 -11.156 -4.457 1 75.94 236 SER B O 1
ATOM 4083 N N . CYS B 1 237 ? -0.04 -9.484 -2.947 1 89.31 237 CYS B N 1
ATOM 4084 C CA . CYS B 1 237 ? -0.238 -8.508 -4.012 1 89.31 237 CYS B CA 1
ATOM 4085 C C . CYS B 1 237 ? -0.377 -7.102 -3.438 1 89.31 237 CYS B C 1
ATOM 4087 O O . CYS B 1 237 ? -0.359 -6.918 -2.219 1 89.31 237 CYS B O 1
ATOM 4089 N N . LEU B 1 238 ? -0.338 -6.07 -4.238 1 91.75 238 LEU B N 1
ATOM 4090 C CA . LEU B 1 238 ? -0.619 -4.695 -3.838 1 91.75 238 LEU B CA 1
ATOM 4091 C C . LEU B 1 238 ? -2.115 -4.484 -3.639 1 91.75 238 LEU B C 1
ATOM 4093 O O . LEU B 1 238 ? -2.916 -4.82 -4.512 1 91.75 238 LEU B O 1
ATOM 4097 N N . VAL B 1 239 ? -2.443 -3.984 -2.498 1 90.12 239 VAL B N 1
ATOM 4098 C CA . VAL B 1 239 ? -3.844 -3.711 -2.188 1 90.12 239 VAL B CA 1
ATOM 4099 C C . VAL B 1 239 ? -4.039 -2.215 -1.952 1 90.12 239 VAL B C 1
ATOM 4101 O O . VAL B 1 239 ? -3.234 -1.579 -1.265 1 90.12 239 VAL B O 1
ATOM 4104 N N . ALA B 1 240 ? -5.055 -1.673 -2.557 1 88.12 240 ALA B N 1
ATOM 4105 C CA . ALA B 1 240 ? -5.379 -0.262 -2.363 1 88.12 240 ALA B CA 1
ATOM 4106 C C . ALA B 1 240 ? -6.891 -0.059 -2.254 1 88.12 240 ALA B C 1
ATOM 4108 O O . ALA B 1 240 ? -7.668 -0.817 -2.836 1 88.12 240 ALA B O 1
ATOM 4109 N N . THR B 1 241 ? -7.281 0.907 -1.522 1 85.5 241 THR B N 1
ATOM 4110 C CA . THR B 1 241 ? -8.695 1.248 -1.417 1 85.5 241 THR B CA 1
ATOM 4111 C C . THR B 1 241 ? -9.094 2.236 -2.508 1 85.5 241 THR B C 1
ATOM 4113 O O . THR B 1 241 ? -8.234 2.854 -3.141 1 85.5 241 THR B O 1
ATOM 4116 N N . ASP B 1 242 ? -10.43 2.387 -2.656 1 82.31 242 ASP B N 1
ATOM 4117 C CA . ASP B 1 242 ? -10.945 3.379 -3.59 1 82.31 242 ASP B CA 1
ATOM 4118 C C . ASP B 1 242 ? -10.422 4.773 -3.26 1 82.31 242 ASP B C 1
ATOM 4120 O O . ASP B 1 242 ? -10.078 5.543 -4.16 1 82.31 242 ASP B O 1
ATOM 4124 N N . ASP B 1 243 ? -10.375 5.035 -2.045 1 80.88 243 ASP B N 1
ATOM 4125 C CA . ASP B 1 243 ? -9.945 6.359 -1.611 1 80.88 243 ASP B CA 1
ATOM 4126 C C . ASP B 1 243 ? -8.484 6.609 -1.978 1 80.88 243 ASP B C 1
ATOM 4128 O O . ASP B 1 243 ? -8.117 7.715 -2.381 1 80.88 243 ASP B O 1
ATOM 4132 N N . VAL B 1 244 ? -7.688 5.605 -1.795 1 84 244 VAL B N 1
ATOM 4133 C CA . VAL B 1 244 ? -6.277 5.707 -2.15 1 84 244 VAL B CA 1
ATOM 4134 C C . VAL B 1 244 ? -6.137 5.941 -3.652 1 84 244 VAL B C 1
ATOM 4136 O O . VAL B 1 244 ? -5.41 6.84 -4.082 1 84 244 VAL B O 1
ATOM 4139 N N . ILE B 1 245 ? -6.828 5.172 -4.414 1 82.81 245 ILE B N 1
ATOM 4140 C CA . ILE B 1 245 ? -6.773 5.309 -5.863 1 82.81 245 ILE B CA 1
ATOM 4141 C C . ILE B 1 245 ? -7.219 6.715 -6.266 1 82.81 245 ILE B C 1
ATOM 4143 O O . ILE B 1 245 ? -6.586 7.355 -7.109 1 82.81 245 ILE B O 1
ATOM 4147 N N . HIS B 1 246 ? -8.211 7.168 -5.66 1 79 246 HIS B N 1
ATOM 4148 C CA . HIS B 1 246 ? -8.727 8.5 -5.961 1 79 246 HIS B CA 1
ATOM 4149 C C . HIS B 1 246 ? -7.707 9.578 -5.602 1 79 246 HIS B C 1
ATOM 4151 O O . HIS B 1 246 ? -7.547 10.555 -6.34 1 79 246 HIS B O 1
ATOM 4157 N N . SER B 1 247 ? -7.141 9.398 -4.5 1 78.75 247 SER B N 1
ATOM 4158 C CA . SER B 1 247 ? -6.148 10.383 -4.074 1 78.75 247 SER B CA 1
ATOM 4159 C C . SER B 1 247 ? -4.98 10.445 -5.055 1 78.75 247 SER B C 1
ATOM 4161 O O . SER B 1 247 ? -4.426 11.516 -5.301 1 78.75 247 SER B O 1
ATOM 4163 N N . PHE B 1 248 ? -4.602 9.352 -5.602 1 82.38 248 PHE B N 1
ATOM 4164 C CA . PHE B 1 248 ? -3.5 9.312 -6.555 1 82.38 248 PHE B CA 1
ATOM 4165 C C . PHE B 1 248 ? -3.906 9.938 -7.883 1 82.38 248 PHE B C 1
ATOM 4167 O O . PHE B 1 248 ? -3.072 10.516 -8.586 1 82.38 248 PHE B O 1
ATOM 4174 N N . LEU B 1 249 ? -5.133 9.75 -8.141 1 75.12 249 LEU B N 1
ATOM 4175 C CA . LEU B 1 249 ? -5.645 10.336 -9.367 1 75.12 249 LEU B CA 1
ATOM 4176 C C . LEU B 1 249 ? -5.711 11.859 -9.258 1 75.12 249 LEU B C 1
ATOM 4178 O O . LEU B 1 249 ? -5.422 12.57 -10.227 1 75.12 249 LEU B O 1
ATOM 4182 N N . MET B 1 250 ? -6.16 12.273 -8.078 1 68 250 MET B N 1
ATOM 4183 C CA . MET B 1 250 ? -6.312 13.719 -7.879 1 68 250 MET B CA 1
ATOM 4184 C C . MET B 1 250 ? -4.965 14.375 -7.617 1 68 250 MET B C 1
ATOM 4186 O O . MET B 1 250 ? -4.781 15.562 -7.898 1 68 250 MET B O 1
ATOM 4190 N N . GLY B 1 251 ? -4.066 13.727 -7.395 1 60.31 251 GLY B N 1
ATOM 4191 C CA . GLY B 1 251 ? -2.764 14.266 -7.039 1 60.31 251 GLY B CA 1
ATOM 4192 C C . GLY B 1 251 ? -2.768 15.023 -5.727 1 60.31 251 GLY B C 1
ATOM 4193 O O . GLY B 1 251 ? -3.787 15.07 -5.035 1 60.31 251 GLY B O 1
ATOM 4194 N N . ILE B 1 252 ? -1.628 15.461 -5.098 1 53.47 252 ILE B N 1
ATOM 4195 C CA . ILE B 1 252 ? -1.55 16.328 -3.924 1 53.47 252 ILE B CA 1
ATOM 4196 C C . ILE B 1 252 ? -2.191 17.672 -4.227 1 53.47 252 ILE B C 1
ATOM 4198 O O . ILE B 1 252 ? -1.786 18.359 -5.164 1 53.47 252 ILE B O 1
ATOM 4202 N N . PRO B 1 253 ? -3.449 17.875 -3.729 1 46.66 253 PRO B N 1
ATOM 4203 C CA . PRO B 1 253 ? -4.031 19.188 -4.023 1 46.66 253 PRO B CA 1
ATOM 4204 C C . PRO B 1 253 ? -3.057 20.328 -3.77 1 46.66 253 PRO B C 1
ATOM 4206 O O . PRO B 1 253 ? -2.412 20.375 -2.719 1 46.66 253 PRO B O 1
ATOM 4209 N N . ASP B 1 254 ? -2.395 20.734 -4.742 1 43.25 254 ASP B N 1
ATOM 4210 C CA . ASP B 1 254 ? -1.703 22.016 -4.551 1 43.25 254 ASP B CA 1
ATOM 4211 C C . ASP B 1 254 ? -2.699 23.156 -4.398 1 43.25 254 ASP B C 1
ATOM 4213 O O . ASP B 1 254 ? -3.479 23.438 -5.312 1 43.25 254 ASP B O 1
ATOM 4217 N N . GLU B 1 255 ? -3 23.422 -3.215 1 41.94 255 GLU B N 1
ATOM 4218 C CA . GLU B 1 255 ? -3.902 24.531 -2.973 1 41.94 255 GLU B CA 1
ATOM 4219 C C . GLU B 1 255 ? -3.506 25.75 -3.803 1 41.94 255 GLU B C 1
ATOM 4221 O O . GLU B 1 255 ? -4.305 26.672 -3.98 1 41.94 255 GLU B O 1
ATOM 4226 N N . HIS B 1 256 ? -2.326 26.062 -3.951 1 37.5 256 HIS B N 1
ATOM 4227 C CA . HIS B 1 256 ? -1.982 27.328 -4.594 1 37.5 256 HIS B CA 1
ATOM 4228 C C . HIS B 1 256 ? -2.105 27.219 -6.109 1 37.5 256 HIS B C 1
ATOM 4230 O O . HIS B 1 256 ? -1.773 28.172 -6.828 1 37.5 256 HIS B O 1
ATOM 4236 N N . LYS B 1 257 ? -2.395 26.172 -6.68 1 44.56 257 LYS B N 1
ATOM 4237 C CA . LYS B 1 257 ? -2.461 26.25 -8.133 1 44.56 257 LYS B CA 1
ATOM 4238 C C . LYS B 1 257 ? -3.787 26.859 -8.586 1 44.56 257 LYS B C 1
ATOM 4240 O O . LYS B 1 257 ? -4.844 26.531 -8.039 1 44.56 257 LYS B O 1
ATOM 4245 N N . SER B 1 258 ? -3.803 27.844 -9.508 1 36.28 258 SER B N 1
ATOM 4246 C CA . SER B 1 258 ? -4.918 28.562 -10.117 1 36.28 258 SER B CA 1
ATOM 4247 C C . SER B 1 258 ? -5.898 27.594 -10.781 1 36.28 258 SER B C 1
ATOM 4249 O O . SER B 1 258 ? -5.527 26.484 -11.156 1 36.28 258 SER B O 1
ATOM 4251 N N . GLU B 1 259 ? -7.234 27.844 -10.867 1 41.72 259 GLU B N 1
ATOM 4252 C CA . GLU B 1 259 ? -8.375 27.188 -11.508 1 41.72 259 GLU B CA 1
ATOM 4253 C C . GLU B 1 259 ? -8.016 26.719 -12.914 1 41.72 259 GLU B C 1
ATOM 4255 O O . GLU B 1 259 ? -8.484 25.672 -13.359 1 41.72 259 GLU B O 1
ATOM 4260 N N . HIS B 1 260 ? -7.414 27.469 -13.703 1 40.97 260 HIS B N 1
ATOM 4261 C CA . HIS B 1 260 ? -7.113 27.281 -15.117 1 40.97 260 HIS B CA 1
ATOM 4262 C C . HIS B 1 260 ? -6.062 26.188 -15.312 1 40.97 260 HIS B C 1
ATOM 4264 O O . HIS B 1 260 ? -6.02 25.531 -16.359 1 40.97 260 HIS B O 1
ATOM 4270 N N . GLU B 1 261 ? -5.145 26.141 -14.516 1 42.5 261 GLU B N 1
ATOM 4271 C CA . GLU B 1 261 ? -4.07 25.156 -14.672 1 42.5 261 GLU B CA 1
ATOM 4272 C C . GLU B 1 261 ? -4.492 23.797 -14.148 1 42.5 261 GLU B C 1
ATOM 4274 O O . GLU B 1 261 ? -3.777 22.797 -14.336 1 42.5 261 GLU B O 1
ATOM 4279 N N . LYS B 1 262 ? -5.48 23.672 -13.469 1 44.91 262 LYS B N 1
ATOM 4280 C CA . LYS B 1 262 ? -6.207 22.469 -13.047 1 44.91 262 LYS B CA 1
ATOM 4281 C C . LYS B 1 262 ? -6.809 21.734 -14.242 1 44.91 262 LYS B C 1
ATOM 4283 O O . LYS B 1 262 ? -7.207 20.578 -14.133 1 44.91 262 LYS B O 1
ATOM 4288 N N . ASP B 1 263 ? -7.156 22.516 -15.211 1 40.94 263 ASP B N 1
ATOM 4289 C CA . ASP B 1 263 ? -7.906 22.016 -16.359 1 40.94 263 ASP B CA 1
ATOM 4290 C C . ASP B 1 263 ? -7.121 20.938 -17.094 1 40.94 263 ASP B C 1
ATOM 4292 O O . ASP B 1 263 ? -7.703 19.969 -17.594 1 40.94 263 ASP B O 1
ATOM 4296 N N . ASP B 1 264 ? -5.879 21.297 -17.594 1 42.84 264 ASP B N 1
ATOM 4297 C CA . ASP B 1 264 ? -5.223 20.484 -18.609 1 42.84 264 ASP B CA 1
ATOM 4298 C C . ASP B 1 264 ? -4.48 19.312 -17.969 1 42.84 264 ASP B C 1
ATOM 4300 O O . ASP B 1 264 ? -3.744 18.594 -18.641 1 42.84 264 ASP B O 1
ATOM 4304 N N . GLN B 1 265 ? -4.188 19.406 -16.688 1 42.97 265 GLN B N 1
ATOM 4305 C CA . GLN B 1 265 ? -3.307 18.344 -16.203 1 42.97 265 GLN B CA 1
ATOM 4306 C C . GLN B 1 265 ? -4.09 17.078 -15.914 1 42.97 265 GLN B C 1
ATOM 4308 O O . GLN B 1 265 ? -4.758 16.969 -14.883 1 42.97 265 GLN B O 1
ATOM 4313 N N . LYS B 1 266 ? -4.371 16.453 -16.953 1 49.06 266 LYS B N 1
ATOM 4314 C CA . LYS B 1 266 ? -4.918 15.102 -16.938 1 49.06 266 LYS B CA 1
ATOM 4315 C C . LYS B 1 266 ? -4.324 14.281 -15.789 1 49.06 266 LYS B C 1
ATOM 4317 O O . LYS B 1 266 ? -3.104 14.133 -15.695 1 49.06 266 LYS B O 1
ATOM 4322 N N . PHE B 1 267 ? -5.043 14.352 -14.586 1 53.19 267 PHE B N 1
ATOM 4323 C CA . PHE B 1 267 ? -4.801 13.562 -13.383 1 53.19 267 PHE B CA 1
ATOM 4324 C C . PHE B 1 267 ? -4.582 12.094 -13.742 1 53.19 267 PHE B C 1
ATOM 4326 O O . PHE B 1 267 ? -5.488 11.43 -14.25 1 53.19 267 PHE B O 1
ATOM 4333 N N . LEU B 1 268 ? -3.246 11.711 -14 1 67 268 LEU B N 1
ATOM 4334 C CA . LEU B 1 268 ? -2.93 10.367 -14.469 1 67 268 LEU B CA 1
ATOM 4335 C C . LEU B 1 268 ? -2.281 9.539 -13.359 1 67 268 LEU B C 1
ATOM 4337 O O . LEU B 1 268 ? -1.58 10.086 -12.508 1 67 268 LEU B O 1
ATOM 4341 N N . LEU B 1 269 ? -2.906 8.484 -13 1 79.44 269 LEU B N 1
ATOM 4342 C CA . LEU B 1 269 ? -2.293 7.469 -12.156 1 79.44 269 LEU B CA 1
ATOM 4343 C C . LEU B 1 269 ? -1.505 6.469 -12.992 1 79.44 269 LEU B C 1
ATOM 4345 O O . LEU B 1 269 ? -2.006 5.969 -14.008 1 79.44 269 LEU B O 1
ATOM 4349 N N . ALA B 1 270 ? -0.25 6.367 -12.641 1 85.31 270 ALA B N 1
ATOM 4350 C CA . ALA B 1 270 ? 0.584 5.414 -13.375 1 85.31 270 ALA B CA 1
ATOM 4351 C C . ALA B 1 270 ? 0.803 4.141 -12.562 1 85.31 270 ALA B C 1
ATOM 4353 O O . ALA B 1 270 ? 1.19 4.203 -11.391 1 85.31 270 ALA B O 1
ATOM 4354 N N . MET B 1 271 ? 0.446 3.025 -13.141 1 88.75 271 MET B N 1
ATOM 4355 C CA . MET B 1 271 ? 0.813 1.721 -12.594 1 88.75 271 MET B CA 1
ATOM 4356 C C . MET B 1 271 ? 2.047 1.165 -13.297 1 88.75 271 MET B C 1
ATOM 4358 O O . MET B 1 271 ? 2.092 1.098 -14.523 1 88.75 271 MET B O 1
ATOM 4362 N N . GLU B 1 272 ? 3.07 0.833 -12.516 1 89.75 272 GLU B N 1
ATOM 4363 C CA . GLU B 1 272 ? 4.305 0.288 -13.07 1 89.75 272 GLU B CA 1
ATOM 4364 C C . GLU B 1 272 ? 4.582 -1.113 -12.531 1 89.75 272 GLU B C 1
ATOM 4366 O O . GLU B 1 272 ? 4.492 -1.35 -11.328 1 89.75 272 GLU B O 1
ATOM 4371 N N . TYR B 1 273 ? 4.879 -2.047 -13.461 1 91.94 273 TYR B N 1
ATOM 4372 C CA . TYR B 1 273 ? 5.168 -3.436 -13.125 1 91.94 273 TYR B CA 1
ATOM 4373 C C . TYR B 1 273 ? 6.562 -3.832 -13.594 1 91.94 273 TYR B C 1
ATOM 4375 O O . TYR B 1 273 ? 6.934 -3.57 -14.742 1 91.94 273 TYR B O 1
ATOM 4383 N N . SER B 1 274 ? 7.34 -4.43 -12.719 1 93.56 274 SER B N 1
ATOM 4384 C CA . SER B 1 274 ? 8.664 -4.902 -13.102 1 93.56 274 SER B CA 1
ATOM 4385 C C . SER B 1 274 ? 9.086 -6.105 -12.266 1 93.56 274 SER B C 1
ATOM 4387 O O . SER B 1 274 ? 8.453 -6.414 -11.25 1 93.56 274 SER B O 1
ATOM 4389 N N . ILE B 1 275 ? 10.016 -6.836 -12.82 1 94.12 275 ILE B N 1
ATOM 4390 C CA . ILE B 1 275 ? 10.625 -7.957 -12.109 1 94.12 275 ILE B CA 1
ATOM 4391 C C . ILE B 1 275 ? 12.031 -7.578 -11.656 1 94.12 275 ILE B C 1
ATOM 4393 O O . ILE B 1 275 ? 12.836 -7.078 -12.453 1 94.12 275 ILE B O 1
ATOM 4397 N N . LEU B 1 276 ? 12.242 -7.789 -10.297 1 90.5 276 LEU B N 1
ATOM 4398 C CA . LEU B 1 276 ? 13.547 -7.441 -9.75 1 90.5 276 LEU B CA 1
ATOM 4399 C C . LEU B 1 276 ? 14.516 -8.625 -9.844 1 90.5 276 LEU B C 1
ATOM 4401 O O . LEU B 1 276 ? 14.094 -9.781 -9.766 1 90.5 276 LEU B O 1
#

Sequence (552 aa):
MDLALLIDELECPICCQTPRGPPIFQCENGHLICSACKPRMAKCPQGGCELDQQRSRIAENLLNNADIPRPCIYSSVGCFHEDLLSDLIEHETKCEFRKVFCPDLECGEVVVAKELLGHFKEDHPDHVKNDIEDKDLDRCVWIIDPDDLRKRSFTVTWPMSIWKKNGLTFFSVLHKYKNSDLWYSWICCDCPPDLAKTMTALVRMRSKSGVPELTYKGRVHPLDISCNDIVRKASSCLVATDDVIHSFLMGIPDEHKSEHEKDDQKFLLAMEYSILMDLALLIDELECPICCQTPRGPPIFQCENGHLICSACKPRMAKCPQGGCELDQQRSRIAENLLNNADIPRPCIYSSVGCFHEDLLSDLIEHETKCEFRKVFCPDLECGEVVVAKELLGHFKEDHPDHVKNDIEDKDLDRCVWIIDPDDLRKRSFTVTWPMSIWKKNGLTFFSVLHKYKNSDLWYSWICCDCPPDLAKTMTALVRMRSKSGVPELTYKGRVHPLDISCNDIVRKASSCLVATDDVIHSFLMGIPDEHKSEHEKDDQKFLLAMEYSIL

pLDDT: mean 80.56, std 13.84, range [36.28, 96.06]

Radius of gyration: 35.44 Å; Cα contacts (8 Å, |Δi|>4): 1143; chains: 2; bounding box: 40×124×58 Å

Secondary structure (DSSP, 8-state):
--HHHHHHHH--TTT-S---SS-EEE-TT--EEETTTGGG-SB-TTT--B--S-B-HHHHHHHHHS---EE-TTGGGT---EE-HHHHHHHHHH-TT-EEE-S-TTT--EEEGGGHHHHHHHH-GGGB-S--EEEE-SEEEEEE-HHHHHHS-S--BPPBEEEEETTEEEEEEEEEPTTSSEEEEEEEESS-HHHHTT-EEEEEEEETTS-SEEEEEEE-EETTS-HHHHHHT-TTSEEEEHHHHHHHHH-S--TTS-TTTTSSS---EEEEEEE-/--HHHHHHHH--TTT-S---SS-EEE-TT--EEETTTGGG-SB-TTT--B--S-B-HHHHHHHHHS---EE-TTGGGT---EE-HHHHHHHHHH-TTSEEE-S-TTT--EEEGGGHHHHHHHH-GGGB-S--EEEE-SEEEEEE-HHHHHHS-S--BPPBEEEEETTEEEEEEEEEPTTSSEEEEEEEESS-HHHHTT-EEEEEEEETTS-SEEEEEEEPEETTS-HHHHHHT-TTSEEEEHHHHHHHHH-S--TTS-TTTTSSS---EEEEEEE-

InterPro domains:
  IPR004162 E3 ubiquitin-protein ligase SINA-like, animal [PTHR45877] (7-131)
  IPR013010 Zinc finger, SIAH-type [PS51081] (67-125)
  IPR013083 Zinc finger, RING/FYVE/PHD-type [G3DSA:3.30.40.10] (2-56)
  IPR013083 Zinc finger, RING/FYVE/PHD-type [G3DSA:3.30.40.10] (66-120)
  IPR049548 E3 ubiquitin-protein ligase Sina-like, RING finger [PF21362] (12-45)

Foldseek 3Di:
DPLVVLQQLQAQPPVRFHALADFWFAFPVGHIHHPVCLVVDQARPVPRGGGDPHGDVVSRVCLVPPQHWGAAPLVVVPGGDTGGNVVSVVCNLQPQQDWFFQQQQVGRDIDRNVCNVVCCVVVPVVQAPPCAPPDADQKDKDKDFPVNCVPDPLQDWHRWYWYDHPRWIKTWTWGDDPPFQKIWIAMETQGGPVVQAVKKKWKKKAKPVRPPIDIDIFTHHYRRDTNVVCVVVVVGTDMDGNVRVVCSQQDPPPVPDDPVVSPPPRSIMMIMIHID/DPLVVLQQLQAQPPVRFHALADFWFAFPVGHIHHPVCVVVDQARPVPRHGGDPHGDVVSRVCLVPPQHWGAAPLVVVPGGDTGGNVVSVVCNLQPQQDWFFQQQQVGRDIHRNVCNVVCCVVVPVVQAPPCQPPDADQKDKDKDFPVNCVPDDLQDWHRWYWYDHPHWIKTWTWGRDPPFQKIWIAMETQGGPVVQAVKKKWKKKAKPVRPPIDIDIFTHHYRRDTNVVCVVVVPGTDMDGNVRVVCSQQDDPPVPDDPVVSPPPRSIMMIMIHID

Nearest PDB structures (foldseek):
  4ca1-assembly1_A  TM=7.487E-01  e=1.628E-12  Homo sapiens
  4i7b-assembly1_A  TM=7.038E-01  e=7.011E-12  Homo sapiens
  4x3g-assembly1_A  TM=6.936E-01  e=7.011E-12  Homo sapiens
  1k2f-assembly2_B-2  TM=6.687E-01  e=1.212E-11  Mus musculus
  6b7k-assembly4_D  TM=6.688E-01  e=2.479E+00  Bacillus licheniformis DSM 13 = ATCC 14580

Organism: Tigriopus californicus (NCBI:txid6832)